Protein AF-A0A0C3L4R5-F1 (afdb_monomer_lite)

pLDDT: mean 77.89, std 15.37, range [27.11, 97.69]

Sequence (655 aa):
MDAEQDCLFTGTGDFTCHQFIRSVRELALKAQKQRDDDWMADNASILFDGEALKWFESLDDDVQTDWKRLRRALLARFAQPAYEEAPPRPDQNPQHNSMELKGESESECQEFVSQIRKRAVAEGKENDSEWMVRLAFPCFLGKALKWHASLSIDVQSSWRCLERAILLDFPHTPTSVISPARIQVNDWYSFVPPSSSLQSIRSHTDWINQARERRKIYELSNNKSIPCWLLIESQKDIPNNAIRTGTDVSGNPLYSVRSWYKDVGLLVGKCGPHLSGGAYVALNSEEISKIYPFEILVGDPSHFKWVAIPEKPKDERAVAPSPFIGVEAGLENGIRHRATFITQIWLDNSWQPGKVHSGDLAKNERSAFVFTGKDKEECRAFIREIRLRASEEGKDDDSSWKHRLASPCFAGNALEWHASLPQDVRNSWHRLEKAVLVDYPLAPLQTISPARIFVEKWSISVPPSASLQHINAREDWICQATERRRMYREVKDNSTPCWLLVETEKDIPEVALITGFESSGEPLYSARAWVDGKGLIVGKCGRHISGAGLPINSIEIQGVTPFEVLVGDPSHFYWVAVLSQTEKPNPITHQPFAGVDAGVEMSNRHRATFISQFRHEGDLCPGKIHSTHPTGEIGKGGQEHWLETHNARLLAWAN

Structure (mmCIF, N/CA/C/O backbone):
data_AF-A0A0C3L4R5-F1
#
_entry.id   AF-A0A0C3L4R5-F1
#
loop_
_atom_site.group_PDB
_atom_site.id
_atom_site.type_symbol
_atom_site.label_atom_id
_atom_site.label_alt_id
_atom_site.label_comp_id
_atom_site.label_asym_id
_atom_site.label_entity_id
_atom_site.label_seq_id
_atom_site.pdbx_PDB_ins_code
_atom_site.Cartn_x
_atom_site.Cartn_y
_atom_site.Cartn_z
_atom_site.occupancy
_atom_site.B_iso_or_equiv
_atom_site.auth_seq_id
_atom_site.auth_comp_id
_atom_site.auth_asym_id
_atom_site.auth_atom_id
_atom_site.pdbx_PDB_model_num
ATOM 1 N N . MET A 1 1 ? -31.521 35.893 -26.061 1.00 36.03 1 MET A N 1
ATOM 2 C CA . MET A 1 1 ? -30.261 36.589 -25.770 1.00 36.03 1 MET A CA 1
ATOM 3 C C . MET A 1 1 ? -30.351 37.110 -24.349 1.00 36.03 1 MET A C 1
ATOM 5 O O . MET A 1 1 ? -31.200 37.959 -24.124 1.00 36.03 1 MET A O 1
ATOM 9 N N . ASP A 1 2 ? -29.667 36.618 -23.324 1.00 33.94 2 ASP A N 1
ATOM 10 C CA . ASP A 1 2 ? -28.711 35.519 -23.145 1.00 33.94 2 ASP A CA 1
ATOM 11 C C . ASP A 1 2 ? -28.756 35.199 -21.637 1.00 33.94 2 ASP A C 1
ATOM 13 O O . ASP A 1 2 ? -28.601 36.112 -20.832 1.00 33.94 2 ASP A O 1
ATOM 17 N N . ALA A 1 3 ? -29.049 33.958 -21.235 1.00 35.41 3 ALA A N 1
ATOM 18 C CA . ALA A 1 3 ? -29.024 33.535 -19.820 1.00 35.41 3 ALA A CA 1
ATOM 19 C C . ALA A 1 3 ? -28.055 32.365 -19.568 1.00 35.41 3 ALA A C 1
ATOM 21 O O . ALA A 1 3 ? -27.878 31.938 -18.433 1.00 35.41 3 ALA A O 1
ATOM 22 N N . GLU A 1 4 ? -27.410 31.859 -20.621 1.00 41.47 4 GLU A N 1
ATOM 23 C CA . GLU A 1 4 ? -26.401 30.794 -20.541 1.00 41.47 4 GLU A CA 1
ATOM 24 C C . GLU A 1 4 ? -24.980 31.336 -20.303 1.00 41.47 4 GLU A C 1
ATOM 26 O O . GLU A 1 4 ? -24.062 30.558 -20.072 1.00 41.47 4 GLU A O 1
ATOM 31 N N . GLN A 1 5 ? -24.789 32.663 -20.282 1.00 42.88 5 GLN A N 1
ATOM 32 C CA . GLN A 1 5 ? -23.470 33.287 -20.109 1.00 42.88 5 GLN A CA 1
ATOM 33 C C . GLN A 1 5 ? -23.012 33.410 -18.632 1.00 42.88 5 GLN A C 1
ATOM 35 O O . GLN A 1 5 ? -21.837 33.665 -18.388 1.00 42.88 5 GLN A O 1
ATOM 40 N N . ASP A 1 6 ? -23.900 33.213 -17.646 1.00 52.91 6 ASP A N 1
ATOM 41 C CA . ASP A 1 6 ? -23.685 33.619 -16.236 1.00 52.91 6 ASP A CA 1
ATOM 42 C C . ASP A 1 6 ? -23.152 32.516 -15.291 1.00 52.91 6 ASP A C 1
ATOM 44 O O . ASP A 1 6 ? -23.065 32.718 -14.080 1.00 52.91 6 ASP A O 1
ATOM 48 N N . CYS A 1 7 ? -22.809 31.325 -15.795 1.00 61.34 7 CYS A N 1
ATOM 49 C CA . CYS A 1 7 ? -22.357 30.192 -14.961 1.00 61.34 7 CYS A CA 1
ATOM 50 C C . CYS A 1 7 ? -21.015 29.575 -15.384 1.00 61.34 7 CYS A C 1
ATOM 52 O O . CYS A 1 7 ? -20.667 28.499 -14.894 1.00 61.34 7 CYS A O 1
ATOM 54 N N . LEU A 1 8 ? -20.260 30.238 -16.265 1.00 73.38 8 LEU A N 1
ATOM 55 C CA . LEU A 1 8 ? -18.955 29.751 -16.709 1.00 73.38 8 LEU A CA 1
ATOM 56 C C . LEU A 1 8 ? -17.920 29.863 -15.583 1.00 73.38 8 LEU A C 1
ATOM 58 O O . LEU A 1 8 ? -17.701 30.934 -15.013 1.00 73.38 8 LEU A O 1
ATOM 62 N N . PHE A 1 9 ? -17.263 28.752 -15.265 1.00 83.62 9 PHE A N 1
ATOM 63 C CA . PHE A 1 9 ? -16.199 28.702 -14.272 1.00 83.62 9 PHE A CA 1
ATOM 64 C C . PHE A 1 9 ? -14.841 28.696 -14.960 1.00 83.62 9 PHE A C 1
ATOM 66 O O . PHE A 1 9 ? -14.484 27.734 -15.631 1.00 83.62 9 PHE A O 1
ATOM 73 N N . THR A 1 10 ? -14.077 29.771 -14.760 1.00 75.75 10 THR A N 1
ATOM 74 C CA . THR A 1 10 ? -12.747 29.960 -15.361 1.00 75.75 10 THR A CA 1
ATOM 75 C C . THR A 1 10 ? -11.593 29.556 -14.444 1.00 75.75 10 THR A C 1
ATOM 77 O O . THR A 1 10 ? -10.466 29.402 -14.911 1.00 75.75 10 THR A O 1
ATOM 80 N N . GLY A 1 11 ? -11.858 29.385 -13.142 1.00 71.31 11 GLY A N 1
ATOM 81 C CA . GLY A 1 11 ? -10.865 29.027 -12.121 1.00 71.31 11 GLY A CA 1
ATOM 82 C C . GLY A 1 11 ? -10.047 30.195 -11.556 1.00 71.31 11 GLY A C 1
ATOM 83 O O . GLY A 1 11 ? -9.379 30.015 -10.540 1.00 71.31 11 GLY A O 1
ATOM 84 N N . THR A 1 12 ? -10.120 31.384 -12.165 1.00 69.06 12 THR A N 1
ATOM 85 C CA . THR A 1 12 ? -9.320 32.572 -11.791 1.00 69.06 12 THR A CA 1
ATOM 86 C C . THR A 1 12 ? -10.132 33.859 -11.607 1.00 69.06 12 THR A C 1
ATOM 88 O O . THR A 1 12 ? -9.550 34.911 -11.352 1.00 69.06 12 THR A O 1
ATOM 91 N N . GLY A 1 13 ? -11.462 33.794 -11.728 1.00 65.75 13 GLY A N 1
ATOM 92 C CA . GLY A 1 13 ? -12.363 34.940 -11.555 1.00 65.75 13 GLY A CA 1
ATOM 93 C C . GLY A 1 13 ? -13.033 35.024 -10.178 1.00 65.75 13 GLY A C 1
ATOM 94 O O . GLY A 1 13 ? -12.866 34.149 -9.329 1.00 65.75 13 GLY A O 1
ATOM 95 N N . ASP A 1 14 ? -13.870 36.051 -9.999 1.00 63.69 14 ASP A N 1
ATOM 96 C CA . ASP A 1 14 ? -14.661 36.288 -8.776 1.00 63.69 14 ASP A CA 1
ATOM 97 C C . ASP A 1 14 ? -15.711 35.192 -8.509 1.00 63.69 14 ASP A C 1
ATOM 99 O O . ASP A 1 14 ? -16.242 35.072 -7.402 1.00 63.69 14 ASP A O 1
ATOM 103 N N . PHE A 1 15 ? -16.010 34.370 -9.521 1.00 70.88 15 PHE A N 1
ATOM 104 C CA . PHE A 1 15 ? -16.903 33.225 -9.406 1.00 70.88 15 PHE A CA 1
ATOM 105 C C . PHE A 1 15 ? -16.171 32.037 -8.776 1.00 70.88 15 PHE A C 1
ATOM 107 O O . PHE A 1 15 ? -15.456 31.273 -9.428 1.00 70.88 15 PHE A O 1
ATOM 114 N N . THR A 1 16 ? -16.336 31.902 -7.464 1.00 79.19 16 THR A N 1
ATOM 115 C CA . THR A 1 16 ? -15.619 30.918 -6.651 1.00 79.19 16 THR A CA 1
ATOM 116 C C . THR A 1 16 ? -16.025 29.481 -6.983 1.00 79.19 16 THR A C 1
ATOM 118 O O . THR A 1 16 ? -17.162 29.193 -7.366 1.00 79.19 16 THR A O 1
ATOM 121 N N . CYS A 1 17 ? -15.125 28.529 -6.714 1.00 79.56 17 CYS A N 1
ATOM 122 C CA . CYS A 1 17 ? -15.406 27.100 -6.891 1.00 79.56 17 CYS A CA 1
ATOM 123 C C . CYS A 1 17 ? -16.637 26.623 -6.088 1.00 79.56 17 CYS A C 1
ATOM 125 O O . CYS A 1 17 ? -17.348 25.709 -6.506 1.00 79.56 17 CYS A O 1
ATOM 127 N N . HIS A 1 18 ? -16.940 27.275 -4.961 1.00 76.12 18 HIS A N 1
ATOM 128 C CA . HIS A 1 18 ? -18.116 26.984 -4.142 1.00 76.12 18 HIS A CA 1
ATOM 129 C C . HIS A 1 18 ? -19.418 27.458 -4.802 1.00 76.12 18 HIS A C 1
ATOM 131 O O . HIS A 1 18 ? -20.421 26.742 -4.749 1.00 76.12 18 HIS A O 1
ATOM 137 N N . GLN A 1 19 ? -19.404 28.631 -5.444 1.00 78.44 19 GLN A N 1
ATOM 138 C CA . GLN A 1 19 ? -20.544 29.143 -6.210 1.00 78.44 19 GLN A CA 1
ATOM 139 C C . GLN A 1 19 ? -20.808 28.276 -7.445 1.00 78.44 19 GLN A C 1
ATOM 141 O O . GLN A 1 19 ? -21.952 27.904 -7.687 1.00 78.44 19 GLN A O 1
ATOM 146 N N . PHE A 1 20 ? -19.757 27.830 -8.136 1.00 80.31 20 PHE A N 1
ATOM 147 C CA . PHE A 1 20 ? -19.879 26.901 -9.259 1.00 80.31 20 PHE A CA 1
ATOM 148 C C . PHE A 1 20 ? -20.536 25.565 -8.870 1.00 80.31 20 PHE A C 1
ATOM 150 O O . PHE A 1 20 ? -21.524 25.143 -9.472 1.00 80.31 20 PHE A O 1
ATOM 157 N N . ILE A 1 21 ? -20.051 24.920 -7.799 1.00 83.31 21 ILE A N 1
ATOM 158 C CA . ILE A 1 21 ? -20.623 23.654 -7.305 1.00 83.31 21 ILE A CA 1
ATOM 159 C C . ILE A 1 21 ? -22.096 23.827 -6.908 1.00 83.31 21 ILE A C 1
ATOM 161 O O . ILE A 1 21 ? -22.898 22.902 -7.070 1.00 83.31 21 ILE A O 1
ATOM 165 N N . ARG A 1 22 ? -22.461 24.995 -6.369 1.00 79.62 22 ARG A N 1
ATOM 166 C CA . ARG A 1 22 ? -23.849 25.328 -6.043 1.00 79.62 22 ARG A CA 1
ATOM 167 C C . ARG A 1 22 ? -24.706 25.424 -7.307 1.00 79.62 22 ARG A C 1
ATOM 169 O O . ARG A 1 22 ? -25.752 24.782 -7.339 1.00 79.62 22 ARG A O 1
ATOM 176 N N . SER A 1 23 ? -24.248 26.117 -8.347 1.00 75.62 23 SER A N 1
ATOM 177 C CA . SER A 1 23 ? -24.986 26.250 -9.610 1.00 75.62 23 SER A CA 1
ATOM 178 C C . SER A 1 23 ? -25.257 24.900 -10.284 1.00 75.62 23 SER A C 1
ATOM 180 O O . SER A 1 23 ? -26.399 24.619 -10.645 1.00 75.62 23 SER A O 1
ATOM 182 N N . VAL A 1 24 ? -24.264 24.003 -10.354 1.00 78.00 24 VAL A N 1
ATOM 183 C CA . VAL A 1 24 ? -24.449 22.644 -10.914 1.00 78.00 24 VAL A CA 1
ATOM 184 C C . VAL A 1 24 ? -25.505 21.851 -10.129 1.00 78.00 24 VAL A C 1
ATOM 186 O O . VAL A 1 24 ? -26.330 21.138 -10.700 1.00 78.00 24 VAL A O 1
ATOM 189 N N . ARG A 1 25 ? -25.538 22.000 -8.800 1.00 75.56 25 ARG A N 1
ATOM 190 C CA . ARG A 1 25 ? -26.540 21.340 -7.946 1.00 75.56 25 ARG A CA 1
ATOM 191 C C . ARG A 1 25 ? -27.935 21.930 -8.104 1.00 75.56 25 ARG A C 1
ATOM 193 O O . ARG A 1 25 ? -28.907 21.181 -8.064 1.00 75.56 25 ARG A O 1
ATOM 200 N N . GLU A 1 26 ? -28.045 23.243 -8.274 1.00 73.25 26 GLU A N 1
ATOM 201 C CA . GLU A 1 26 ? -29.323 23.910 -8.535 1.00 73.25 26 GLU A CA 1
ATOM 202 C C . GLU A 1 26 ? -29.901 23.485 -9.895 1.00 73.25 26 GLU A C 1
ATOM 204 O O . GLU A 1 26 ? -31.106 23.241 -9.997 1.00 73.25 26 GLU A O 1
ATOM 209 N N . LEU A 1 27 ? -29.052 23.296 -10.910 1.00 76.62 27 LEU A N 1
ATOM 210 C CA . LEU A 1 27 ? -29.445 22.736 -12.207 1.00 76.62 27 LEU A CA 1
ATOM 211 C C . LEU A 1 27 ? -29.895 21.274 -12.089 1.00 76.62 27 LEU A C 1
ATOM 213 O O . LEU A 1 27 ? -30.980 20.926 -12.558 1.00 76.62 27 LEU A O 1
ATOM 217 N N . ALA A 1 28 ? -29.135 20.437 -11.379 1.00 76.50 28 ALA A N 1
ATOM 218 C CA . ALA A 1 28 ? -29.514 19.046 -11.137 1.00 76.50 28 ALA A CA 1
ATOM 219 C C . ALA A 1 28 ? -30.816 18.917 -10.333 1.00 76.50 28 ALA A C 1
ATOM 221 O O . ALA A 1 28 ? -31.609 18.013 -10.584 1.00 76.50 28 ALA A O 1
ATOM 222 N N . LEU A 1 29 ? -31.077 19.835 -9.398 1.00 66.38 29 LEU A N 1
ATOM 223 C CA . LEU A 1 29 ? -32.326 19.874 -8.639 1.00 66.38 29 LEU A CA 1
ATOM 224 C C . LEU A 1 29 ? -33.521 20.235 -9.530 1.00 66.38 29 LEU A C 1
ATOM 226 O O . LEU A 1 29 ? -34.558 19.578 -9.443 1.00 66.38 29 LEU A O 1
ATOM 230 N N . LYS A 1 30 ? -33.376 21.234 -10.411 1.00 77.38 30 LYS A N 1
ATOM 231 C CA . LYS A 1 30 ? -34.413 21.596 -11.394 1.00 77.38 30 LYS A CA 1
ATOM 232 C C . LYS A 1 30 ? -34.714 20.439 -12.352 1.00 77.38 30 LYS A C 1
ATOM 234 O O . LYS A 1 30 ? -35.873 20.221 -12.687 1.00 77.38 30 LYS A O 1
ATOM 239 N N . ALA A 1 31 ? -33.689 19.679 -12.735 1.00 74.94 31 ALA A N 1
ATOM 240 C CA . ALA A 1 31 ? -33.814 18.504 -13.594 1.00 74.94 31 ALA A CA 1
ATOM 241 C C . ALA A 1 31 ? -34.237 17.215 -12.853 1.00 74.94 31 ALA A C 1
ATOM 243 O O . ALA A 1 31 ? -34.447 16.194 -13.499 1.00 74.94 31 ALA A O 1
ATOM 244 N N . GLN A 1 32 ? -34.360 17.236 -11.517 1.00 81.88 32 GLN A N 1
ATOM 245 C CA . GLN A 1 32 ? -34.564 16.049 -10.663 1.00 81.88 32 GLN A CA 1
ATOM 246 C C . GLN A 1 32 ? -33.492 14.948 -10.838 1.00 81.88 32 GLN A C 1
ATOM 248 O O . GLN A 1 32 ? -33.755 13.754 -10.681 1.00 81.88 32 GLN A O 1
ATOM 253 N N . LYS A 1 33 ? -32.260 15.356 -11.152 1.00 77.62 33 LYS A N 1
ATOM 254 C CA . LYS A 1 33 ? -31.090 14.508 -11.424 1.00 77.62 33 LYS A CA 1
ATOM 255 C C . LYS A 1 33 ? -30.005 14.605 -10.349 1.00 77.62 33 LYS A C 1
ATOM 257 O O . LYS A 1 33 ? -28.874 14.192 -10.545 1.00 77.62 33 LYS A O 1
ATOM 262 N N . GLN A 1 34 ? -30.350 15.073 -9.153 1.00 75.56 34 GLN A N 1
ATOM 263 C CA . GLN A 1 34 ? -29.426 15.314 -8.036 1.00 75.56 34 GLN A CA 1
ATOM 264 C C . GLN A 1 34 ? -28.732 14.064 -7.448 1.00 75.56 34 GLN A C 1
ATOM 266 O O . GLN A 1 34 ? -27.930 14.197 -6.523 1.00 75.56 34 GLN A O 1
ATOM 271 N N . ARG A 1 35 ? -29.076 12.855 -7.916 1.00 78.69 35 ARG A N 1
ATOM 272 C CA . ARG A 1 35 ? -28.434 11.575 -7.547 1.00 78.69 35 ARG A CA 1
ATOM 273 C C . ARG A 1 35 ? -27.739 10.885 -8.731 1.00 78.69 35 ARG A C 1
ATOM 275 O O . ARG A 1 35 ? -27.273 9.763 -8.568 1.00 78.69 35 ARG A O 1
ATOM 282 N N . ASP A 1 36 ? -27.737 11.523 -9.894 1.00 83.56 36 ASP A N 1
ATOM 283 C CA . ASP A 1 36 ? -27.207 11.001 -11.150 1.00 83.56 36 ASP A CA 1
ATOM 284 C C . ASP A 1 36 ? -25.812 11.615 -11.349 1.00 83.56 36 ASP A C 1
ATOM 286 O O . ASP A 1 36 ? -25.683 12.735 -11.842 1.00 83.56 36 ASP A O 1
ATOM 290 N N . ASP A 1 37 ? -24.786 10.951 -10.803 1.00 78.62 37 ASP A N 1
ATOM 291 C CA . ASP A 1 37 ? -23.429 11.512 -10.719 1.00 78.62 37 ASP A CA 1
ATOM 292 C C . ASP A 1 37 ? -22.819 11.743 -12.112 1.00 78.62 37 ASP A C 1
ATOM 294 O O . ASP A 1 37 ? -22.162 12.764 -12.307 1.00 78.62 37 ASP A O 1
ATOM 298 N N . ASP A 1 38 ? -23.101 10.864 -13.073 1.00 79.44 38 ASP A N 1
ATOM 299 C CA . ASP A 1 38 ? -22.638 10.980 -14.460 1.00 79.44 38 ASP A CA 1
ATOM 300 C C . ASP A 1 38 ? -23.301 12.186 -15.139 1.00 79.44 38 ASP A C 1
ATOM 302 O O . ASP A 1 38 ? -22.630 13.078 -15.656 1.00 79.44 38 ASP A O 1
ATOM 306 N N . TRP A 1 39 ? -24.627 12.314 -15.004 1.00 86.88 39 TRP A N 1
ATOM 307 C CA . TRP A 1 39 ? -25.368 13.457 -15.547 1.00 86.88 39 TRP A CA 1
ATOM 308 C C . TRP A 1 39 ? -24.894 14.796 -14.965 1.00 86.88 39 TRP A C 1
ATOM 310 O O . TRP A 1 39 ? -24.855 15.815 -15.659 1.00 86.88 39 TRP A O 1
ATOM 320 N N . MET A 1 40 ? -24.552 14.823 -13.675 1.00 82.75 40 MET A N 1
ATOM 321 C CA . MET A 1 40 ? -24.043 16.025 -13.013 1.00 82.75 40 MET A CA 1
ATOM 322 C C . MET A 1 40 ? -22.620 16.379 -13.452 1.00 82.75 40 MET A C 1
ATOM 324 O O . MET A 1 40 ? -22.303 17.567 -13.520 1.00 82.75 40 MET A O 1
ATOM 328 N N . ALA A 1 41 ? -21.780 15.385 -13.744 1.00 79.31 41 ALA A N 1
ATOM 329 C CA . ALA A 1 41 ? -20.444 15.597 -14.288 1.00 79.31 41 ALA A CA 1
ATOM 330 C C . ALA A 1 41 ? -20.512 16.129 -15.727 1.00 79.31 41 ALA A C 1
ATOM 332 O O . ALA A 1 41 ? -19.879 17.140 -16.026 1.00 79.31 41 ALA A O 1
ATOM 333 N N . ASP A 1 42 ? -21.388 15.557 -16.556 1.00 72.88 42 ASP A N 1
ATOM 334 C CA . ASP A 1 42 ? -21.657 16.017 -17.923 1.00 72.88 42 ASP A CA 1
ATOM 335 C C . ASP A 1 42 ? -22.227 17.445 -17.962 1.00 72.88 42 ASP A C 1
ATOM 337 O O . ASP A 1 42 ? -21.907 18.237 -18.844 1.00 72.88 42 ASP A O 1
ATOM 341 N N . ASN A 1 43 ? -23.060 17.819 -16.985 1.00 76.56 43 ASN A N 1
ATOM 342 C CA . ASN A 1 43 ? -23.552 19.199 -16.875 1.00 76.56 43 ASN A CA 1
ATOM 343 C C . ASN A 1 43 ? -22.499 20.167 -16.328 1.00 76.56 43 ASN A C 1
ATOM 345 O O . ASN A 1 43 ? -22.570 21.361 -16.599 1.00 76.56 43 ASN A O 1
ATOM 349 N N . ALA A 1 44 ? -21.547 19.690 -15.529 1.00 80.19 44 ALA A N 1
ATOM 350 C CA . ALA A 1 44 ? -20.451 20.519 -15.047 1.00 80.19 44 ALA A CA 1
ATOM 351 C C . ALA A 1 44 ? -19.393 20.752 -16.134 1.00 80.19 44 ALA A C 1
ATOM 353 O O . ALA A 1 44 ? -18.844 21.850 -16.200 1.00 80.19 44 ALA A O 1
ATOM 354 N N . SER A 1 45 ? -19.133 19.756 -16.987 1.00 76.50 45 SER A N 1
ATOM 355 C CA . SER A 1 45 ? -18.100 19.820 -18.026 1.00 76.50 45 SER A CA 1
ATOM 356 C C . SER A 1 45 ? -18.355 20.943 -19.034 1.00 76.50 45 SER A C 1
ATOM 358 O O . SER A 1 45 ? -17.443 21.701 -19.357 1.00 76.50 45 SER A O 1
ATOM 360 N N . ILE A 1 46 ? -19.614 21.136 -19.437 1.00 75.44 46 ILE A N 1
ATOM 361 C CA . ILE A 1 46 ? -20.028 22.201 -20.366 1.00 75.44 46 ILE A CA 1
ATOM 362 C C . ILE A 1 46 ? -19.933 23.617 -19.777 1.00 75.44 46 ILE A C 1
ATOM 364 O O . ILE A 1 46 ? -20.056 24.594 -20.511 1.00 75.44 46 ILE A O 1
ATOM 368 N N . LEU A 1 47 ? -19.749 23.740 -18.459 1.00 76.25 47 LEU A N 1
ATOM 369 C CA . LEU A 1 47 ? -19.673 25.021 -17.755 1.00 76.25 47 LEU A CA 1
ATOM 370 C C . LEU A 1 47 ? -18.229 25.420 -17.403 1.00 76.25 47 LEU A C 1
ATOM 372 O O . LEU A 1 47 ? -18.024 26.463 -16.778 1.00 76.25 47 LEU A O 1
ATOM 376 N N . PHE A 1 48 ? -17.229 24.617 -17.776 1.00 78.56 48 PHE A N 1
ATOM 377 C CA . PHE A 1 48 ? -15.825 24.986 -17.619 1.00 78.56 48 PHE A CA 1
ATOM 378 C C . PHE A 1 48 ? -15.329 25.843 -18.778 1.00 78.56 48 PHE A C 1
ATOM 380 O O . PHE A 1 48 ? -15.607 25.569 -19.941 1.00 78.56 48 PHE A O 1
ATOM 387 N N . ASP A 1 49 ? -14.518 26.847 -18.452 1.00 71.06 49 ASP A N 1
ATOM 388 C CA . ASP A 1 49 ? -13.864 27.706 -19.436 1.00 71.06 49 ASP A CA 1
ATOM 389 C C . ASP A 1 49 ? -12.435 28.070 -18.979 1.00 71.06 49 ASP A C 1
ATOM 391 O O . ASP A 1 49 ? -12.032 27.805 -17.842 1.00 71.06 49 ASP A O 1
ATOM 395 N N . GLY A 1 50 ? -11.624 28.649 -19.861 1.00 75.19 50 GLY A N 1
ATOM 396 C CA . GLY A 1 50 ? -10.311 29.202 -19.523 1.00 75.19 50 GLY A CA 1
ATOM 397 C C . GLY A 1 50 ? -9.345 28.208 -18.856 1.00 75.19 50 GLY A C 1
ATOM 398 O O . GLY A 1 50 ? -8.993 27.174 -19.428 1.00 75.19 50 GLY A O 1
ATOM 399 N N . GLU A 1 51 ? -8.840 28.553 -17.663 1.00 70.56 51 GLU A N 1
ATOM 400 C CA . GLU A 1 51 ? -7.887 27.710 -16.921 1.00 70.56 51 GLU A CA 1
ATOM 401 C C . GLU A 1 51 ? -8.566 26.475 -16.316 1.00 70.56 51 GLU A C 1
ATOM 403 O O . GLU A 1 51 ? -7.976 25.393 -16.310 1.00 70.56 51 GLU A O 1
ATOM 408 N N . ALA A 1 52 ? -9.813 26.606 -15.860 1.00 77.50 52 ALA A N 1
ATOM 409 C CA . ALA A 1 52 ? -10.578 25.487 -15.323 1.00 77.50 52 ALA A CA 1
ATOM 410 C C . ALA A 1 52 ? -10.898 24.431 -16.389 1.00 77.50 52 ALA A C 1
ATOM 412 O O . ALA A 1 52 ? -10.825 23.246 -16.075 1.00 77.50 52 ALA A O 1
ATOM 413 N N . LEU A 1 53 ? -11.157 24.827 -17.641 1.00 68.31 53 LEU A N 1
ATOM 414 C CA . LEU A 1 53 ? -11.343 23.872 -18.741 1.00 68.31 53 LEU A CA 1
ATOM 415 C C . LEU A 1 53 ? -10.049 23.118 -19.063 1.00 68.31 53 LEU A C 1
ATOM 417 O O . LEU A 1 53 ? -10.048 21.895 -19.118 1.00 68.31 53 LEU A O 1
ATOM 421 N N . LYS A 1 54 ? -8.913 23.821 -19.177 1.00 65.88 54 LYS A N 1
ATOM 422 C CA . LYS A 1 54 ? -7.599 23.174 -19.376 1.00 65.88 54 LYS A CA 1
ATOM 423 C C . LYS A 1 54 ? -7.248 22.205 -18.249 1.00 65.88 54 LYS A C 1
ATOM 425 O O . LYS A 1 54 ? -6.605 21.189 -18.489 1.00 65.88 54 LYS A O 1
ATOM 430 N N . TRP A 1 55 ? -7.630 22.545 -17.021 1.00 87.19 55 TRP A N 1
ATOM 431 C CA . TRP A 1 55 ? -7.464 21.667 -15.872 1.00 87.19 55 TRP A CA 1
ATOM 432 C C . TRP A 1 55 ? -8.395 20.452 -15.948 1.00 87.19 55 TRP A C 1
ATOM 434 O O . TRP A 1 55 ? -7.921 19.340 -15.743 1.00 87.19 55 TRP A O 1
ATOM 444 N N . PHE A 1 56 ? -9.675 20.639 -16.272 1.00 73.81 56 PHE A N 1
ATOM 445 C CA . PHE A 1 56 ? -10.644 19.553 -16.418 1.00 73.81 56 PHE A CA 1
ATOM 446 C C . PHE A 1 56 ? -10.201 18.519 -17.465 1.00 73.81 56 PHE A C 1
ATOM 448 O O . PHE A 1 56 ? -10.141 17.337 -17.146 1.00 73.81 56 PHE A O 1
ATOM 455 N N . GLU A 1 57 ? -9.760 18.977 -18.641 1.00 70.44 57 GLU A N 1
ATOM 456 C CA . GLU A 1 57 ? -9.240 18.139 -19.740 1.00 70.44 57 GLU A CA 1
ATOM 457 C C . GLU A 1 57 ? -7.935 17.397 -19.386 1.00 70.44 57 GLU A C 1
ATOM 459 O O . GLU A 1 57 ? -7.512 16.489 -20.095 1.00 70.44 57 GLU A O 1
ATOM 464 N N . SER A 1 58 ? -7.264 17.790 -18.297 1.00 73.44 58 SER A N 1
ATOM 465 C CA . SER A 1 58 ? -6.052 17.120 -17.803 1.00 73.44 58 SER A CA 1
ATOM 466 C C . SER A 1 58 ? -6.328 16.026 -16.767 1.00 73.44 58 SER A C 1
ATOM 468 O O . SER A 1 58 ? -5.393 15.343 -16.351 1.00 73.44 58 SER A O 1
ATOM 470 N N . LEU A 1 59 ? -7.577 15.897 -16.303 1.00 76.06 59 LEU A N 1
ATOM 471 C CA . LEU A 1 59 ? -7.981 14.871 -15.342 1.00 76.06 59 LEU A CA 1
ATOM 472 C C . LEU A 1 59 ? -8.199 13.528 -16.046 1.00 76.06 59 LEU A C 1
ATOM 474 O O . LEU A 1 59 ? -8.577 13.493 -17.211 1.00 76.06 59 LEU A O 1
ATOM 478 N N . ASP A 1 60 ? -8.023 12.429 -15.319 1.00 78.38 60 ASP A N 1
ATOM 479 C CA . ASP A 1 60 ? -8.332 11.088 -15.823 1.00 78.38 60 ASP A CA 1
ATOM 480 C C . ASP A 1 60 ? -9.843 10.926 -16.116 1.00 78.38 60 ASP A C 1
ATOM 482 O O . ASP A 1 60 ? -10.687 11.515 -15.430 1.00 78.38 60 ASP A O 1
ATOM 486 N N . ASP A 1 61 ? -10.198 10.099 -17.108 1.00 73.69 61 ASP A N 1
ATOM 487 C CA . ASP A 1 61 ? -11.583 9.897 -17.582 1.00 73.69 61 ASP A CA 1
ATOM 488 C C . ASP A 1 61 ? -12.558 9.493 -16.461 1.00 73.69 61 ASP A C 1
ATOM 490 O O . ASP A 1 61 ? -13.726 9.892 -16.447 1.00 73.69 61 ASP A O 1
ATOM 494 N N . ASP A 1 62 ? -12.081 8.721 -15.482 1.00 76.25 62 ASP A N 1
ATOM 495 C CA . ASP A 1 62 ? -12.876 8.277 -14.335 1.00 76.25 62 ASP A CA 1
ATOM 496 C C . ASP A 1 62 ? -13.177 9.416 -13.347 1.00 76.25 62 ASP A C 1
ATOM 498 O O . ASP A 1 62 ? -14.139 9.338 -12.583 1.00 76.25 62 ASP A O 1
ATOM 502 N N . VAL A 1 63 ? -12.374 10.483 -13.346 1.00 81.06 63 VAL A N 1
ATOM 503 C CA . VAL A 1 63 ? -12.620 11.707 -12.575 1.00 81.06 63 VAL A CA 1
ATOM 504 C C . VAL A 1 63 ? -13.511 12.669 -13.353 1.00 81.06 63 VAL A C 1
ATOM 506 O O . VAL A 1 63 ? -14.345 13.326 -12.732 1.00 81.06 63 VAL A O 1
ATOM 509 N N . GLN A 1 64 ? -13.367 12.742 -14.679 1.00 70.06 64 GLN A N 1
ATOM 510 C CA . GLN A 1 64 ? -14.185 13.608 -15.535 1.00 70.06 64 GLN A CA 1
ATOM 511 C C . GLN A 1 64 ? -15.660 13.186 -15.576 1.00 70.06 64 GLN A C 1
ATOM 513 O O . GLN A 1 64 ? -16.529 14.048 -15.668 1.00 70.06 64 GLN A O 1
ATOM 518 N N . THR A 1 65 ? -15.937 11.884 -15.464 1.00 77.50 65 THR A N 1
ATOM 519 C CA . THR A 1 65 ? -17.286 11.302 -15.599 1.00 77.50 65 THR A CA 1
ATOM 520 C C . THR A 1 65 ? -18.033 11.106 -14.275 1.00 77.50 65 THR A C 1
ATOM 522 O O . THR A 1 65 ? -19.244 10.950 -14.287 1.00 77.50 65 THR A O 1
ATOM 525 N N . ASP A 1 66 ? -17.365 11.167 -13.116 1.00 84.88 66 ASP A N 1
ATOM 526 C CA . ASP A 1 66 ? -17.992 10.970 -11.797 1.00 84.88 66 ASP A CA 1
ATOM 527 C C . ASP A 1 66 ? -18.028 12.286 -11.005 1.00 84.88 66 ASP A C 1
ATOM 529 O O . ASP A 1 66 ? -17.009 12.767 -10.493 1.00 84.88 66 ASP A O 1
ATOM 533 N N . TRP A 1 67 ? -19.225 12.849 -10.803 1.00 88.38 67 TRP A N 1
ATOM 534 C CA . TRP A 1 67 ? -19.394 14.126 -10.099 1.00 88.38 67 TRP A CA 1
ATOM 535 C C . TRP A 1 67 ? -18.818 14.139 -8.674 1.00 88.38 67 TRP A C 1
ATOM 537 O O . TRP A 1 67 ? -18.336 15.171 -8.196 1.00 88.38 67 TRP A O 1
ATOM 547 N N . LYS A 1 68 ? -18.822 13.015 -7.948 1.00 86.56 68 LYS A N 1
ATOM 548 C CA . LYS A 1 68 ? -18.262 12.952 -6.585 1.00 86.56 68 LYS A CA 1
ATOM 549 C C . LYS A 1 68 ? -16.739 12.991 -6.597 1.00 86.56 68 LYS A C 1
ATOM 551 O O . LYS A 1 68 ? -16.154 13.455 -5.604 1.00 86.56 68 LYS A O 1
ATOM 556 N N . ARG A 1 69 ? -16.103 12.476 -7.651 1.00 83.50 69 ARG A N 1
ATOM 557 C CA . ARG A 1 69 ? -14.652 12.560 -7.870 1.00 83.50 69 ARG A CA 1
ATOM 558 C C . ARG A 1 69 ? -14.276 13.937 -8.408 1.00 83.50 69 ARG A C 1
ATOM 560 O O . ARG A 1 69 ? -13.459 14.608 -7.774 1.00 83.50 69 ARG A O 1
ATOM 567 N N . LEU A 1 70 ? -14.974 14.418 -9.436 1.00 80.12 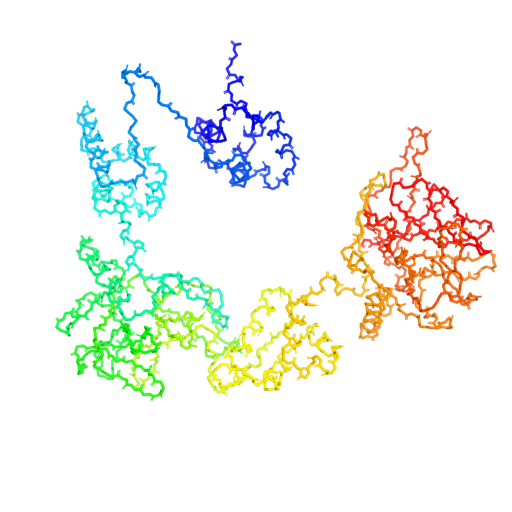70 LEU A N 1
ATOM 568 C CA . LEU A 1 70 ? -14.786 15.742 -10.028 1.00 80.12 70 LEU A CA 1
ATOM 569 C C . LEU A 1 70 ? -14.912 16.865 -8.992 1.00 80.12 70 LEU A C 1
ATOM 571 O O . LEU A 1 70 ? -14.046 17.731 -8.880 1.00 80.12 70 LEU A O 1
ATOM 575 N N . ARG A 1 71 ? -15.940 16.811 -8.135 1.00 86.19 71 ARG A N 1
ATOM 576 C CA . ARG A 1 71 ? -16.145 17.794 -7.058 1.00 86.19 71 ARG A CA 1
ATOM 577 C C . ARG A 1 71 ? -15.001 17.814 -6.044 1.00 86.19 71 ARG A C 1
ATOM 579 O O . ARG A 1 71 ? -14.672 18.872 -5.510 1.00 86.19 71 ARG A O 1
ATOM 586 N N . ARG A 1 72 ? -14.417 16.654 -5.726 1.00 79.19 72 ARG A N 1
ATOM 587 C CA . ARG A 1 72 ? -13.266 16.576 -4.811 1.00 79.19 72 ARG A CA 1
ATOM 588 C C . ARG A 1 72 ? -12.024 17.184 -5.450 1.00 79.19 72 ARG A C 1
ATOM 590 O O . ARG A 1 72 ? -11.333 17.946 -4.780 1.00 79.19 72 ARG A O 1
ATOM 597 N N . ALA A 1 73 ? -11.792 16.895 -6.727 1.00 80.25 73 ALA A N 1
ATOM 598 C CA . ALA A 1 73 ? -10.694 17.470 -7.491 1.00 80.25 73 ALA A CA 1
ATOM 599 C C . ALA A 1 73 ? -10.828 19.004 -7.607 1.00 80.25 73 ALA A C 1
ATOM 601 O O . ALA A 1 73 ? -9.865 19.723 -7.344 1.00 80.25 73 ALA A O 1
ATOM 602 N N . LEU A 1 74 ? -12.040 19.508 -7.874 1.00 81.69 74 LEU A N 1
ATOM 603 C CA . LEU A 1 74 ? -12.361 20.942 -7.939 1.00 81.69 74 LEU A CA 1
ATOM 604 C C . LEU A 1 74 ? -12.003 21.679 -6.649 1.00 81.69 74 LEU A C 1
ATOM 606 O O . LEU A 1 74 ? -11.328 22.707 -6.674 1.00 81.69 74 LEU A O 1
ATOM 610 N N . LEU A 1 75 ? -12.449 21.139 -5.512 1.00 81.06 75 LEU A N 1
ATOM 611 C CA . LEU A 1 75 ? -12.170 21.722 -4.202 1.00 81.06 75 LEU A CA 1
ATOM 612 C C . LEU A 1 75 ? -10.677 21.657 -3.870 1.00 81.06 75 LEU A C 1
ATOM 614 O O . LEU A 1 75 ? -10.139 22.616 -3.337 1.00 81.06 75 LEU A O 1
ATOM 618 N N . ALA A 1 76 ? -9.988 20.568 -4.213 1.00 79.25 76 ALA A N 1
ATOM 619 C CA . ALA A 1 76 ? -8.552 20.452 -3.969 1.00 79.25 76 ALA A CA 1
ATOM 620 C C . ALA A 1 76 ? -7.728 21.463 -4.785 1.00 79.25 76 ALA A C 1
ATOM 622 O O . ALA A 1 76 ? -6.724 21.971 -4.292 1.00 79.25 76 ALA A O 1
ATOM 623 N N . ARG A 1 77 ? -8.145 21.760 -6.023 1.00 78.88 77 ARG A N 1
ATOM 624 C CA . ARG A 1 77 ? -7.405 22.640 -6.937 1.00 78.88 77 ARG A CA 1
ATOM 625 C C . ARG A 1 77 ? -7.696 24.124 -6.721 1.00 78.88 77 ARG A C 1
ATOM 627 O O . ARG A 1 77 ? -6.762 24.923 -6.750 1.00 78.88 77 ARG A O 1
ATOM 634 N N . PHE A 1 78 ? -8.966 24.486 -6.536 1.00 78.88 78 PHE A N 1
ATOM 635 C CA . PHE A 1 78 ? -9.425 25.881 -6.576 1.00 78.88 78 PHE A CA 1
ATOM 636 C C . PHE A 1 78 ? -9.945 26.412 -5.234 1.00 78.88 78 PHE A C 1
ATOM 638 O O . PHE A 1 78 ? -10.388 27.557 -5.168 1.00 78.88 78 PHE A O 1
ATOM 645 N N . ALA A 1 79 ? -9.909 25.629 -4.151 1.00 71.12 79 ALA A N 1
ATOM 646 C CA . ALA A 1 79 ? -10.151 26.153 -2.807 1.00 71.12 79 ALA A CA 1
ATOM 647 C C . ALA A 1 79 ? -8.809 26.496 -2.135 1.00 71.12 79 ALA A C 1
ATOM 649 O O . ALA A 1 79 ? -8.254 25.696 -1.384 1.00 71.12 79 ALA A O 1
ATOM 650 N N . GLN A 1 80 ? -8.254 27.678 -2.422 1.00 55.66 80 GLN A N 1
ATOM 651 C CA . GLN A 1 80 ? -7.106 28.191 -1.662 1.00 55.66 80 GLN A CA 1
ATOM 652 C C . GLN A 1 80 ? -7.528 28.749 -0.283 1.00 55.66 80 GLN A C 1
ATOM 654 O O . GLN A 1 80 ? -8.671 29.191 -0.128 1.00 55.66 80 GLN A O 1
ATOM 659 N N . PRO A 1 81 ? -6.626 28.740 0.724 1.00 44.59 81 PRO A N 1
ATOM 660 C CA . PRO A 1 81 ? -6.896 29.245 2.067 1.00 44.59 81 PRO A CA 1
ATOM 661 C C . PRO A 1 81 ? -6.658 30.762 2.146 1.00 44.59 81 PRO A C 1
ATOM 663 O O . PRO A 1 81 ? -5.590 31.255 1.798 1.00 44.59 81 PRO A O 1
ATOM 666 N N . ALA A 1 82 ? -7.655 31.503 2.624 1.00 36.53 82 ALA A N 1
ATOM 667 C CA . ALA A 1 82 ? -7.571 32.946 2.822 1.00 36.53 82 ALA A CA 1
ATOM 668 C C . ALA A 1 82 ? -6.659 33.309 4.009 1.00 36.53 82 ALA A C 1
ATOM 670 O O . ALA A 1 82 ? -6.916 32.861 5.125 1.00 36.53 82 ALA A O 1
ATOM 671 N N . TYR A 1 83 ? -5.658 34.164 3.785 1.00 30.42 83 TYR A N 1
ATOM 672 C CA . TYR A 1 83 ? -5.107 35.068 4.802 1.00 30.42 83 TYR A CA 1
ATOM 673 C C . TYR A 1 83 ? -4.498 36.299 4.118 1.00 30.42 83 TYR A C 1
ATOM 675 O O . TYR A 1 83 ? -3.527 36.164 3.386 1.00 30.42 83 TYR A O 1
ATOM 683 N N . GLU A 1 84 ? -5.088 37.476 4.336 1.00 29.17 84 GLU A N 1
ATOM 684 C CA . GLU A 1 84 ? -4.429 38.664 4.906 1.00 29.17 84 GLU A CA 1
ATOM 685 C C . GLU A 1 84 ? -5.436 39.825 5.020 1.00 29.17 84 GLU A C 1
ATOM 687 O O . GLU A 1 84 ? -6.341 39.993 4.204 1.00 29.17 84 GLU A O 1
ATOM 692 N N . GLU A 1 85 ? -5.320 40.559 6.125 1.00 37.53 85 GLU A N 1
ATOM 693 C CA . GLU A 1 85 ? -6.240 41.577 6.635 1.00 37.53 85 GLU A CA 1
ATOM 694 C C . GLU A 1 85 ? -6.352 42.819 5.728 1.00 37.53 85 GLU A C 1
ATOM 696 O O . GLU A 1 85 ? -5.355 43.314 5.206 1.00 37.53 85 GLU A O 1
ATOM 701 N N . ALA A 1 86 ? -7.553 43.406 5.638 1.00 27.14 86 ALA A N 1
ATOM 702 C CA . ALA A 1 86 ? -7.755 44.775 5.153 1.00 27.14 86 ALA A CA 1
ATOM 703 C C . ALA A 1 86 ? -8.664 45.577 6.120 1.00 27.14 86 ALA A C 1
ATOM 705 O O . ALA A 1 86 ? -9.547 44.988 6.748 1.00 27.14 86 ALA A O 1
ATOM 706 N N . PRO A 1 87 ? -8.465 46.907 6.273 1.00 31.02 87 PRO A N 1
ATOM 707 C CA . PRO A 1 87 ? -9.096 47.732 7.310 1.00 31.02 87 PRO A CA 1
ATOM 708 C C . PRO A 1 87 ? -10.537 48.167 6.959 1.00 31.02 87 PRO A C 1
ATOM 710 O O . PRO A 1 87 ? -10.953 48.053 5.804 1.00 31.02 87 PRO A O 1
ATOM 713 N N . PRO A 1 88 ? -11.314 48.707 7.928 1.00 48.25 88 PRO A N 1
ATOM 714 C CA . PRO A 1 88 ? -12.761 48.842 7.800 1.00 48.25 88 PRO A CA 1
ATOM 715 C C . PRO A 1 88 ? -13.163 50.081 6.992 1.00 48.25 88 PRO A C 1
ATOM 717 O O . PRO A 1 88 ? -12.606 51.167 7.177 1.00 48.25 88 PRO A O 1
ATOM 720 N N . ARG A 1 89 ? -14.194 49.944 6.149 1.00 27.11 89 ARG A N 1
ATOM 721 C CA . ARG A 1 89 ? -14.942 51.067 5.559 1.00 27.11 89 ARG A CA 1
ATOM 722 C C . ARG A 1 89 ? -16.450 50.773 5.476 1.00 27.11 89 ARG A C 1
ATOM 724 O O . ARG A 1 89 ? -16.834 49.610 5.517 1.00 27.11 89 ARG A O 1
ATOM 731 N N . PRO A 1 90 ? -17.279 51.834 5.471 1.00 32.09 90 PRO A N 1
ATOM 732 C CA . PRO A 1 90 ? -18.449 51.947 6.338 1.00 32.09 90 PRO A CA 1
ATOM 733 C C . PRO A 1 90 ? -19.778 51.593 5.665 1.00 32.09 90 PRO A C 1
ATOM 735 O O . PRO A 1 90 ? -19.926 51.724 4.454 1.00 32.09 90 PRO A O 1
ATOM 738 N N . ASP A 1 91 ? -20.726 51.215 6.525 1.00 34.28 91 ASP A N 1
ATOM 739 C CA . ASP A 1 91 ? -22.183 51.335 6.419 1.00 34.28 91 ASP A CA 1
ATOM 740 C C . ASP A 1 91 ? -22.812 51.363 5.022 1.00 34.28 91 ASP A C 1
ATOM 742 O O . ASP A 1 91 ? -22.899 52.417 4.393 1.00 34.28 91 ASP A O 1
ATOM 746 N N . GLN A 1 92 ? -23.458 50.245 4.664 1.00 31.73 92 GLN A N 1
ATOM 747 C CA . GLN A 1 92 ? -24.827 50.267 4.135 1.00 31.73 92 GLN A CA 1
ATOM 748 C C . GLN A 1 92 ? -25.654 49.130 4.763 1.00 31.73 92 GLN A C 1
ATOM 750 O O . GLN A 1 92 ? -25.425 47.946 4.536 1.00 31.73 92 GLN A O 1
ATOM 755 N N . ASN A 1 93 ? -26.604 49.531 5.601 1.00 30.67 93 ASN A N 1
ATOM 756 C CA . ASN A 1 93 ? -27.631 48.729 6.272 1.00 30.67 93 ASN A CA 1
ATOM 757 C C . ASN A 1 93 ? -28.890 48.659 5.364 1.00 30.67 93 ASN A C 1
ATOM 759 O O . ASN A 1 93 ? -29.016 49.506 4.479 1.00 30.67 93 ASN A O 1
ATOM 763 N N . PRO A 1 94 ? -29.966 47.920 5.698 1.00 46.31 94 PRO A N 1
ATOM 764 C CA . PRO A 1 94 ? -30.132 46.506 6.067 1.00 46.31 94 PRO A CA 1
ATOM 765 C C . PRO A 1 94 ? -31.161 45.804 5.142 1.00 46.31 94 PRO A C 1
ATOM 767 O O . PRO A 1 94 ? -32.113 46.446 4.716 1.00 46.31 94 PRO A O 1
ATOM 770 N N . GLN A 1 95 ? -31.047 44.485 4.920 1.00 33.44 95 GLN A N 1
ATOM 771 C CA . GLN A 1 95 ? -32.152 43.500 4.748 1.00 33.44 95 GLN A CA 1
ATOM 772 C C . GLN A 1 95 ? -31.704 42.292 3.912 1.00 33.44 95 GLN A C 1
ATOM 774 O O . GLN A 1 95 ? -32.112 42.086 2.774 1.00 33.44 95 GLN A O 1
ATOM 779 N N . HIS A 1 96 ? -30.907 41.425 4.522 1.00 35.03 96 HIS A N 1
ATOM 780 C CA . HIS A 1 96 ? -31.035 39.995 4.277 1.00 35.03 96 HIS A CA 1
ATOM 781 C C . HIS A 1 96 ? -30.554 39.304 5.550 1.00 35.03 96 HIS A C 1
ATOM 783 O O . HIS A 1 96 ? -29.355 39.195 5.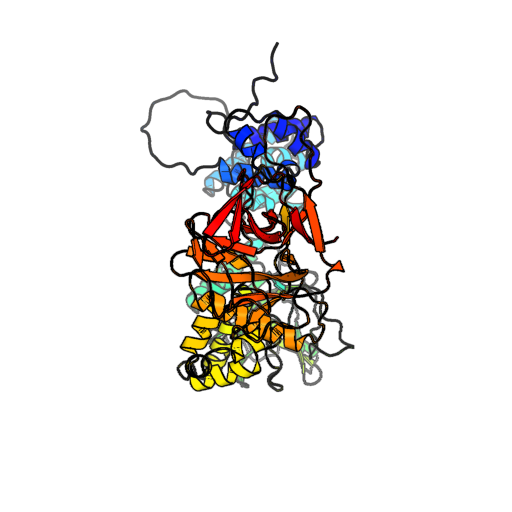791 1.00 35.03 96 HIS A O 1
ATOM 789 N N . ASN A 1 97 ? -31.496 38.933 6.423 1.00 42.69 97 ASN A N 1
ATOM 790 C CA . ASN A 1 97 ? -31.201 38.103 7.589 1.00 42.69 97 ASN A CA 1
ATOM 791 C C . ASN A 1 97 ? -30.603 36.791 7.075 1.00 42.69 97 ASN A C 1
ATOM 793 O O . ASN A 1 97 ? -31.322 35.913 6.596 1.00 42.69 97 ASN A O 1
ATOM 797 N N . SER A 1 98 ? -29.281 36.684 7.138 1.00 50.44 98 SER A N 1
ATOM 798 C CA . SER A 1 98 ? -28.557 35.442 6.920 1.00 50.44 98 SER A CA 1
ATOM 799 C C . SER A 1 98 ? -28.887 34.537 8.110 1.00 50.44 98 SER A C 1
ATOM 801 O O . SER A 1 98 ? -28.276 34.642 9.174 1.00 50.44 98 SER A O 1
ATOM 803 N N . MET A 1 99 ? -29.921 33.703 7.960 1.00 66.31 99 MET A N 1
ATOM 804 C CA . MET A 1 99 ? -30.172 32.566 8.846 1.00 66.31 99 MET A CA 1
ATOM 805 C C . MET A 1 99 ? -29.061 31.551 8.586 1.00 66.31 99 MET A C 1
ATOM 807 O O . MET A 1 99 ? -29.238 30.619 7.813 1.00 66.31 99 MET A O 1
ATOM 811 N N . GLU A 1 100 ? -27.885 31.776 9.151 1.00 83.25 100 GLU A N 1
ATOM 812 C CA . GLU A 1 100 ? -26.738 30.884 9.027 1.00 83.25 100 GLU A CA 1
ATOM 813 C C . GLU A 1 100 ? -26.342 30.417 10.425 1.00 83.25 100 GLU A C 1
ATOM 815 O O . GLU A 1 100 ? -26.245 31.228 11.343 1.00 83.25 100 GLU A O 1
ATOM 820 N N . LEU A 1 101 ? -26.113 29.114 10.581 1.00 82.62 101 LEU A N 1
ATOM 821 C CA . LEU A 1 101 ? -25.567 28.515 11.794 1.00 82.62 101 LEU A CA 1
ATOM 822 C C . LEU A 1 101 ? -24.223 27.875 11.448 1.00 82.62 101 LEU A C 1
ATOM 824 O O . LEU A 1 101 ? -24.173 26.874 10.733 1.00 82.62 101 LEU A O 1
ATOM 828 N N . LYS A 1 102 ? -23.129 28.450 11.945 1.00 79.62 102 LYS A N 1
ATOM 829 C CA . LYS A 1 102 ? -21.746 28.011 11.699 1.00 79.62 102 LYS A CA 1
ATOM 830 C C . LYS A 1 102 ? -21.205 27.151 12.841 1.00 79.62 102 LYS A C 1
ATOM 832 O O . LYS A 1 102 ? -20.411 26.238 12.581 1.00 79.62 102 LYS A O 1
ATOM 837 N N . GLY A 1 103 ? -21.675 27.377 14.071 1.00 68.44 103 GLY A N 1
ATOM 838 C CA . GLY A 1 103 ? -21.286 26.617 15.264 1.00 68.44 103 GLY A CA 1
ATOM 839 C C . GLY A 1 103 ? -20.136 27.220 16.044 1.00 68.44 103 GLY A C 1
ATOM 840 O O . GLY A 1 103 ? -19.220 26.501 16.451 1.00 68.44 103 GLY A O 1
ATOM 841 N N . GLU A 1 104 ? -20.153 28.535 16.190 1.00 69.75 104 GLU A N 1
ATOM 842 C CA . GLU A 1 104 ? -19.112 29.324 16.834 1.00 69.75 104 GLU A CA 1
ATOM 843 C C . GLU A 1 104 ? -19.417 29.575 18.315 1.00 69.75 104 GLU A C 1
ATOM 845 O O . GLU A 1 104 ? -18.484 29.657 19.114 1.00 69.75 104 GLU A O 1
ATOM 850 N N . SER A 1 105 ? -20.696 29.636 18.714 1.00 70.00 105 SER A N 1
ATOM 851 C CA . SER A 1 105 ? -21.083 29.815 20.122 1.00 70.00 105 SER A CA 1
ATOM 852 C C . SER A 1 105 ? -22.483 29.284 20.460 1.00 70.00 105 SER A C 1
ATOM 854 O O . SER A 1 105 ? -23.335 29.114 19.590 1.00 70.00 105 SER A O 1
ATOM 856 N N . GLU A 1 106 ? -22.749 29.069 21.752 1.00 65.88 106 GLU A N 1
ATOM 857 C CA . GLU A 1 106 ? -24.090 28.733 22.261 1.00 65.88 106 GLU A CA 1
ATOM 858 C C . GLU A 1 106 ? -25.109 29.855 21.976 1.00 65.88 106 GLU A C 1
ATOM 860 O O . GLU A 1 106 ? -26.258 29.587 21.628 1.00 65.88 106 GLU A O 1
ATOM 865 N N . SER A 1 107 ? -24.667 31.116 22.040 1.00 72.12 107 SER A N 1
ATOM 866 C CA . SER A 1 107 ? -25.490 32.295 21.734 1.00 72.12 107 SER A CA 1
ATOM 867 C C . SER A 1 107 ? -25.998 32.282 20.284 1.00 72.12 107 SER A C 1
ATOM 869 O O . SER A 1 107 ? -27.167 32.559 20.023 1.00 72.12 107 SER A O 1
ATOM 871 N N . GLU A 1 108 ? -25.146 31.869 19.339 1.00 81.62 108 GLU A N 1
ATOM 872 C CA . GLU A 1 108 ? -25.507 31.700 17.924 1.00 81.62 108 GLU A CA 1
ATOM 873 C C . GLU A 1 108 ? -26.611 30.642 17.741 1.00 81.62 108 GLU A C 1
ATOM 875 O O . GLU A 1 108 ? -27.568 30.849 16.995 1.00 81.62 108 GLU A O 1
ATOM 880 N N . CYS A 1 109 ? -26.516 29.527 18.470 1.00 74.88 109 CYS A N 1
ATOM 881 C CA . CYS A 1 109 ? -27.488 28.434 18.414 1.00 74.88 109 CYS A CA 1
ATOM 882 C C . CYS A 1 109 ? -28.862 28.866 18.954 1.00 74.88 109 CYS A C 1
ATOM 884 O O . CYS A 1 109 ? -29.897 28.546 18.362 1.00 74.88 109 CYS A O 1
ATOM 886 N N . GLN A 1 110 ? -28.877 29.631 20.051 1.00 71.62 110 GLN A N 1
ATOM 887 C CA . GLN A 1 110 ? -30.100 30.179 20.645 1.00 71.62 110 GLN A CA 1
ATOM 888 C C . GLN A 1 110 ? -30.783 31.195 19.719 1.00 71.62 110 GLN A C 1
ATOM 890 O O . GLN A 1 110 ? -32.003 31.138 19.530 1.00 71.62 110 GLN A O 1
ATOM 895 N N . GLU A 1 111 ? -30.007 32.086 19.100 1.00 76.19 111 GLU A N 1
ATOM 896 C CA . GLU A 1 111 ? -30.526 33.078 18.156 1.00 76.19 111 GLU A CA 1
ATOM 897 C C . GLU A 1 111 ? -31.085 32.405 16.893 1.00 76.19 111 GLU A C 1
ATOM 899 O O . GLU A 1 111 ? -32.198 32.716 16.464 1.00 76.19 111 GLU A O 1
ATOM 904 N N . PHE A 1 112 ? -30.385 31.405 16.352 1.00 85.38 112 PHE A N 1
ATOM 905 C CA . PHE A 1 112 ? -30.841 30.637 15.193 1.00 85.38 112 PHE A CA 1
ATOM 906 C C . PHE A 1 112 ? -32.198 29.955 15.436 1.00 85.38 112 PHE A C 1
ATOM 908 O O . PHE A 1 112 ? -33.137 30.124 14.654 1.00 85.38 112 PHE A O 1
ATOM 915 N N . VAL A 1 113 ? -32.346 29.239 16.556 1.00 82.31 113 VAL A N 1
ATOM 916 C CA . VAL A 1 113 ? -33.614 28.584 16.919 1.00 82.31 113 VAL A CA 1
ATOM 917 C C . VAL A 1 113 ? -34.739 29.604 17.116 1.00 82.31 113 VAL A C 1
ATOM 919 O O . VAL A 1 113 ? -35.866 29.388 16.661 1.00 82.31 113 VAL A O 1
ATOM 922 N N . SER A 1 114 ? -34.441 30.739 17.754 1.00 75.06 114 SER A N 1
ATOM 923 C CA . SER A 1 114 ? -35.391 31.843 17.933 1.00 75.06 114 SER A CA 1
ATOM 924 C C . SER A 1 114 ? -35.914 32.366 16.591 1.00 75.06 114 SER A C 1
ATOM 926 O O . SER A 1 114 ? -37.119 32.591 16.442 1.00 75.06 114 SER A O 1
ATOM 928 N N . GLN A 1 115 ? -35.046 32.501 15.584 1.00 81.06 115 GLN A N 1
ATOM 929 C CA . GLN A 1 115 ? -35.441 32.955 14.249 1.00 81.06 115 GLN A CA 1
ATOM 930 C C . GLN A 1 115 ? -36.315 31.941 13.505 1.00 81.06 115 GLN A C 1
ATOM 932 O O . GLN A 1 115 ? -37.339 32.338 12.944 1.00 81.06 115 GLN A O 1
ATOM 937 N N . ILE A 1 116 ? -35.993 30.644 13.568 1.00 84.38 116 ILE A N 1
ATOM 938 C CA . ILE A 1 116 ? -36.832 29.596 12.964 1.00 84.38 116 ILE A CA 1
ATOM 939 C C . ILE A 1 116 ? -38.229 29.578 13.602 1.00 84.38 116 ILE A C 1
ATOM 941 O O . ILE A 1 116 ? -39.231 29.553 12.887 1.00 84.38 116 ILE A O 1
ATOM 945 N N . ARG A 1 117 ? -38.326 29.686 14.936 1.00 74.38 117 ARG A N 1
ATOM 946 C CA . ARG A 1 117 ? -39.618 29.771 15.644 1.00 74.38 117 ARG A CA 1
ATOM 947 C C . ARG A 1 117 ? -40.431 30.995 15.231 1.00 74.38 117 ARG A C 1
ATOM 949 O O . ARG A 1 117 ? -41.611 30.866 14.912 1.00 74.38 117 ARG A O 1
ATOM 956 N N . LYS A 1 118 ? -39.809 32.179 15.213 1.00 73.56 118 LYS A N 1
ATOM 957 C CA . LYS A 1 118 ? -40.472 33.426 14.792 1.00 73.56 118 LYS A CA 1
ATOM 958 C C . LYS A 1 118 ? -40.994 33.318 13.361 1.00 73.56 118 LYS A C 1
ATOM 960 O O . LYS A 1 118 ? -42.094 33.788 13.079 1.00 73.56 118 LYS A O 1
ATOM 965 N N . ARG A 1 119 ? -40.235 32.671 12.470 1.00 80.25 119 ARG A N 1
ATOM 966 C CA . ARG A 1 119 ? -40.643 32.464 11.080 1.00 80.25 119 ARG A CA 1
ATOM 967 C C . ARG A 1 119 ? -41.786 31.461 10.949 1.00 80.25 119 ARG A C 1
ATOM 969 O O . ARG A 1 119 ? -42.725 31.730 10.211 1.00 80.25 119 ARG A O 1
ATOM 976 N N . ALA A 1 120 ? -41.749 30.364 11.702 1.00 79.44 120 ALA A N 1
ATOM 977 C CA . ALA A 1 120 ? -42.829 29.385 11.711 1.00 79.44 120 ALA A CA 1
ATOM 978 C C . ALA A 1 120 ? -44.151 29.998 12.194 1.00 79.44 120 ALA A C 1
ATOM 980 O O . ALA A 1 120 ? -45.173 29.789 11.553 1.00 79.44 120 ALA A O 1
ATOM 981 N N . VAL A 1 121 ? -44.128 30.829 13.243 1.00 78.38 121 VAL A N 1
ATOM 982 C CA . VAL A 1 121 ? -45.322 31.563 13.704 1.00 78.38 121 VAL A CA 1
ATOM 983 C C . VAL A 1 121 ? -45.817 32.555 12.647 1.00 78.38 121 VAL A C 1
ATOM 985 O O . VAL A 1 121 ? -47.016 32.638 12.399 1.00 78.38 121 VAL A O 1
ATOM 988 N N . ALA A 1 122 ? -44.913 33.290 11.991 1.00 78.38 122 ALA A N 1
ATOM 989 C CA . ALA A 1 122 ? -45.288 34.238 10.939 1.00 78.38 122 ALA A CA 1
ATOM 990 C C . ALA A 1 122 ? -45.954 33.561 9.726 1.00 78.38 122 ALA A C 1
ATOM 992 O O . ALA A 1 122 ? -46.764 34.187 9.047 1.00 78.38 122 ALA A O 1
ATOM 993 N N . GLU A 1 123 ? -45.627 32.294 9.464 1.00 82.38 123 GLU A N 1
ATOM 994 C CA . GLU A 1 123 ? -46.188 31.507 8.362 1.00 82.38 123 GLU A CA 1
ATOM 995 C C . GLU A 1 123 ? -47.312 30.542 8.800 1.00 82.38 123 GLU A C 1
ATOM 997 O O . GLU A 1 123 ? -47.848 29.815 7.965 1.00 82.38 123 GLU A O 1
ATOM 1002 N N . GLY A 1 124 ? -47.706 30.540 10.083 1.00 79.00 124 GLY A N 1
ATOM 1003 C CA . GLY A 1 124 ? -48.746 29.649 10.627 1.00 79.00 124 GLY A CA 1
ATOM 1004 C C . GLY A 1 124 ? -48.359 28.163 10.614 1.00 79.00 124 GLY A C 1
ATOM 1005 O O . GLY A 1 124 ? -49.202 27.283 10.427 1.00 79.00 124 GLY A O 1
ATOM 1006 N N . LYS A 1 125 ? -47.058 27.886 10.717 1.00 86.44 125 LYS A N 1
ATOM 1007 C CA . LYS A 1 125 ? -46.415 26.571 10.600 1.00 86.44 125 LYS A CA 1
ATOM 1008 C C . LYS A 1 125 ? -45.744 26.118 11.896 1.00 86.44 125 LYS A C 1
ATOM 1010 O O . LYS A 1 125 ? -44.930 25.203 11.879 1.00 86.44 125 LYS A O 1
ATOM 1015 N N . GLU A 1 126 ? -46.092 26.708 13.036 1.00 72.25 126 GLU A N 1
ATOM 1016 C CA . GLU A 1 126 ? -45.460 26.450 14.337 1.00 72.25 126 GLU A CA 1
ATOM 1017 C C . GLU A 1 126 ? -45.589 25.001 14.843 1.00 72.25 126 GLU A C 1
ATOM 1019 O O . GLU A 1 126 ? -44.804 24.577 15.688 1.00 72.25 126 GLU A O 1
ATOM 1024 N N . ASN A 1 127 ? -46.544 24.232 14.310 1.00 74.19 127 ASN A N 1
ATOM 1025 C CA . ASN A 1 127 ? -46.733 22.811 14.621 1.00 74.19 127 ASN A CA 1
ATOM 1026 C C . ASN A 1 127 ? -46.258 21.870 13.492 1.00 74.19 127 ASN A C 1
ATOM 1028 O O . ASN A 1 127 ? -46.375 20.651 13.615 1.00 74.19 127 ASN A O 1
ATOM 1032 N N . ASP A 1 128 ? -45.737 22.411 12.387 1.00 82.38 128 ASP A N 1
ATOM 1033 C CA . ASP A 1 128 ? -45.319 21.661 11.199 1.00 82.38 128 ASP A CA 1
ATOM 1034 C C . ASP A 1 128 ? -43.819 21.330 11.283 1.00 82.38 128 ASP A C 1
ATOM 1036 O O . ASP A 1 128 ? -42.947 22.030 10.764 1.00 82.38 128 ASP A O 1
ATOM 1040 N N . SER A 1 129 ? -43.526 20.250 12.010 1.00 74.75 129 SER A N 1
ATOM 1041 C CA . SER A 1 129 ? -42.163 19.799 12.321 1.00 74.75 129 SER A CA 1
ATOM 1042 C C . SER A 1 129 ? -41.301 19.578 11.070 1.00 74.75 129 SER A C 1
ATOM 1044 O O . SER A 1 129 ? -40.135 19.970 11.037 1.00 74.75 129 SER A O 1
ATOM 1046 N N . GLU A 1 130 ? -41.875 18.986 10.020 1.00 81.88 130 GLU A N 1
ATOM 1047 C CA . GLU A 1 130 ? -41.169 18.703 8.767 1.00 81.88 130 GLU A CA 1
ATOM 1048 C C . GLU A 1 130 ? -40.832 19.997 8.018 1.00 81.88 130 GLU A C 1
ATOM 1050 O O . GLU A 1 130 ? -39.720 20.167 7.508 1.00 81.88 130 GLU A O 1
ATOM 1055 N N . TRP A 1 131 ? -41.770 20.947 7.995 1.00 88.69 131 TRP A N 1
ATOM 1056 C CA . TRP A 1 131 ? -41.550 22.252 7.387 1.00 88.69 131 TRP A CA 1
ATOM 1057 C C . TRP A 1 131 ? -40.430 23.032 8.090 1.00 88.69 131 TRP A C 1
ATOM 1059 O O . TRP A 1 131 ? -39.546 23.575 7.426 1.00 88.69 131 TRP A O 1
ATOM 1069 N N . MET A 1 132 ? -40.404 23.028 9.425 1.00 83.19 132 MET A N 1
ATOM 1070 C CA . MET A 1 132 ? -39.379 23.733 10.204 1.00 83.19 132 MET A CA 1
ATOM 1071 C C . MET A 1 132 ? -37.980 23.119 10.029 1.00 83.19 132 MET A C 1
ATOM 1073 O O . MET A 1 132 ? -37.001 23.852 9.889 1.00 83.19 132 MET A O 1
ATOM 1077 N N . VAL A 1 133 ? -37.872 21.787 9.949 1.00 82.75 133 VAL A N 1
ATOM 1078 C CA . VAL A 1 133 ? -36.614 21.094 9.603 1.00 82.75 133 VAL A CA 1
ATOM 1079 C C . VAL A 1 133 ? -36.129 21.496 8.213 1.00 82.75 133 VAL A C 1
ATOM 1081 O O . VAL A 1 133 ? -34.955 21.821 8.032 1.00 82.75 133 VAL A O 1
ATOM 1084 N N . ARG A 1 134 ? -37.030 21.503 7.224 1.00 81.06 134 ARG A N 1
ATOM 1085 C CA . ARG A 1 134 ? -36.705 21.902 5.848 1.00 81.06 134 ARG A CA 1
ATOM 1086 C C . ARG A 1 134 ? -36.242 23.350 5.750 1.00 81.06 134 ARG A C 1
ATOM 1088 O O . ARG A 1 134 ? -35.410 23.647 4.898 1.00 81.06 134 ARG A O 1
ATOM 1095 N N . LEU A 1 135 ? -36.778 24.229 6.595 1.00 84.62 135 LEU A N 1
ATOM 1096 C CA . LEU A 1 135 ? -36.346 25.619 6.684 1.00 84.62 135 LEU A CA 1
ATOM 1097 C C . LEU A 1 135 ? -34.950 25.741 7.312 1.00 84.62 135 LEU A C 1
ATOM 1099 O O . LEU A 1 135 ? -34.153 26.548 6.850 1.00 84.62 135 LEU A O 1
ATOM 1103 N N . ALA A 1 136 ? -34.650 24.943 8.339 1.00 83.88 136 ALA A N 1
ATOM 1104 C CA . ALA A 1 136 ? -33.393 25.021 9.079 1.00 83.88 136 ALA A CA 1
ATOM 1105 C C . ALA A 1 136 ? -32.211 24.333 8.378 1.00 83.88 136 ALA A C 1
ATOM 1107 O O . ALA A 1 136 ? -31.077 24.790 8.493 1.00 83.88 136 ALA A O 1
ATOM 1108 N N . PHE A 1 137 ? -32.448 23.245 7.643 1.00 80.31 137 PHE A N 1
ATOM 1109 C CA . PHE A 1 137 ? -31.384 22.452 7.019 1.00 80.31 137 PHE A CA 1
ATOM 1110 C C . PHE A 1 137 ? -30.427 23.251 6.104 1.00 80.31 137 PHE A C 1
ATOM 1112 O O . PHE A 1 137 ? -29.213 23.084 6.241 1.00 80.31 137 PHE A O 1
ATOM 1119 N N . PRO A 1 138 ? -30.905 24.141 5.209 1.00 81.62 138 PRO A N 1
ATOM 1120 C CA . PRO A 1 138 ? -30.036 24.932 4.333 1.00 81.62 138 PRO A CA 1
ATOM 1121 C C . PRO A 1 138 ? -29.141 25.925 5.082 1.00 81.62 138 PRO A C 1
ATOM 1123 O O . PRO A 1 138 ? -28.164 26.413 4.520 1.00 81.62 138 PRO A O 1
ATOM 1126 N N . CYS A 1 139 ? -29.483 26.236 6.329 1.00 85.06 139 CYS A N 1
ATOM 1127 C CA . CYS A 1 139 ? -28.809 27.232 7.146 1.00 85.06 139 CYS A CA 1
ATOM 1128 C C . CYS A 1 139 ? -27.558 26.691 7.849 1.00 85.06 139 CYS A C 1
ATOM 1130 O O . CYS A 1 139 ? -26.765 27.475 8.368 1.00 85.06 139 CYS A O 1
ATOM 1132 N N . PHE A 1 140 ? -27.360 25.369 7.895 1.00 83.62 140 PHE A N 1
ATOM 1133 C CA . PHE A 1 140 ? -26.196 24.775 8.548 1.00 83.62 140 PHE A CA 1
ATOM 1134 C C . PHE A 1 140 ? -24.943 24.907 7.679 1.00 83.62 140 PHE A C 1
ATOM 1136 O O . PHE A 1 140 ? -24.858 24.351 6.584 1.00 83.62 140 PHE A O 1
ATOM 1143 N N . LEU A 1 141 ? -23.926 25.582 8.208 1.00 77.06 141 LEU A N 1
ATOM 1144 C CA . LEU A 1 141 ? -22.636 25.801 7.559 1.00 77.06 141 LEU A CA 1
ATOM 1145 C C . LEU A 1 141 ? -21.489 25.290 8.437 1.00 77.06 141 LEU A C 1
ATOM 1147 O O . LEU A 1 141 ? -21.637 25.057 9.636 1.00 77.06 141 LEU A O 1
ATOM 1151 N N . GLY A 1 142 ? -20.316 25.087 7.834 1.00 78.12 142 GLY A N 1
ATOM 1152 C CA . GLY A 1 142 ? -19.085 24.781 8.569 1.00 78.12 142 GLY A CA 1
ATOM 1153 C C . GLY A 1 142 ? -19.207 23.588 9.529 1.00 78.12 142 GLY A C 1
ATOM 1154 O O . GLY A 1 142 ? -19.400 22.446 9.101 1.00 78.12 142 GLY A O 1
ATOM 1155 N N . LYS A 1 143 ? -19.048 23.845 10.836 1.00 68.94 143 LYS A N 1
ATOM 1156 C CA . LYS A 1 143 ? -19.109 22.813 11.886 1.00 68.94 143 LYS A CA 1
ATOM 1157 C C . LYS A 1 143 ? -20.536 22.301 12.099 1.00 68.94 143 LYS A C 1
ATOM 1159 O O . LYS A 1 143 ? -20.702 21.106 12.337 1.00 68.94 143 LYS A O 1
ATOM 1164 N N . ALA A 1 144 ? -21.544 23.159 11.941 1.00 75.94 144 ALA A N 1
ATOM 1165 C CA . ALA A 1 144 ? -22.952 22.795 12.109 1.00 75.94 144 ALA A CA 1
ATOM 1166 C C . ALA A 1 144 ? -23.408 21.776 11.072 1.00 75.94 144 ALA A C 1
ATOM 1168 O O . ALA A 1 144 ? -24.089 20.810 11.407 1.00 75.94 144 ALA A O 1
ATOM 1169 N N . LEU A 1 145 ? -22.953 21.927 9.828 1.00 76.75 145 LEU A N 1
ATOM 1170 C CA . LEU A 1 145 ? -23.297 20.991 8.762 1.00 76.75 145 LEU A CA 1
ATOM 1171 C C . LEU A 1 145 ? -22.708 19.595 9.007 1.00 76.75 145 LEU A C 1
ATOM 1173 O O . LEU A 1 145 ? -23.388 18.585 8.824 1.00 76.75 145 LEU A O 1
ATOM 1177 N N . LYS A 1 146 ? -21.446 19.534 9.457 1.00 66.25 146 LYS A N 1
ATOM 1178 C CA . LYS A 1 146 ? -20.780 18.267 9.802 1.00 66.25 146 LYS A CA 1
ATOM 1179 C C . LYS A 1 146 ? -21.459 17.581 10.988 1.00 66.25 146 LYS A C 1
ATOM 1181 O O . LYS A 1 146 ? -21.639 16.368 10.962 1.00 66.25 146 LYS A O 1
ATOM 1186 N N . TRP A 1 147 ? -21.852 18.356 11.997 1.00 76.62 147 TRP A N 1
ATOM 1187 C CA . TRP A 1 147 ? -22.599 17.865 13.151 1.00 76.62 147 TRP A CA 1
ATOM 1188 C C . TRP A 1 147 ? -23.980 17.333 12.749 1.00 76.62 147 TRP A C 1
ATOM 1190 O O . TRP A 1 147 ? -24.287 16.184 13.056 1.00 76.62 147 TRP A O 1
ATOM 1200 N N . HIS A 1 148 ? -24.767 18.094 11.983 1.00 75.75 148 HIS A N 1
ATOM 1201 C CA . HIS A 1 148 ? -26.095 17.678 11.525 1.00 75.75 148 HIS A CA 1
ATOM 1202 C C . HIS A 1 148 ? -26.041 16.352 10.755 1.00 75.75 148 HIS A C 1
ATOM 1204 O O . HIS A 1 148 ? -26.830 15.446 11.013 1.00 75.75 148 HIS A O 1
ATOM 1210 N N . ALA A 1 149 ? -25.057 16.200 9.861 1.00 67.94 149 ALA A N 1
ATOM 1211 C CA . ALA A 1 149 ? -24.852 14.974 9.089 1.00 67.94 149 ALA A CA 1
ATOM 1212 C C . ALA A 1 149 ? -24.520 13.739 9.952 1.00 67.94 149 ALA A C 1
ATOM 1214 O O . ALA A 1 149 ? -24.675 12.614 9.483 1.00 67.94 149 ALA A O 1
ATOM 1215 N N . SER A 1 150 ? -24.072 13.935 11.197 1.00 58.12 150 SER A N 1
ATOM 1216 C CA . SER A 1 150 ? -23.774 12.854 12.145 1.00 58.12 150 SER A CA 1
ATOM 1217 C C . SER A 1 150 ? -24.976 12.411 12.993 1.00 58.12 150 SER A C 1
ATOM 1219 O O . SER A 1 150 ? -24.900 11.381 13.665 1.00 58.12 150 SER A O 1
ATOM 1221 N N . LEU A 1 151 ? -26.081 13.165 12.982 1.00 59.62 151 LEU A N 1
ATOM 1222 C CA . LEU A 1 151 ? -27.284 12.855 13.761 1.00 59.62 151 LEU A CA 1
ATOM 1223 C C . LEU A 1 151 ? -28.078 11.706 13.126 1.00 59.62 151 LEU A C 1
ATOM 1225 O O . LEU A 1 151 ? -28.030 11.505 11.913 1.00 59.62 151 LEU A O 1
ATOM 1229 N N . SER A 1 152 ? -28.846 10.964 13.929 1.00 59.81 152 SER A N 1
ATOM 1230 C CA . SER A 1 152 ? -29.741 9.931 13.397 1.00 59.81 152 SER A CA 1
ATOM 1231 C C . SER A 1 152 ? -30.870 10.545 12.566 1.00 59.81 152 SER A C 1
ATOM 1233 O O . SER A 1 152 ? -31.254 11.700 12.762 1.00 59.81 152 SER A O 1
ATOM 1235 N N . ILE A 1 153 ? -31.437 9.745 11.660 1.00 62.66 153 ILE A N 1
ATOM 1236 C CA . ILE A 1 153 ? -32.527 10.184 10.781 1.00 62.66 153 ILE A CA 1
ATOM 1237 C C . ILE A 1 153 ? -33.745 10.687 11.570 1.00 62.66 153 ILE A C 1
ATOM 1239 O O . ILE A 1 153 ? -34.374 11.659 11.161 1.00 62.66 153 ILE A O 1
ATOM 1243 N N . ASP A 1 154 ? -34.018 10.103 12.738 1.00 63.53 154 ASP A N 1
ATOM 1244 C CA . ASP A 1 154 ? -35.131 10.497 13.611 1.00 63.53 154 ASP A CA 1
ATOM 1245 C C . ASP A 1 154 ? -34.927 11.891 14.222 1.00 63.53 154 ASP A C 1
ATOM 1247 O O . ASP A 1 154 ? -35.884 12.630 14.441 1.00 63.53 154 ASP A O 1
ATOM 1251 N N . VAL A 1 155 ? -33.671 12.278 14.478 1.00 66.94 155 VAL A N 1
ATOM 1252 C CA . VAL A 1 155 ? -33.338 13.621 14.971 1.00 66.94 155 VAL A CA 1
ATOM 1253 C C . VAL A 1 155 ? -33.357 14.621 13.821 1.00 66.94 155 VAL A C 1
ATOM 1255 O O . VAL A 1 155 ? -33.910 15.703 13.983 1.00 66.94 155 VAL A O 1
ATOM 1258 N N . GLN A 1 156 ? -32.821 14.253 12.652 1.00 72.44 156 GLN A N 1
ATOM 1259 C CA . GLN A 1 156 ? -32.812 15.124 11.472 1.00 72.44 156 GLN A CA 1
ATOM 1260 C C . GLN A 1 156 ? -34.219 15.414 10.932 1.00 72.44 156 GLN A C 1
ATOM 1262 O O . GLN A 1 156 ? -34.420 16.466 10.346 1.00 72.44 156 GLN A O 1
ATOM 1267 N N . SER A 1 157 ? -35.189 14.511 11.111 1.00 74.06 157 SER A N 1
ATOM 1268 C CA . SER A 1 157 ? -36.545 14.632 10.543 1.00 74.06 157 SER A CA 1
ATOM 1269 C C . SER A 1 157 ? -37.582 15.263 11.480 1.00 74.06 157 SER A C 1
ATOM 1271 O O . SER A 1 157 ? -38.705 15.532 11.059 1.00 74.06 157 SER A O 1
ATOM 1273 N N . SER A 1 158 ? -37.224 15.538 12.737 1.00 76.12 158 SER A N 1
ATOM 1274 C CA . SER A 1 158 ? -38.133 16.103 13.737 1.00 76.12 158 SER A CA 1
ATOM 1275 C C . SER A 1 158 ? -37.586 17.412 14.287 1.00 76.12 158 SER A C 1
ATOM 1277 O O . SER A 1 158 ? -36.582 17.406 14.997 1.00 76.12 158 SER A O 1
ATOM 1279 N N . TRP A 1 159 ? -38.276 18.531 14.039 1.00 84.56 159 TRP A N 1
ATOM 1280 C CA . TRP A 1 159 ? -37.862 19.849 14.523 1.00 84.56 159 TRP A CA 1
ATOM 1281 C C . TRP A 1 159 ? -37.689 19.863 16.036 1.00 84.56 159 TRP A C 1
ATOM 1283 O O . TRP A 1 159 ? -36.694 20.370 16.529 1.00 84.56 159 TRP A O 1
ATOM 1293 N N . ARG A 1 160 ? -38.593 19.235 16.792 1.00 70.44 160 ARG A N 1
ATOM 1294 C CA . ARG A 1 160 ? -38.482 19.168 18.257 1.00 70.44 160 ARG A CA 1
ATOM 1295 C C . ARG A 1 160 ? -37.203 18.458 18.718 1.00 70.44 160 ARG A C 1
ATOM 1297 O O . ARG A 1 160 ? -36.613 18.839 19.728 1.00 70.44 160 ARG A O 1
ATOM 1304 N N . CYS A 1 161 ? -36.793 17.408 18.009 1.00 62.12 161 CYS A N 1
ATOM 1305 C CA . CYS A 1 161 ? -35.573 16.663 18.313 1.00 62.12 161 CYS A CA 1
ATOM 1306 C C . CYS A 1 161 ? -34.330 17.432 17.853 1.00 62.12 161 CYS A C 1
ATOM 1308 O O . CYS A 1 161 ? -33.368 17.529 18.612 1.00 62.12 161 CYS A O 1
ATOM 1310 N N . LEU A 1 162 ? -34.379 18.015 16.655 1.00 75.56 162 LEU A N 1
ATOM 1311 C CA . LEU A 1 162 ? -33.307 18.812 16.072 1.00 75.56 162 LEU A CA 1
ATOM 1312 C C . LEU A 1 162 ? -33.046 20.094 16.866 1.00 75.56 162 LEU A C 1
ATOM 1314 O O . LEU A 1 162 ? -31.903 20.422 17.140 1.00 75.56 162 LEU A O 1
ATOM 1318 N N . GLU A 1 163 ? -34.091 20.790 17.294 1.00 76.19 163 GLU A N 1
ATOM 1319 C CA . GLU A 1 163 ? -34.027 21.992 18.122 1.00 76.19 163 GLU A CA 1
ATOM 1320 C C . GLU A 1 163 ? -33.369 21.714 19.472 1.00 76.19 163 GLU A C 1
ATOM 1322 O O . GLU A 1 163 ? -32.465 22.437 19.888 1.00 76.19 163 GLU A O 1
ATOM 1327 N N . ARG A 1 164 ? -33.780 20.629 20.142 1.00 65.38 164 ARG A N 1
ATOM 1328 C CA . ARG A 1 164 ? -33.123 20.179 21.372 1.00 65.38 164 ARG A CA 1
ATOM 1329 C C . ARG A 1 164 ? -31.644 19.898 21.116 1.00 65.38 164 ARG A C 1
ATOM 1331 O O . ARG A 1 164 ? -30.812 20.286 21.927 1.00 65.38 164 ARG A O 1
ATOM 1338 N N . ALA A 1 165 ? -31.334 19.262 19.988 1.00 58.31 165 ALA A N 1
ATOM 1339 C CA . ALA A 1 165 ? -29.967 18.952 19.612 1.00 58.31 165 ALA A CA 1
ATOM 1340 C C . ALA A 1 165 ? -29.149 20.229 19.306 1.00 58.31 165 ALA A C 1
ATOM 1342 O O . ALA A 1 165 ? -28.013 20.353 19.740 1.00 58.31 165 ALA A O 1
ATOM 1343 N N . ILE A 1 166 ? -29.722 21.236 18.647 1.00 73.94 166 ILE A N 1
ATOM 1344 C CA . ILE A 1 166 ? -29.035 22.511 18.389 1.00 73.94 166 ILE A CA 1
ATOM 1345 C C . ILE A 1 166 ? -28.737 23.250 19.700 1.00 73.94 166 ILE A C 1
ATOM 1347 O O . ILE A 1 166 ? -27.675 23.843 19.833 1.00 73.94 166 ILE A O 1
ATOM 1351 N N . LEU A 1 167 ? -29.665 23.225 20.663 1.00 60.53 167 LEU A N 1
ATOM 1352 C CA . LEU A 1 167 ? -29.537 23.986 21.911 1.00 60.53 167 LEU A CA 1
ATOM 1353 C C . LEU A 1 167 ? -28.712 23.282 22.993 1.00 60.53 167 LEU A C 1
ATOM 1355 O O . LEU A 1 167 ? -28.130 23.960 23.833 1.00 60.53 167 LEU A O 1
ATOM 1359 N N . LEU A 1 168 ? -28.708 21.947 23.020 1.00 49.66 168 LEU A N 1
ATOM 1360 C CA . LEU A 1 168 ? -28.085 21.162 24.095 1.00 49.66 168 LEU A CA 1
ATOM 1361 C C . LEU A 1 168 ? -26.901 20.309 23.617 1.00 49.66 168 LEU A C 1
ATOM 1363 O O . LEU A 1 168 ? -26.023 19.991 24.416 1.00 49.66 168 LEU A O 1
ATOM 1367 N N . ASP A 1 169 ? -26.870 19.961 22.327 1.00 49.91 169 ASP A N 1
ATOM 1368 C CA . ASP A 1 169 ? -25.965 18.972 21.728 1.00 49.91 169 ASP A CA 1
ATOM 1369 C C . ASP A 1 169 ? -25.016 19.596 20.669 1.00 49.91 169 ASP A C 1
ATOM 1371 O O . ASP A 1 169 ? -24.223 18.899 20.033 1.00 49.91 169 ASP A O 1
ATOM 1375 N N . PHE A 1 170 ? -25.081 20.909 20.435 1.00 54.50 170 PHE A N 1
ATOM 1376 C CA . PHE A 1 170 ? -24.245 21.655 19.490 1.00 54.50 170 PHE A CA 1
ATOM 1377 C C . PHE A 1 170 ? -23.836 23.001 20.114 1.00 54.50 170 PHE A C 1
ATOM 1379 O O . PHE A 1 170 ? -24.685 23.643 20.723 1.00 54.50 170 PHE A O 1
ATOM 1386 N N . PRO A 1 171 ? -22.560 23.441 20.034 1.00 53.12 171 PRO A N 1
ATOM 1387 C CA . PRO A 1 171 ? -21.421 22.876 19.295 1.00 53.12 171 PRO A CA 1
ATOM 1388 C C . PRO A 1 171 ? -20.786 21.608 19.904 1.00 53.12 171 PRO A C 1
ATOM 1390 O O . PRO A 1 171 ? -19.785 21.109 19.386 1.00 53.12 171 PRO A O 1
ATOM 1393 N N . HIS A 1 172 ? -21.354 21.053 20.977 1.00 51.34 172 HIS A N 1
ATOM 1394 C CA . HIS A 1 172 ? -20.819 19.888 21.685 1.00 51.34 172 HIS A CA 1
ATOM 1395 C C . HIS A 1 172 ? -21.527 18.576 21.292 1.00 51.34 172 HIS A C 1
ATOM 1397 O O . HIS A 1 172 ? -22.405 18.117 22.010 1.00 51.34 172 HIS A O 1
ATOM 1403 N N . THR A 1 173 ? -21.128 17.944 20.176 1.00 48.09 173 THR A N 1
ATOM 1404 C CA . THR A 1 173 ? -21.644 16.629 19.709 1.00 48.09 173 THR A CA 1
ATOM 1405 C C . THR A 1 173 ? -21.726 15.604 20.866 1.00 48.09 173 THR A C 1
ATOM 1407 O O . THR A 1 173 ? -20.671 15.215 21.352 1.00 48.09 173 THR A O 1
ATOM 1410 N N . PRO A 1 174 ? -22.888 15.084 21.308 1.00 42.41 174 PRO A N 1
ATOM 1411 C CA . PRO A 1 174 ? -22.947 14.146 22.433 1.00 42.41 174 PRO A CA 1
ATOM 1412 C C . PRO A 1 174 ? -22.989 12.681 21.991 1.00 42.41 174 PRO A C 1
ATOM 1414 O O . PRO A 1 174 ? -22.351 11.839 22.617 1.00 42.41 174 PRO A O 1
ATOM 1417 N N . THR A 1 175 ? -23.664 12.339 20.888 1.00 45.81 175 THR A N 1
ATOM 1418 C CA . THR A 1 175 ? -23.880 10.934 20.479 1.00 45.81 175 THR A CA 1
ATOM 1419 C C . THR A 1 175 ? -22.613 10.242 19.970 1.00 45.81 175 THR A C 1
ATOM 1421 O O . THR A 1 175 ? -22.372 9.082 20.313 1.00 45.81 175 THR A O 1
ATOM 1424 N N . SER A 1 176 ? -21.760 10.949 19.218 1.00 50.53 176 SER A N 1
ATOM 1425 C CA . SER A 1 176 ? -20.447 10.432 18.795 1.00 50.53 176 SER A CA 1
ATOM 1426 C C . SER A 1 176 ? -19.373 10.530 19.884 1.00 50.53 176 SER A C 1
ATOM 1428 O O . SER A 1 176 ? -18.354 9.855 19.765 1.00 50.53 176 SER A O 1
ATOM 1430 N N . VAL A 1 177 ? -19.557 11.366 20.913 1.00 57.81 177 VAL A N 1
ATOM 1431 C CA . VAL A 1 177 ? -18.520 11.616 21.934 1.00 57.81 177 VAL A CA 1
ATOM 1432 C C . VAL A 1 177 ? -18.586 10.613 23.084 1.00 57.81 177 VAL A C 1
ATOM 1434 O O . VAL A 1 177 ? -17.541 10.230 23.605 1.00 57.81 177 VAL A O 1
ATOM 1437 N N . ILE A 1 178 ? -19.783 10.158 23.473 1.00 73.62 178 ILE A N 1
ATOM 1438 C CA . ILE A 1 178 ? -19.930 9.205 24.590 1.00 73.62 178 ILE A CA 1
ATOM 1439 C C . ILE A 1 178 ? -19.983 7.738 24.152 1.00 73.62 178 ILE A C 1
ATOM 1441 O O . ILE A 1 178 ? -19.734 6.852 24.971 1.00 73.62 178 ILE A O 1
ATOM 1445 N N . SER A 1 179 ? -20.277 7.475 22.873 1.00 79.69 179 SER A N 1
ATOM 1446 C CA . SER A 1 179 ? -20.278 6.111 22.341 1.00 79.69 179 SER A CA 1
ATOM 1447 C C . SER A 1 179 ? -18.878 5.492 22.428 1.00 79.69 179 SER A C 1
ATOM 1449 O O . SER A 1 179 ? -17.898 6.166 22.105 1.00 79.69 179 SER A O 1
ATOM 1451 N N . PRO A 1 180 ? -18.750 4.207 22.813 1.00 83.88 180 PRO A N 1
ATOM 1452 C CA . PRO A 1 180 ? -17.489 3.487 22.719 1.00 83.88 180 PRO A CA 1
ATOM 1453 C C . PRO A 1 180 ? -16.900 3.596 21.313 1.00 83.88 180 PRO A C 1
ATOM 1455 O O . PRO A 1 180 ? -17.630 3.493 20.321 1.00 83.88 180 PRO A O 1
ATOM 1458 N N . ALA A 1 181 ? -15.582 3.772 21.229 1.00 81.44 181 ALA A N 1
ATOM 1459 C CA . ALA A 1 181 ? -14.894 3.810 19.951 1.00 81.44 181 ALA A CA 1
ATOM 1460 C C . ALA A 1 181 ? -15.094 2.486 19.196 1.00 81.44 181 ALA A C 1
ATOM 1462 O O . ALA A 1 181 ? -15.054 1.392 19.765 1.00 81.44 181 ALA A O 1
ATOM 1463 N N . ARG A 1 182 ? -15.354 2.615 17.896 1.00 80.12 182 ARG A N 1
ATOM 1464 C CA . ARG A 1 182 ? -15.669 1.521 16.978 1.00 80.12 182 ARG A CA 1
ATOM 1465 C C . ARG A 1 182 ? -14.539 1.398 15.971 1.00 80.12 182 ARG A C 1
ATOM 1467 O O . ARG A 1 182 ? -14.252 2.365 15.269 1.00 80.12 182 ARG A O 1
ATOM 1474 N N . ILE A 1 183 ? -13.906 0.232 15.907 1.00 77.69 183 ILE A N 1
ATOM 1475 C CA . ILE A 1 183 ? -12.740 0.001 15.052 1.00 77.69 183 ILE A CA 1
ATOM 1476 C C . ILE A 1 183 ? -13.068 -1.080 14.030 1.00 77.69 183 ILE A C 1
ATOM 1478 O O . ILE A 1 183 ? -13.536 -2.158 14.387 1.00 77.69 183 ILE A O 1
ATOM 1482 N N . GLN A 1 184 ? -12.815 -0.784 12.757 1.00 80.31 184 GLN A N 1
ATOM 1483 C CA . GLN A 1 184 ? -12.949 -1.754 11.678 1.00 80.31 184 GLN A CA 1
ATOM 1484 C C . GLN A 1 184 ? -11.843 -2.812 11.791 1.00 80.31 184 GLN A C 1
ATOM 1486 O O . GLN A 1 184 ? -10.657 -2.486 11.751 1.00 80.31 184 GLN A O 1
ATOM 1491 N N . VAL A 1 185 ? -12.241 -4.077 11.893 1.00 77.38 185 VAL A N 1
ATOM 1492 C CA . VAL A 1 185 ? -11.366 -5.248 11.897 1.00 77.38 185 VAL A CA 1
ATOM 1493 C C . VAL A 1 185 ? -11.596 -6.002 10.593 1.00 77.38 185 VAL A C 1
ATOM 1495 O O . VAL A 1 185 ? -12.630 -6.642 10.410 1.00 77.38 185 VAL A O 1
ATOM 1498 N N . ASN A 1 186 ? -10.642 -5.894 9.669 1.00 76.31 186 ASN A N 1
ATOM 1499 C CA . ASN A 1 186 ? -10.701 -6.599 8.383 1.00 76.31 186 ASN A CA 1
ATOM 1500 C C . ASN A 1 186 ? -10.137 -8.019 8.481 1.00 76.31 186 ASN A C 1
ATOM 1502 O O . ASN A 1 186 ? -10.646 -8.926 7.835 1.00 76.31 186 ASN A O 1
ATOM 1506 N N . ASP A 1 187 ? -9.110 -8.193 9.307 1.00 74.81 187 ASP A N 1
ATOM 1507 C CA . ASP A 1 187 ? -8.508 -9.476 9.639 1.00 74.81 187 ASP A CA 1
ATOM 1508 C C . ASP A 1 187 ? -8.133 -9.445 11.124 1.00 74.81 187 ASP A C 1
ATOM 1510 O O . ASP A 1 187 ? -7.410 -8.555 11.570 1.00 74.81 187 ASP A O 1
ATOM 1514 N N . TRP A 1 188 ? -8.667 -10.394 11.893 1.00 76.12 188 TRP A N 1
ATOM 1515 C CA . TRP A 1 188 ? -8.438 -10.498 13.334 1.00 76.12 188 TRP A CA 1
ATOM 1516 C C . TRP A 1 188 ? -6.982 -10.829 13.685 1.00 76.12 188 TRP A C 1
ATOM 1518 O O . TRP A 1 188 ? -6.464 -10.389 14.717 1.00 76.12 188 TRP A O 1
ATOM 1528 N N . TYR A 1 189 ? -6.332 -11.623 12.833 1.00 73.75 189 TYR A N 1
ATOM 1529 C CA . TYR A 1 189 ? -4.951 -12.058 13.033 1.00 73.75 189 TYR A CA 1
ATOM 1530 C C . TYR A 1 189 ? -3.951 -10.980 12.616 1.00 73.75 189 TYR A C 1
ATOM 1532 O O . TYR A 1 189 ? -2.791 -11.017 13.026 1.00 73.75 189 TYR A O 1
ATOM 1540 N N . SER A 1 190 ? -4.413 -9.996 11.848 1.00 70.75 190 SER A N 1
ATOM 1541 C CA . SER A 1 190 ? -3.663 -8.790 11.554 1.00 70.75 190 SER A CA 1
ATOM 1542 C C . SER A 1 190 ? -3.707 -7.811 12.722 1.00 70.75 190 SER A C 1
ATOM 1544 O O . SER A 1 190 ? -4.644 -7.733 13.516 1.00 70.75 190 SER A O 1
ATOM 1546 N N . PHE A 1 191 ? -2.654 -7.014 12.805 1.00 71.31 191 PHE A N 1
ATOM 1547 C CA . PHE A 1 191 ? -2.547 -5.941 13.771 1.00 71.31 191 PHE A CA 1
ATOM 1548 C C . PHE A 1 191 ? -3.621 -4.856 13.531 1.00 71.31 191 PHE A C 1
ATOM 1550 O O . PHE A 1 191 ? -3.719 -4.309 12.431 1.00 71.31 191 PHE A O 1
ATOM 1557 N N . VAL A 1 192 ? -4.361 -4.481 14.581 1.00 77.69 192 VAL A N 1
ATOM 1558 C CA . VAL A 1 192 ? -5.334 -3.379 14.559 1.00 77.69 192 VAL A CA 1
ATOM 1559 C C . VAL A 1 192 ? -4.881 -2.254 15.506 1.00 77.69 192 VAL A C 1
ATOM 1561 O O . VAL A 1 192 ? -4.692 -2.501 16.704 1.00 77.69 192 VAL A O 1
ATOM 1564 N N . PRO A 1 193 ? -4.685 -1.013 15.013 1.00 78.50 193 PRO A N 1
ATOM 1565 C CA . PRO A 1 193 ? -4.282 0.111 15.853 1.00 78.50 193 PRO A CA 1
ATOM 1566 C C . PRO A 1 193 ? -5.443 0.639 16.715 1.00 78.50 193 PRO A C 1
ATOM 1568 O O . PRO A 1 193 ? -6.585 0.643 16.254 1.00 78.50 193 PRO A O 1
ATOM 1571 N N . PRO A 1 194 ? -5.163 1.137 17.936 1.00 81.12 194 PRO A N 1
ATOM 1572 C CA . PRO A 1 194 ? -6.171 1.747 18.793 1.00 81.12 194 PRO A CA 1
ATOM 1573 C C . PRO A 1 194 ? -6.628 3.094 18.232 1.00 81.12 194 PRO A C 1
ATOM 1575 O O . PRO A 1 194 ? -5.887 3.758 17.497 1.00 81.12 194 PRO A O 1
ATOM 1578 N N . SER A 1 195 ? -7.828 3.531 18.606 1.00 79.69 195 SER A N 1
ATOM 1579 C CA . SER A 1 195 ? -8.386 4.799 18.141 1.00 79.69 195 SER A CA 1
ATOM 1580 C C . SER A 1 195 ? -7.611 5.996 18.695 1.00 79.69 195 SER A C 1
ATOM 1582 O O . SER A 1 195 ? -7.057 5.969 19.798 1.00 79.69 195 SER A O 1
ATOM 1584 N N . SER A 1 196 ? -7.625 7.107 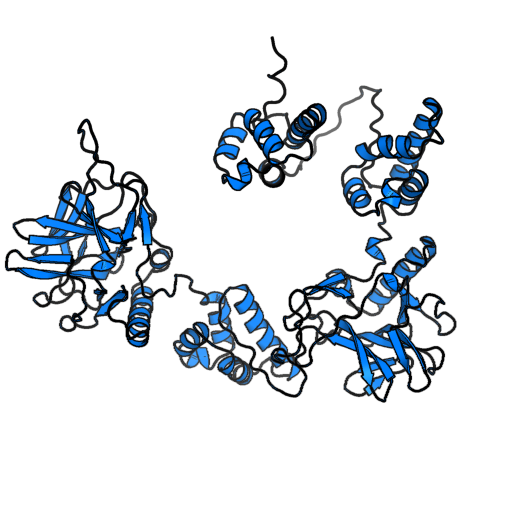17.955 1.00 72.44 196 SER A N 1
ATOM 1585 C CA . SER A 1 196 ? -7.038 8.375 18.409 1.00 72.44 196 SER A CA 1
ATOM 1586 C C . SER A 1 196 ? -7.632 8.852 19.742 1.00 72.44 196 SER A C 1
ATOM 1588 O O . SER A 1 196 ? -6.933 9.484 20.535 1.00 72.44 196 SER A O 1
ATOM 1590 N N . SER A 1 197 ? -8.896 8.501 20.017 1.00 76.19 197 SER A N 1
ATOM 1591 C CA . SER A 1 197 ? -9.594 8.848 21.256 1.00 76.19 197 SER A CA 1
ATOM 1592 C C . SER A 1 197 ? -8.944 8.198 22.479 1.00 76.19 197 SER A C 1
ATOM 1594 O O . SER A 1 197 ? -8.599 8.911 23.421 1.00 76.19 197 SER A O 1
ATOM 1596 N N . LEU A 1 198 ? -8.660 6.890 22.444 1.00 80.06 198 LEU A N 1
ATOM 1597 C CA . LEU A 1 198 ? -7.946 6.220 23.532 1.00 80.06 198 LEU A CA 1
ATOM 1598 C C . LEU A 1 198 ? -6.469 6.612 23.570 1.00 80.06 198 LEU A C 1
ATOM 1600 O O . LEU A 1 198 ? -5.944 6.862 24.652 1.00 80.06 198 LEU A O 1
ATOM 1604 N N . GLN A 1 199 ? -5.806 6.756 22.417 1.00 80.50 199 GLN A N 1
ATOM 1605 C CA . GLN A 1 199 ? -4.397 7.176 22.361 1.00 80.50 199 GLN A CA 1
ATOM 1606 C C . GLN A 1 199 ? -4.143 8.550 23.014 1.00 80.50 199 GLN A C 1
ATOM 1608 O O . GLN A 1 199 ? -3.033 8.814 23.498 1.00 80.50 199 GLN A O 1
ATOM 1613 N N . SER A 1 200 ? -5.160 9.418 23.054 1.00 79.56 200 SER A N 1
ATOM 1614 C CA . SER A 1 200 ? -5.100 10.723 23.722 1.00 79.56 200 SER A CA 1
ATOM 1615 C C . SER A 1 200 ? -4.977 10.630 25.249 1.00 79.56 200 SER A C 1
ATOM 1617 O O . SER A 1 200 ? -4.446 11.548 25.868 1.00 79.56 200 SER A O 1
ATOM 1619 N N . ILE A 1 201 ? -5.408 9.521 25.857 1.00 84.69 201 ILE A N 1
ATOM 1620 C CA . ILE A 1 201 ? -5.403 9.319 27.307 1.00 84.69 201 ILE A CA 1
ATOM 1621 C C . ILE A 1 201 ? -3.996 8.898 27.744 1.00 84.69 201 ILE A C 1
ATOM 1623 O O . ILE A 1 201 ? -3.541 7.798 27.416 1.00 84.69 201 ILE A O 1
ATOM 1627 N N . ARG A 1 202 ? -3.278 9.770 28.463 1.00 84.75 202 ARG A N 1
ATOM 1628 C CA . ARG A 1 202 ? -1.872 9.538 28.849 1.00 84.75 202 ARG A CA 1
ATOM 1629 C C . ARG A 1 202 ? -1.677 9.283 30.337 1.00 84.75 202 ARG A C 1
ATOM 1631 O O . ARG A 1 202 ? -0.641 8.751 30.723 1.00 84.75 202 ARG A O 1
ATOM 1638 N N . SER A 1 203 ? -2.653 9.639 31.161 1.00 90.12 203 SER A N 1
ATOM 1639 C CA . SER A 1 203 ? -2.565 9.526 32.612 1.00 90.12 203 SER A CA 1
ATOM 1640 C C . SER A 1 203 ? -3.903 9.159 33.252 1.00 90.12 203 SER A C 1
ATOM 1642 O O . SER A 1 203 ? -4.969 9.308 32.650 1.00 90.12 203 SER A O 1
ATOM 1644 N N . HIS A 1 204 ? -3.842 8.741 34.520 1.00 93.06 204 HIS A N 1
ATOM 1645 C CA . HIS A 1 204 ? -5.024 8.548 35.363 1.00 93.06 204 HIS A CA 1
ATOM 1646 C C . HIS A 1 204 ? -5.903 9.806 35.402 1.00 93.06 204 HIS A C 1
ATOM 1648 O O . HIS A 1 204 ? -7.123 9.711 35.293 1.00 93.06 204 HIS A O 1
ATOM 1654 N N . THR A 1 205 ? -5.274 10.980 35.510 1.00 93.19 205 THR A N 1
ATOM 1655 C CA . THR A 1 205 ? -5.951 12.280 35.548 1.00 93.19 205 THR A CA 1
ATOM 1656 C C . THR A 1 205 ? -6.678 12.584 34.237 1.00 93.19 205 THR A C 1
ATOM 1658 O O . THR A 1 205 ? -7.825 13.025 34.261 1.00 93.19 205 THR A O 1
ATOM 1661 N N . ASP A 1 206 ? -6.059 12.302 33.087 1.00 89.94 206 ASP A N 1
ATOM 1662 C CA . ASP A 1 206 ? -6.715 12.489 31.784 1.00 89.94 206 ASP A CA 1
ATOM 1663 C C . ASP A 1 206 ? -7.935 11.581 31.663 1.00 89.94 206 ASP A C 1
ATOM 1665 O O . ASP A 1 206 ? -9.021 12.024 31.286 1.00 89.94 206 ASP A O 1
ATOM 1669 N N . TRP A 1 207 ? -7.760 10.306 32.019 1.00 93.75 207 TRP A N 1
ATOM 1670 C CA . TRP A 1 207 ? -8.828 9.323 31.960 1.00 93.75 207 TRP A CA 1
ATOM 1671 C C . TRP A 1 207 ? -10.007 9.723 32.845 1.00 93.75 207 TRP A C 1
ATOM 1673 O O . TRP A 1 207 ? -11.136 9.753 32.355 1.00 93.75 207 TRP A O 1
ATOM 1683 N N . ILE A 1 208 ? -9.762 10.061 34.117 1.00 93.31 208 ILE A N 1
ATOM 1684 C CA . ILE A 1 208 ? -10.841 10.366 35.060 1.00 93.31 208 ILE A CA 1
ATOM 1685 C C . ILE A 1 208 ? -11.591 11.643 34.674 1.00 93.31 208 ILE A C 1
ATOM 1687 O O . ILE A 1 208 ? -12.816 11.682 34.773 1.00 93.31 208 ILE A O 1
ATOM 1691 N N . ASN A 1 209 ? -10.889 12.659 34.161 1.00 87.88 209 ASN A N 1
ATOM 1692 C CA . ASN A 1 209 ? -11.517 13.886 33.672 1.00 87.88 209 ASN A CA 1
ATOM 1693 C C . ASN A 1 209 ? -12.420 13.599 32.469 1.00 87.88 209 ASN A C 1
ATOM 1695 O O . ASN A 1 209 ? -13.580 14.011 32.455 1.00 87.88 209 ASN A O 1
ATOM 1699 N N . GLN A 1 210 ? -11.934 12.822 31.495 1.00 87.50 210 GLN A N 1
ATOM 1700 C CA . GLN A 1 210 ? -12.752 12.421 30.350 1.00 87.50 210 GLN A CA 1
ATOM 1701 C C . GLN A 1 210 ? -13.928 11.519 30.754 1.00 87.50 210 GLN A C 1
ATOM 1703 O O . GLN A 1 210 ? -15.005 11.620 30.173 1.00 87.50 210 GLN A O 1
ATOM 1708 N N . ALA A 1 211 ? -13.746 10.638 31.739 1.00 91.12 211 ALA A N 1
ATOM 1709 C CA . ALA A 1 211 ? -14.789 9.738 32.224 1.00 91.12 211 ALA A CA 1
ATOM 1710 C C . ALA A 1 211 ? -15.906 10.495 32.961 1.00 91.12 211 ALA A C 1
ATOM 1712 O O . ALA A 1 211 ? -17.087 10.206 32.760 1.00 91.12 211 ALA A O 1
ATOM 1713 N N . ARG A 1 212 ? -15.551 11.507 33.764 1.00 91.19 212 ARG A N 1
ATOM 1714 C CA . ARG A 1 212 ? -16.517 12.411 34.408 1.00 91.19 212 ARG A CA 1
ATOM 1715 C C . ARG A 1 212 ? -17.297 13.223 33.384 1.00 91.19 212 ARG A C 1
ATOM 1717 O O . ARG A 1 212 ? -18.514 13.325 33.503 1.00 91.19 212 ARG A O 1
ATOM 1724 N N . GLU A 1 213 ? -16.623 13.733 32.356 1.00 84.94 213 GLU A N 1
ATOM 1725 C CA . GLU A 1 213 ? -17.290 14.469 31.281 1.00 84.94 213 GLU A CA 1
ATOM 1726 C C . GLU A 1 213 ? -18.239 13.563 30.484 1.00 84.94 213 GLU A C 1
ATOM 1728 O O . GLU A 1 213 ? -19.409 13.900 30.308 1.00 84.94 213 GLU A O 1
ATOM 1733 N N . ARG A 1 214 ? -17.800 12.353 30.102 1.00 88.94 214 ARG A N 1
ATOM 1734 C CA . ARG A 1 214 ? -18.677 11.348 29.475 1.00 88.94 214 ARG A CA 1
ATOM 1735 C C . ARG A 1 214 ? -19.900 11.040 30.333 1.00 88.94 214 ARG A C 1
ATOM 1737 O O . ARG A 1 214 ? -21.005 10.973 29.799 1.00 88.94 214 ARG A O 1
ATOM 1744 N N . ARG A 1 215 ? -19.726 10.876 31.649 1.00 90.00 215 ARG A N 1
ATOM 1745 C CA . ARG A 1 215 ? -20.835 10.641 32.584 1.00 90.00 215 ARG A CA 1
ATOM 1746 C C . ARG A 1 215 ? -21.813 11.810 32.610 1.00 90.00 215 ARG A C 1
ATOM 1748 O O . ARG A 1 215 ? -23.010 11.578 32.470 1.00 90.00 215 ARG A O 1
ATOM 1755 N N . LYS A 1 216 ? -21.314 13.041 32.720 1.00 84.62 216 LYS A N 1
ATOM 1756 C CA . LYS A 1 216 ? -22.133 14.258 32.692 1.00 84.62 216 LYS A CA 1
ATOM 1757 C C . LYS A 1 216 ? -22.956 14.342 31.403 1.00 84.62 216 LYS A C 1
ATOM 1759 O O . LYS A 1 216 ? -24.167 14.530 31.465 1.00 84.62 216 LYS A O 1
ATOM 1764 N N . ILE A 1 217 ? -22.326 14.130 30.247 1.00 79.06 217 ILE A N 1
ATOM 1765 C CA . ILE A 1 217 ? -23.005 14.148 28.943 1.00 79.06 217 ILE A CA 1
ATOM 1766 C C . ILE A 1 217 ? -24.045 13.021 28.848 1.00 79.06 217 ILE A C 1
ATOM 1768 O O . ILE A 1 217 ? -25.172 13.242 28.405 1.00 79.06 217 ILE A O 1
ATOM 1772 N N . TYR A 1 218 ? -23.705 11.812 29.299 1.00 84.94 218 TYR A N 1
ATOM 1773 C CA . TYR A 1 218 ? -24.626 10.677 29.305 1.00 84.94 218 TYR A CA 1
ATOM 1774 C C . TYR A 1 218 ? -25.856 10.926 30.192 1.00 84.94 218 TYR A C 1
ATOM 1776 O O . TYR A 1 218 ? -26.979 10.608 29.794 1.00 84.94 218 TYR A O 1
ATOM 1784 N N . GLU A 1 219 ? -25.674 11.527 31.369 1.00 84.81 219 GLU A N 1
ATOM 1785 C CA . GLU A 1 219 ? -26.767 11.914 32.266 1.00 84.81 219 GLU A CA 1
ATOM 1786 C C . GLU A 1 219 ? -27.658 12.998 31.640 1.00 84.81 219 GLU A C 1
ATOM 1788 O O . GLU A 1 219 ? -28.880 12.847 31.649 1.00 84.81 219 GLU A O 1
ATOM 1793 N N . LEU A 1 220 ? -27.062 14.019 31.011 1.00 77.25 220 LEU A N 1
ATOM 1794 C CA . LEU A 1 220 ? -27.783 15.088 30.306 1.00 77.25 220 LEU A CA 1
ATOM 1795 C C . LEU A 1 220 ? -28.575 14.586 29.091 1.00 77.25 220 LEU A C 1
ATOM 1797 O O . LEU A 1 220 ? -29.687 15.055 28.851 1.00 77.25 220 LEU A O 1
ATOM 1801 N N . SER A 1 221 ? -28.048 13.603 28.351 1.00 74.94 221 SER A N 1
ATOM 1802 C CA . SER A 1 221 ? -28.724 13.039 27.170 1.00 74.94 221 SER A CA 1
ATOM 1803 C C . SER A 1 221 ? -30.099 12.436 27.493 1.00 74.94 221 SER A C 1
ATOM 1805 O O . SER A 1 221 ? -30.974 12.350 26.622 1.00 74.94 221 SER A O 1
ATOM 1807 N N . ASN A 1 222 ? -30.266 11.992 28.747 1.00 77.56 222 ASN A N 1
ATOM 1808 C CA . ASN A 1 222 ? -31.404 11.241 29.266 1.00 77.56 222 ASN A CA 1
ATOM 1809 C C . ASN A 1 222 ? -31.836 10.059 28.372 1.00 77.56 222 ASN A C 1
ATOM 1811 O O . ASN A 1 222 ? -33.000 9.662 28.370 1.00 77.56 222 ASN A O 1
ATOM 1815 N N . ASN A 1 223 ? -30.905 9.490 27.600 1.00 79.38 223 ASN A N 1
ATOM 1816 C CA . ASN A 1 223 ? -31.168 8.354 26.731 1.00 79.38 223 ASN A CA 1
ATOM 1817 C C . ASN A 1 223 ? -30.326 7.148 27.162 1.00 79.38 223 ASN A C 1
ATOM 1819 O O . ASN A 1 223 ? -29.160 7.009 26.797 1.00 79.38 223 ASN A O 1
ATOM 1823 N N . LYS A 1 224 ? -30.946 6.253 27.937 1.00 83.31 224 LYS A N 1
ATOM 1824 C CA . LYS A 1 224 ? -30.293 5.055 28.483 1.00 83.31 224 LYS A CA 1
ATOM 1825 C C . LYS A 1 224 ? -30.059 3.947 27.445 1.00 83.31 224 LYS A C 1
ATOM 1827 O O . LYS A 1 224 ? -29.438 2.945 27.793 1.00 83.31 224 LYS A O 1
ATOM 1832 N N . SER A 1 225 ? -30.532 4.100 26.203 1.00 82.81 225 SER A N 1
ATOM 1833 C CA . SER A 1 225 ? -30.227 3.145 25.129 1.00 82.81 225 SER A CA 1
ATOM 1834 C C . SER A 1 225 ? -28.858 3.386 24.494 1.00 82.81 225 SER A C 1
ATOM 1836 O O . SER A 1 225 ? -28.291 2.461 23.919 1.00 82.81 225 SER A O 1
ATOM 1838 N N . ILE A 1 226 ? -28.292 4.594 24.624 1.00 84.50 226 ILE A N 1
ATOM 1839 C CA . ILE A 1 226 ? -27.008 4.935 24.005 1.00 84.50 226 ILE A CA 1
ATOM 1840 C C . ILE A 1 226 ? -25.896 4.108 24.656 1.00 84.50 226 ILE A C 1
ATOM 1842 O O . ILE A 1 226 ? -25.696 4.213 25.870 1.00 84.50 226 ILE A O 1
ATOM 1846 N N . PRO A 1 227 ? -25.134 3.327 23.872 1.00 90.31 227 PRO A N 1
ATOM 1847 C CA . PRO A 1 227 ? -23.964 2.656 24.397 1.00 90.31 227 PRO A CA 1
ATOM 1848 C C . PRO A 1 227 ? -22.938 3.642 24.950 1.00 90.31 227 PRO A C 1
ATOM 1850 O O . PRO A 1 227 ? -22.606 4.608 24.271 1.00 90.31 227 PRO A O 1
ATOM 1853 N N . CYS A 1 228 ? -22.415 3.410 26.153 1.00 92.62 228 CYS A N 1
ATOM 1854 C CA . CYS A 1 228 ? -21.473 4.324 26.801 1.00 92.62 228 CYS A CA 1
ATOM 1855 C C . CYS A 1 228 ? -20.563 3.587 27.791 1.00 92.62 228 CYS A C 1
ATOM 1857 O O . CYS A 1 228 ? -20.995 2.660 28.476 1.00 92.62 228 CYS A O 1
ATOM 1859 N N . TRP A 1 229 ? -19.310 4.031 27.900 1.00 94.44 229 TRP A N 1
ATOM 1860 C CA . TRP A 1 229 ? -18.463 3.718 29.050 1.00 94.44 229 TRP A CA 1
ATOM 1861 C C . TRP A 1 229 ? -18.781 4.712 30.172 1.00 94.44 229 TRP A C 1
ATOM 1863 O O . TRP A 1 229 ? -18.375 5.871 30.104 1.00 94.44 229 TRP A O 1
ATOM 1873 N N . LEU A 1 230 ? -19.537 4.273 31.180 1.00 94.38 230 LEU A N 1
ATOM 1874 C CA . LEU A 1 230 ? -20.047 5.139 32.242 1.00 94.38 230 LEU A CA 1
ATOM 1875 C C . LEU A 1 230 ? -19.202 5.035 33.510 1.00 94.38 230 LEU A C 1
ATOM 1877 O O . LEU A 1 230 ? -19.043 3.946 34.053 1.00 94.38 230 LEU A O 1
ATOM 1881 N N . LEU A 1 231 ? -18.705 6.165 34.014 1.00 95.25 231 LEU A N 1
ATOM 1882 C CA . LEU A 1 231 ? -17.897 6.214 35.233 1.00 95.25 231 LEU A CA 1
ATOM 1883 C C . LEU A 1 231 ? -18.695 5.831 36.486 1.00 95.25 231 LEU A C 1
ATOM 1885 O O . LEU A 1 231 ? -19.739 6.414 36.763 1.00 95.25 231 LEU A O 1
ATOM 1889 N N . ILE A 1 232 ? -18.132 4.937 37.292 1.00 93.25 232 ILE A N 1
ATOM 1890 C CA . ILE A 1 232 ? -18.615 4.455 38.583 1.00 93.25 232 ILE A CA 1
ATOM 1891 C C . ILE A 1 232 ? -17.546 4.742 39.639 1.00 93.25 232 ILE A C 1
ATOM 1893 O O . ILE A 1 232 ? -16.421 4.242 39.576 1.00 93.25 232 ILE A O 1
ATOM 1897 N N . GLU A 1 233 ? -17.909 5.554 40.628 1.00 87.56 233 GLU A N 1
ATOM 1898 C CA . GLU A 1 233 ? -17.029 5.908 41.748 1.00 87.56 233 GLU A CA 1
ATOM 1899 C C . GLU A 1 233 ? -17.376 5.106 43.021 1.00 87.56 233 GLU A C 1
ATOM 1901 O O . GLU A 1 233 ? -16.548 5.003 43.922 1.00 87.56 233 GLU A O 1
ATOM 1906 N N . SER A 1 234 ? -18.556 4.468 43.074 1.00 79.44 234 SER A N 1
ATOM 1907 C CA . SER A 1 234 ? -19.018 3.620 44.182 1.00 79.44 234 SER A CA 1
ATOM 1908 C C . SER A 1 234 ? -19.808 2.405 43.678 1.00 79.44 234 SER A C 1
ATOM 1910 O O . SER A 1 234 ? -20.602 2.507 42.747 1.00 79.44 234 SER A O 1
ATOM 1912 N N . GLN A 1 235 ? -19.642 1.239 44.317 1.00 65.94 235 GLN A N 1
ATOM 1913 C CA . GLN A 1 235 ? -20.310 -0.014 43.914 1.00 65.94 235 GLN A CA 1
ATOM 1914 C C . GLN A 1 235 ? -21.841 0.060 43.935 1.00 65.94 235 GLN A C 1
ATOM 1916 O O . GLN A 1 235 ? -22.505 -0.682 43.215 1.00 65.94 235 GLN A O 1
ATOM 1921 N N . LYS A 1 236 ? -22.406 0.939 44.771 1.00 68.12 236 LYS A N 1
ATOM 1922 C CA . LYS A 1 236 ? -23.860 1.122 44.882 1.00 68.12 236 LYS A CA 1
ATOM 1923 C C . LYS A 1 236 ? -24.483 1.708 43.610 1.00 68.12 236 LYS A C 1
ATOM 1925 O O . LYS A 1 236 ? -25.702 1.694 43.487 1.00 68.12 236 LYS A O 1
ATOM 1930 N N . ASP A 1 237 ? -23.652 2.155 42.669 1.00 71.56 237 ASP A N 1
ATOM 1931 C CA . ASP A 1 237 ? -24.071 2.919 41.501 1.00 71.56 237 ASP A CA 1
ATOM 1932 C C . ASP A 1 237 ? -24.066 2.096 40.202 1.00 71.56 237 ASP A C 1
ATOM 1934 O O . ASP A 1 237 ? -24.169 2.689 39.129 1.00 71.56 237 ASP A O 1
ATOM 1938 N N . ILE A 1 238 ? -23.938 0.756 40.253 1.00 84.75 238 ILE A N 1
ATOM 1939 C CA . ILE A 1 238 ? -24.043 -0.078 39.039 1.00 84.75 238 ILE A CA 1
ATOM 1940 C C . ILE A 1 238 ? -25.420 0.165 38.393 1.00 84.75 238 ILE A C 1
ATOM 1942 O O . ILE A 1 238 ? -26.441 -0.159 39.004 1.00 84.75 238 ILE A O 1
ATOM 1946 N N . PRO A 1 239 ? -25.484 0.715 37.167 1.00 89.56 239 PRO A N 1
ATOM 1947 C CA . PRO A 1 239 ? -26.754 1.072 36.550 1.00 89.56 239 PRO A CA 1
ATOM 1948 C C . PRO A 1 239 ? -27.552 -0.164 36.137 1.00 89.56 239 PRO A C 1
ATOM 1950 O O . PRO A 1 239 ? -26.994 -1.135 35.631 1.00 89.56 239 PRO A O 1
ATOM 1953 N N . ASN A 1 240 ? -28.882 -0.086 36.232 1.00 89.69 240 ASN A N 1
ATOM 1954 C CA . ASN A 1 240 ? -29.780 -1.163 35.789 1.00 89.69 240 ASN A CA 1
ATOM 1955 C C . ASN A 1 240 ? -29.674 -1.477 34.285 1.00 89.69 240 ASN A C 1
ATOM 1957 O O . ASN A 1 240 ? -30.117 -2.535 33.852 1.00 89.69 240 ASN A O 1
ATOM 1961 N N . ASN A 1 241 ? -29.111 -0.564 33.488 1.00 92.94 241 ASN A N 1
ATOM 1962 C CA . ASN A 1 241 ? -28.872 -0.748 32.058 1.00 92.94 241 ASN A CA 1
ATOM 1963 C C . ASN A 1 241 ? -27.406 -1.102 31.730 1.00 92.94 241 ASN A C 1
ATOM 1965 O O . ASN A 1 241 ? -26.953 -0.891 30.604 1.00 92.94 241 ASN A O 1
ATOM 1969 N N . ALA A 1 242 ? -26.645 -1.598 32.711 1.00 94.25 242 ALA A N 1
ATOM 1970 C CA . ALA A 1 242 ? -25.343 -2.197 32.456 1.00 94.25 242 ALA A CA 1
ATOM 1971 C C . ALA A 1 242 ? -25.489 -3.427 31.551 1.00 94.25 242 ALA A C 1
ATOM 1973 O O . ALA A 1 242 ? -26.353 -4.282 31.760 1.00 94.25 242 ALA A O 1
ATOM 1974 N N . ILE A 1 243 ? -24.636 -3.518 30.533 1.00 94.81 243 ILE A N 1
ATOM 1975 C CA . ILE A 1 243 ? -24.712 -4.590 29.543 1.00 94.81 243 ILE A CA 1
ATOM 1976 C C . ILE A 1 243 ? -24.050 -5.830 30.129 1.00 94.81 243 ILE A C 1
ATOM 1978 O O . ILE A 1 243 ? -22.843 -5.853 30.374 1.00 94.81 243 ILE A O 1
ATOM 1982 N N . ARG A 1 244 ? -24.849 -6.875 30.361 1.00 94.75 244 ARG A N 1
ATOM 1983 C CA . ARG A 1 244 ? -24.351 -8.173 30.821 1.00 94.75 244 ARG A CA 1
ATOM 1984 C C . ARG A 1 244 ? -23.449 -8.774 29.746 1.00 94.75 244 ARG A C 1
ATOM 1986 O O . ARG A 1 244 ? -23.920 -9.127 28.668 1.00 94.75 244 ARG A O 1
ATOM 1993 N N . THR A 1 245 ? -22.171 -8.937 30.066 1.00 94.31 245 THR A N 1
ATOM 1994 C CA . THR A 1 245 ? -21.169 -9.527 29.166 1.00 94.31 245 THR A CA 1
ATOM 1995 C C . THR A 1 245 ? -20.688 -10.895 29.633 1.00 94.31 245 THR A C 1
ATOM 1997 O O . THR A 1 245 ? -19.899 -11.533 28.945 1.00 94.31 245 THR A O 1
ATOM 2000 N N . GLY A 1 246 ? -21.180 -11.398 30.766 1.00 93.25 246 GLY A N 1
ATOM 2001 C CA . GLY A 1 246 ? -20.858 -12.737 31.241 1.00 93.25 246 GLY A CA 1
ATOM 2002 C C . GLY A 1 246 ? -21.709 -13.211 32.411 1.00 93.25 246 GLY A C 1
ATOM 2003 O O . GLY A 1 246 ? -22.667 -12.554 32.840 1.00 93.25 246 GLY A O 1
ATOM 2004 N N . THR A 1 247 ? -21.343 -14.383 32.914 1.00 94.25 247 THR A N 1
ATOM 2005 C CA . THR A 1 247 ? -21.947 -15.058 34.059 1.00 94.25 247 THR A CA 1
ATOM 2006 C C . THR A 1 247 ? -20.862 -15.695 34.908 1.00 94.25 247 THR A C 1
ATOM 2008 O O . THR A 1 247 ? -19.928 -16.269 34.357 1.00 94.25 247 THR A O 1
ATOM 2011 N N . ASP A 1 248 ? -20.986 -15.637 36.229 1.00 89.62 248 ASP A N 1
ATOM 2012 C CA . ASP A 1 248 ? -20.157 -16.470 37.100 1.00 89.62 248 ASP A CA 1
ATOM 2013 C C . ASP A 1 248 ? -20.656 -17.931 37.116 1.00 89.62 248 ASP A C 1
ATOM 2015 O O . ASP A 1 248 ? -21.668 -18.274 36.494 1.00 89.62 248 ASP A O 1
ATOM 2019 N N . VAL A 1 249 ? -19.949 -18.797 37.847 1.00 88.50 249 VAL A N 1
ATOM 2020 C CA . VAL A 1 249 ? -20.299 -20.220 38.022 1.00 88.50 249 VAL A CA 1
ATOM 2021 C C . VAL A 1 249 ? -21.641 -20.447 38.728 1.00 88.50 249 VAL A C 1
ATOM 2023 O O . VAL A 1 249 ? -22.228 -21.517 38.610 1.00 88.50 249 VAL A O 1
ATOM 2026 N N . SER A 1 250 ? -22.141 -19.443 39.451 1.00 90.56 250 SER A N 1
ATOM 2027 C CA . SER A 1 250 ? -23.436 -19.475 40.140 1.00 90.56 250 SER A CA 1
ATOM 2028 C C . SER A 1 250 ? -24.566 -18.881 39.285 1.00 90.56 250 SER A C 1
ATOM 2030 O O . SER A 1 250 ? -25.707 -18.809 39.737 1.00 90.56 250 SER A O 1
ATOM 2032 N N . GLY A 1 251 ? -24.272 -18.443 38.055 1.00 89.31 251 GLY A N 1
ATOM 2033 C CA . GLY A 1 251 ? -25.220 -17.808 37.140 1.00 89.31 251 GLY A CA 1
ATOM 2034 C C . GLY A 1 251 ? -25.435 -16.307 37.369 1.00 89.31 251 GLY A C 1
ATOM 2035 O O . GLY A 1 251 ? -26.216 -15.688 36.635 1.00 89.31 251 GLY A O 1
ATOM 2036 N N . ASN A 1 252 ? -24.740 -15.689 38.328 1.00 92.88 252 ASN A N 1
ATOM 2037 C CA . ASN A 1 252 ? -24.840 -14.258 38.591 1.00 92.88 252 ASN A CA 1
ATOM 2038 C C . ASN A 1 252 ? -24.270 -13.447 37.416 1.00 92.88 252 ASN A C 1
ATOM 2040 O O . ASN A 1 252 ? -23.289 -13.860 36.792 1.00 92.88 252 ASN A O 1
ATOM 2044 N N . PRO A 1 253 ? -24.849 -12.278 37.091 1.00 93.00 253 PRO A N 1
ATOM 2045 C CA . PRO A 1 253 ? -24.388 -11.467 35.973 1.00 93.00 253 PRO A CA 1
ATOM 2046 C C . PRO A 1 253 ? -23.011 -10.847 36.242 1.00 93.00 253 PRO A C 1
ATOM 2048 O O . PRO A 1 253 ? -22.755 -10.315 37.327 1.00 93.00 253 PRO A O 1
ATOM 2051 N N . LEU A 1 254 ? -22.164 -10.874 35.212 1.00 94.69 254 LEU A N 1
ATOM 2052 C CA . LEU A 1 254 ? -20.897 -10.152 35.140 1.00 94.69 254 LEU A CA 1
ATOM 2053 C C . LEU A 1 254 ? -20.971 -9.085 34.044 1.00 94.69 254 LEU A C 1
ATOM 2055 O O . LEU A 1 254 ? -21.598 -9.288 32.998 1.00 94.69 254 LEU A O 1
ATOM 2059 N N . TYR A 1 255 ? -20.305 -7.962 34.292 1.00 94.94 255 TYR A N 1
ATOM 2060 C CA . TYR A 1 255 ? -20.282 -6.797 33.412 1.00 94.94 255 TYR A CA 1
ATOM 2061 C C . TYR A 1 255 ? -18.850 -6.427 33.054 1.00 94.94 255 TYR A C 1
ATOM 2063 O O . TYR A 1 255 ? -17.953 -6.530 33.892 1.00 94.94 255 TYR A O 1
ATOM 2071 N N . SER A 1 256 ? -18.641 -5.956 31.827 1.00 95.81 256 SER A N 1
ATOM 2072 C CA . SER A 1 256 ? -17.338 -5.473 31.379 1.00 95.81 256 SER A CA 1
ATOM 2073 C C . SER A 1 256 ? -17.085 -4.073 31.912 1.00 95.81 256 SER A C 1
ATOM 2075 O O . SER A 1 256 ? -17.914 -3.170 31.770 1.00 95.81 256 SER A O 1
ATOM 2077 N N . VAL A 1 257 ? -15.909 -3.900 32.500 1.00 95.44 257 VAL A N 1
ATOM 2078 C CA . VAL A 1 257 ? -15.453 -2.631 33.062 1.00 95.44 257 VAL A CA 1
ATOM 2079 C C . VAL A 1 257 ? -14.071 -2.286 32.547 1.00 95.44 257 VAL A C 1
ATOM 2081 O O . VAL A 1 257 ? -13.332 -3.164 32.103 1.00 95.44 257 VAL A O 1
ATOM 2084 N N . ARG A 1 258 ? -13.701 -1.014 32.651 1.00 95.38 258 ARG A N 1
ATOM 2085 C CA . ARG A 1 258 ? -12.330 -0.561 32.437 1.00 95.38 258 ARG A CA 1
ATOM 2086 C C . ARG A 1 258 ? -11.890 0.414 33.519 1.00 95.38 258 ARG A C 1
ATOM 2088 O O . ARG A 1 258 ? -12.684 1.231 33.974 1.00 95.38 258 ARG A O 1
ATOM 2095 N N . SER A 1 259 ? -10.635 0.341 33.934 1.00 94.44 259 SER A N 1
ATOM 2096 C CA . SER A 1 259 ? -10.076 1.240 34.941 1.00 94.44 259 SER A CA 1
ATOM 2097 C C . SER A 1 259 ? -8.612 1.523 34.681 1.00 94.44 259 SER A C 1
ATOM 2099 O O . SER A 1 259 ? -7.861 0.638 34.272 1.00 94.44 259 SER A O 1
ATOM 2101 N N . TRP A 1 260 ? -8.189 2.751 34.966 1.00 94.50 260 TRP A N 1
ATOM 2102 C CA . TRP A 1 260 ? -6.773 3.071 34.978 1.00 94.50 260 TRP A CA 1
ATOM 2103 C C . TRP A 1 260 ? -6.078 2.377 36.154 1.00 94.50 260 TRP A C 1
ATOM 2105 O O . TRP A 1 260 ? -6.532 2.490 37.294 1.00 94.50 260 TRP A O 1
ATOM 2115 N N . TYR A 1 261 ? -4.969 1.689 35.893 1.00 93.25 261 TYR A N 1
ATOM 2116 C CA . TYR A 1 261 ? -4.183 0.999 36.909 1.00 93.25 261 TYR A CA 1
ATOM 2117 C C . TYR A 1 261 ? -2.703 1.375 36.811 1.00 93.25 261 TYR A C 1
ATOM 2119 O O . TYR A 1 261 ? -2.022 1.010 35.852 1.00 93.25 261 TYR A O 1
ATOM 2127 N N . LYS A 1 262 ? -2.211 2.092 37.832 1.00 89.75 262 LYS A N 1
ATOM 2128 C CA . LYS A 1 262 ? -0.803 2.502 37.994 1.00 89.75 262 LYS A CA 1
ATOM 2129 C C . LYS A 1 262 ? -0.197 3.051 36.685 1.00 89.75 262 LYS A C 1
ATOM 2131 O O . LYS A 1 262 ? -0.790 3.913 36.038 1.00 89.75 262 LYS A O 1
ATOM 2136 N N . ASP A 1 263 ? 0.979 2.561 36.323 1.00 85.81 263 ASP A N 1
ATOM 2137 C CA . ASP A 1 263 ? 1.742 2.810 35.104 1.00 85.81 263 ASP A CA 1
ATOM 2138 C C . ASP A 1 263 ? 1.365 1.862 33.951 1.00 85.81 263 ASP A C 1
ATOM 2140 O O . ASP A 1 263 ? 1.841 2.035 32.830 1.00 85.81 263 ASP A O 1
ATOM 2144 N N . VAL A 1 264 ? 0.463 0.905 34.189 1.00 89.38 264 VAL A N 1
ATOM 2145 C CA . VAL A 1 264 ? 0.042 -0.093 33.196 1.00 89.38 264 VAL A CA 1
ATOM 2146 C C . VAL A 1 264 ? -0.938 0.496 32.184 1.00 89.38 264 VAL A C 1
ATOM 2148 O O . VAL A 1 264 ? -0.866 0.150 31.013 1.00 89.38 264 VAL A O 1
ATOM 2151 N N . GLY A 1 265 ? -1.828 1.401 32.595 1.00 91.88 265 GLY A N 1
ATOM 2152 C CA . GLY A 1 265 ? -2.779 2.077 31.701 1.00 91.88 265 GLY A CA 1
ATOM 2153 C C . GLY A 1 265 ? -4.240 1.721 31.974 1.00 91.88 265 GLY A C 1
ATOM 2154 O O . GLY A 1 265 ? -4.603 1.384 33.100 1.00 91.88 265 GLY A O 1
ATOM 2155 N N . LEU A 1 266 ? -5.093 1.837 30.953 1.00 93.81 266 LEU A N 1
ATOM 2156 C CA . LEU A 1 266 ? -6.540 1.626 31.036 1.00 93.81 266 LEU A CA 1
ATOM 2157 C C . LEU A 1 266 ? -6.880 0.151 30.787 1.00 93.81 266 LEU A C 1
ATOM 2159 O O . LEU A 1 266 ? -7.035 -0.279 29.643 1.00 93.81 266 LEU A O 1
ATOM 2163 N N . LEU A 1 267 ? -6.992 -0.621 31.866 1.00 93.19 267 LEU A N 1
ATOM 2164 C CA . LEU A 1 267 ? -7.206 -2.065 31.827 1.00 93.19 267 LEU A CA 1
ATOM 2165 C C . LEU A 1 267 ? -8.683 -2.421 31.756 1.00 93.19 267 LEU A C 1
ATOM 2167 O O . LEU A 1 267 ? -9.496 -1.824 32.455 1.00 93.19 267 LEU A O 1
ATOM 2171 N N . VAL A 1 268 ? -9.001 -3.450 30.974 1.00 94.88 268 VAL A N 1
ATOM 2172 C CA . VAL A 1 268 ? -10.342 -4.039 30.889 1.00 94.88 268 VAL A CA 1
ATOM 2173 C C . VAL A 1 268 ? -10.439 -5.226 31.839 1.00 94.88 268 VAL A C 1
ATOM 2175 O O . VAL A 1 268 ? -9.490 -5.995 32.002 1.00 94.88 268 VAL A O 1
ATOM 2178 N N . GLY A 1 269 ? -11.604 -5.389 32.448 1.00 93.81 269 GLY A N 1
ATOM 2179 C CA . GLY A 1 269 ? -11.899 -6.504 33.326 1.00 93.81 269 GLY A CA 1
ATOM 2180 C C . GLY A 1 269 ? -13.390 -6.674 33.550 1.00 93.81 269 GLY A C 1
ATOM 2181 O O . GLY A 1 269 ? -14.207 -6.358 32.681 1.00 93.81 269 GLY A O 1
ATOM 2182 N N . LYS A 1 270 ? -13.737 -7.171 34.735 1.00 94.06 270 LYS A N 1
ATOM 2183 C CA . LYS A 1 270 ? -15.102 -7.524 35.113 1.00 94.06 270 LYS A CA 1
ATOM 2184 C C . LYS A 1 270 ? -15.526 -6.896 36.435 1.00 94.06 270 LYS A C 1
ATOM 2186 O O . LYS A 1 270 ? -14.703 -6.633 37.310 1.00 94.06 270 LYS A O 1
ATOM 2191 N N . CYS A 1 271 ? -16.823 -6.690 36.603 1.00 93.62 271 CYS A N 1
ATOM 2192 C CA . CYS A 1 271 ? -17.429 -6.440 37.905 1.00 93.62 271 CYS A CA 1
ATOM 2193 C C . CYS A 1 271 ? -18.765 -7.185 38.028 1.00 93.62 271 CYS A C 1
ATOM 2195 O O . CYS A 1 271 ? -19.324 -7.673 37.043 1.00 93.62 271 CYS A O 1
ATOM 2197 N N . GLY A 1 272 ? -19.277 -7.269 39.252 1.00 91.06 272 GLY A N 1
ATOM 2198 C CA . GLY A 1 272 ? -20.565 -7.875 39.553 1.00 91.06 272 GLY A CA 1
ATOM 2199 C C . GLY A 1 272 ? -21.057 -7.426 40.932 1.00 91.06 272 GLY A C 1
ATOM 2200 O O . GLY A 1 272 ? -20.228 -7.188 41.814 1.00 91.06 272 GLY A O 1
ATOM 2201 N N . PRO A 1 273 ? -22.379 -7.324 41.161 1.00 86.75 273 PRO A N 1
ATOM 2202 C CA . PRO A 1 273 ? -22.938 -6.969 42.468 1.00 86.75 273 PRO A CA 1
ATOM 2203 C C . PRO A 1 273 ? -22.520 -7.928 43.591 1.00 86.75 273 PRO A C 1
ATOM 2205 O O . PRO A 1 273 ? -22.410 -7.521 44.740 1.00 86.75 273 PRO A O 1
ATOM 2208 N N . HIS A 1 274 ? -22.271 -9.195 43.244 1.00 86.25 274 HIS A N 1
ATOM 2209 C CA . HIS A 1 274 ? -21.852 -10.260 44.157 1.00 86.25 274 HIS A CA 1
ATOM 2210 C C . HIS A 1 274 ? -20.334 -10.284 44.417 1.00 86.25 274 HIS A C 1
ATOM 2212 O O . HIS A 1 274 ? -19.885 -10.981 45.324 1.00 86.25 274 HIS A O 1
ATOM 2218 N N . LEU A 1 275 ? -19.533 -9.546 43.638 1.00 85.88 275 LEU A N 1
ATOM 2219 C CA . LEU A 1 275 ? -18.087 -9.466 43.841 1.00 85.88 275 LEU A CA 1
ATOM 2220 C C . LEU A 1 275 ? -17.760 -8.478 44.969 1.00 85.88 275 LEU A C 1
ATOM 2222 O O . LEU A 1 275 ? -18.496 -7.517 45.209 1.00 85.88 275 LEU A O 1
ATOM 2226 N N . SER A 1 276 ? -16.639 -8.694 45.661 1.00 71.62 276 SER A N 1
ATOM 2227 C CA . SER A 1 276 ? -16.218 -7.914 46.831 1.00 71.62 276 SER A CA 1
ATOM 2228 C C . SER A 1 276 ? -15.646 -6.538 46.463 1.00 71.62 276 SER A C 1
ATOM 2230 O O . SER A 1 276 ? -14.508 -6.218 46.779 1.00 71.62 276 SER A O 1
ATOM 2232 N N . GLY A 1 277 ? -16.483 -5.701 45.846 1.00 71.44 277 GLY A N 1
ATOM 2233 C CA . GLY A 1 277 ? -16.334 -4.253 45.769 1.00 71.44 277 GLY A CA 1
ATOM 2234 C C . GLY A 1 277 ? -15.279 -3.752 44.805 1.00 71.44 277 GLY A C 1
ATOM 2235 O O . GLY A 1 277 ? -14.200 -3.404 45.254 1.00 71.44 277 GLY A O 1
ATOM 2236 N N . GLY A 1 278 ? -15.635 -3.583 43.529 1.00 85.50 278 GLY A N 1
ATOM 2237 C CA . GLY A 1 278 ? -14.863 -2.820 42.538 1.00 85.50 278 GLY A CA 1
ATOM 2238 C C . GLY A 1 278 ? -14.696 -3.556 41.215 1.00 85.50 278 GLY A C 1
ATOM 2239 O O . GLY A 1 278 ? -15.351 -4.573 40.972 1.00 85.50 278 GLY A O 1
ATOM 2240 N N . ALA A 1 279 ? -13.809 -3.042 40.365 1.00 92.19 279 ALA A N 1
ATOM 2241 C CA . ALA A 1 279 ? -13.372 -3.744 39.164 1.00 92.19 279 ALA A CA 1
ATOM 2242 C C . ALA A 1 279 ? -12.317 -4.815 39.497 1.00 92.19 279 ALA A C 1
ATOM 2244 O O . ALA A 1 279 ? -11.466 -4.619 40.371 1.00 92.19 279 ALA A O 1
ATOM 2245 N N . TYR A 1 280 ? -12.389 -5.934 38.776 1.00 93.25 280 TYR A N 1
ATOM 2246 C CA . TYR A 1 280 ? -11.447 -7.051 38.799 1.00 93.25 280 TYR A CA 1
ATOM 2247 C C . TYR A 1 280 ? -10.788 -7.137 37.428 1.00 93.25 280 TYR A C 1
ATOM 2249 O O . TYR A 1 280 ? -11.488 -7.279 36.427 1.00 93.25 280 TYR A O 1
ATOM 2257 N N . VAL A 1 281 ? -9.463 -7.038 37.359 1.00 91.69 281 VAL A N 1
ATOM 2258 C CA . VAL A 1 281 ? -8.710 -7.065 36.095 1.00 91.69 281 VAL A CA 1
ATOM 2259 C C . VAL A 1 281 ? -7.633 -8.141 36.152 1.00 91.69 281 VAL A C 1
ATOM 2261 O O . VAL A 1 281 ? -6.938 -8.281 37.156 1.00 91.69 281 VAL A O 1
ATOM 2264 N N . ALA A 1 282 ? -7.473 -8.888 35.062 1.00 86.69 282 ALA A N 1
ATOM 2265 C CA . ALA A 1 282 ? -6.372 -9.832 34.918 1.00 86.69 282 ALA A CA 1
ATOM 2266 C C . ALA A 1 282 ? -5.107 -9.092 34.456 1.00 86.69 282 ALA A C 1
ATOM 2268 O O . ALA A 1 282 ? -5.116 -8.416 33.418 1.00 86.69 282 ALA A O 1
ATOM 2269 N N . LEU A 1 283 ? -4.015 -9.228 35.206 1.00 83.69 283 LEU A N 1
ATOM 2270 C CA . LEU A 1 283 ? -2.711 -8.654 34.885 1.00 83.69 283 LEU A CA 1
ATOM 2271 C C . LEU A 1 283 ? -1.596 -9.605 35.335 1.00 83.69 283 LEU A C 1
ATOM 2273 O O . LEU A 1 283 ? -1.582 -10.038 36.477 1.00 83.69 283 LEU A O 1
ATOM 2277 N N . ASN A 1 284 ? -0.644 -9.909 34.448 1.00 80.06 284 ASN A N 1
ATOM 2278 C CA . ASN A 1 284 ? 0.533 -10.737 34.755 1.00 80.06 284 ASN A CA 1
ATOM 2279 C C . ASN A 1 284 ? 0.210 -12.096 35.411 1.00 80.06 284 ASN A C 1
ATOM 2281 O O . ASN A 1 284 ? 0.941 -12.562 36.276 1.00 80.06 284 ASN A O 1
ATOM 2285 N N . SER A 1 285 ? -0.864 -12.750 34.954 1.00 78.25 285 SER A N 1
ATOM 2286 C CA . SER A 1 285 ? -1.382 -14.023 35.497 1.00 78.25 285 SER A CA 1
ATOM 2287 C C . SER A 1 285 ? -1.982 -13.934 36.906 1.00 78.25 285 SER A C 1
ATOM 2289 O O . SER A 1 285 ? -2.314 -14.961 37.491 1.00 78.25 285 SER A O 1
ATOM 2291 N N . GLU A 1 286 ? -2.179 -12.725 37.426 1.00 83.69 286 GLU A N 1
ATOM 2292 C CA . GLU A 1 286 ? -2.884 -12.463 38.677 1.00 83.69 286 GLU A CA 1
ATOM 2293 C C . GLU A 1 286 ? -4.201 -11.720 38.410 1.00 83.69 286 GLU A C 1
ATOM 2295 O O . GLU A 1 286 ? -4.347 -10.998 37.419 1.00 83.69 286 GLU A O 1
ATOM 2300 N N . GLU A 1 287 ? -5.178 -11.882 39.304 1.00 87.69 287 GLU A N 1
ATOM 2301 C CA . GLU A 1 287 ? -6.410 -11.093 39.294 1.00 87.69 287 GLU A CA 1
ATOM 2302 C C . GLU A 1 287 ? -6.310 -9.982 40.341 1.00 87.69 287 GLU A C 1
ATOM 2304 O O . GLU A 1 287 ? -6.277 -10.221 41.550 1.00 87.69 287 GLU A O 1
ATOM 2309 N N . ILE A 1 288 ? -6.270 -8.742 39.869 1.00 91.25 288 ILE A N 1
ATOM 2310 C CA . ILE A 1 288 ? -6.236 -7.561 40.720 1.00 91.25 288 ILE A CA 1
ATOM 2311 C C . ILE A 1 288 ? -7.673 -7.128 40.967 1.00 91.25 288 ILE A C 1
ATOM 2313 O O . ILE A 1 288 ? -8.410 -6.836 40.027 1.00 91.25 288 ILE A O 1
ATOM 2317 N N . SER A 1 289 ? -8.067 -7.069 42.235 1.00 91.94 289 SER A N 1
ATOM 2318 C CA . SER A 1 289 ? -9.430 -6.754 42.659 1.00 91.94 289 SER A CA 1
ATOM 2319 C C . SER A 1 289 ? -9.537 -5.378 43.315 1.00 91.94 289 SER A C 1
ATOM 2321 O O . SER A 1 289 ? -8.535 -4.731 43.625 1.00 91.94 289 SER A O 1
ATOM 2323 N N . LYS A 1 290 ? -10.780 -4.947 43.557 1.00 90.38 290 LYS A N 1
ATOM 2324 C CA . LYS A 1 290 ? -11.125 -3.727 44.305 1.00 90.38 290 LYS A CA 1
ATOM 2325 C C . LYS A 1 290 ? -10.612 -2.429 43.693 1.00 90.38 290 LYS A C 1
ATOM 2327 O O . LYS A 1 290 ? -10.287 -1.479 44.404 1.00 90.38 290 LYS A O 1
ATOM 2332 N N . ILE A 1 291 ? -10.554 -2.380 42.367 1.00 91.50 291 ILE A N 1
ATOM 2333 C CA . ILE A 1 291 ? -10.088 -1.192 41.661 1.00 91.50 291 ILE A CA 1
ATOM 2334 C C . ILE A 1 291 ? -11.227 -0.171 41.565 1.00 91.50 291 ILE A C 1
ATOM 2336 O O . ILE A 1 291 ? -12.330 -0.504 41.121 1.00 91.50 291 ILE A O 1
ATOM 2340 N N . TYR A 1 292 ? -10.923 1.064 41.971 1.00 90.81 292 TYR A N 1
ATOM 2341 C CA . TYR A 1 292 ? -11.781 2.238 41.854 1.00 90.81 292 TYR A CA 1
ATOM 2342 C C . TYR A 1 292 ? -10.981 3.483 41.451 1.00 90.81 292 TYR A C 1
ATOM 2344 O O . TYR A 1 292 ? -9.799 3.584 41.791 1.00 90.81 292 TYR A O 1
ATOM 2352 N N . PRO A 1 293 ? -11.648 4.471 40.829 1.00 93.75 293 PRO A N 1
ATOM 2353 C CA . PRO A 1 293 ? -12.964 4.346 40.185 1.00 93.75 293 PRO A CA 1
ATOM 2354 C C . PRO A 1 293 ? -12.876 3.435 38.946 1.00 93.75 293 PRO A C 1
ATOM 2356 O O . PRO A 1 293 ? -11.783 3.022 38.585 1.00 93.75 293 PRO A O 1
ATOM 2359 N N . PHE A 1 294 ? -13.986 3.089 38.295 1.00 94.81 294 PHE A N 1
ATOM 2360 C CA . PHE A 1 294 ? -13.974 2.320 37.037 1.00 94.81 294 PHE A CA 1
ATOM 2361 C C . PHE A 1 294 ? -15.099 2.775 36.108 1.00 94.81 294 PHE A C 1
ATOM 2363 O O . PHE A 1 294 ? -16.089 3.321 36.569 1.00 94.81 294 PHE A O 1
ATOM 2370 N N . GLU A 1 295 ? -14.988 2.551 34.803 1.00 95.44 295 GLU A N 1
ATOM 2371 C CA . GLU A 1 295 ? -16.102 2.720 33.866 1.00 95.44 295 GLU A CA 1
ATOM 2372 C C . GLU A 1 295 ? -16.754 1.368 33.570 1.00 95.44 295 GLU A C 1
ATOM 2374 O O . GLU A 1 295 ? -16.052 0.375 33.398 1.00 95.44 295 GLU A O 1
ATOM 2379 N N . ILE A 1 296 ? -18.081 1.323 33.482 1.00 95.25 296 ILE A N 1
ATOM 2380 C CA . ILE A 1 296 ? -18.867 0.139 33.109 1.00 95.25 296 ILE A CA 1
ATOM 2381 C C . ILE A 1 296 ? -19.549 0.364 31.760 1.00 95.25 296 ILE A C 1
ATOM 2383 O O . ILE A 1 296 ? -20.012 1.470 31.477 1.00 95.25 296 ILE A O 1
ATOM 2387 N N . LEU A 1 297 ? -19.608 -0.669 30.917 1.00 96.12 297 LEU A N 1
ATOM 2388 C CA . LEU A 1 297 ? -20.325 -0.586 29.645 1.00 96.12 297 LEU A CA 1
ATOM 2389 C C . LEU A 1 297 ? -21.844 -0.645 29.883 1.00 96.12 297 LEU A C 1
ATOM 2391 O O . LEU A 1 297 ? -22.366 -1.628 30.413 1.00 96.12 297 LEU A O 1
ATOM 2395 N N . VAL A 1 298 ? -22.555 0.402 29.468 1.00 95.00 298 VAL A N 1
ATOM 2396 C CA . VAL A 1 298 ? -24.020 0.523 29.566 1.00 95.00 298 VAL A CA 1
ATOM 2397 C C . VAL A 1 298 ? -24.644 0.784 28.200 1.00 95.00 298 VAL A C 1
ATOM 2399 O O . VAL A 1 298 ? -23.937 1.196 27.283 1.00 95.00 298 VAL A O 1
ATOM 2402 N N . GLY A 1 299 ? -25.955 0.576 28.068 1.00 92.94 299 GLY A N 1
ATOM 2403 C CA . GLY A 1 299 ? -26.723 0.887 26.857 1.00 92.94 299 GLY A CA 1
ATOM 2404 C C . GLY A 1 299 ? -27.707 -0.217 26.480 1.00 92.94 299 GLY A C 1
ATOM 2405 O O . GLY A 1 299 ? -27.928 -1.153 27.249 1.00 92.94 299 GLY A O 1
ATOM 2406 N N . ASP A 1 300 ? -28.289 -0.117 25.286 1.00 87.12 300 ASP A N 1
ATOM 2407 C CA . ASP A 1 300 ? -29.120 -1.181 24.725 1.00 87.12 300 ASP A CA 1
ATOM 2408 C C . ASP A 1 300 ? -28.232 -2.321 24.177 1.00 87.12 300 ASP A C 1
ATOM 2410 O O . ASP A 1 300 ? -27.422 -2.092 23.269 1.00 87.12 300 ASP A O 1
ATOM 2414 N N . PRO A 1 301 ? -28.355 -3.558 24.702 1.00 86.50 301 PRO A N 1
ATOM 2415 C CA . PRO A 1 301 ? -27.563 -4.694 24.241 1.00 86.50 301 PRO A CA 1
ATOM 2416 C C . PRO A 1 301 ? -27.807 -5.057 22.767 1.00 86.50 301 PRO A C 1
ATOM 2418 O O . PRO A 1 301 ? -26.934 -5.677 22.165 1.00 86.50 301 PRO A O 1
ATOM 2421 N N . SER A 1 302 ? -28.930 -4.650 22.156 1.00 83.62 302 SER A N 1
ATOM 2422 C CA . SER A 1 302 ? -29.225 -4.900 20.734 1.00 83.62 302 SER A CA 1
ATOM 2423 C C . SER A 1 302 ? -28.237 -4.223 19.773 1.00 83.62 302 SER A C 1
ATOM 2425 O O . SER A 1 302 ? -28.120 -4.619 18.614 1.00 83.62 302 SER A O 1
ATOM 2427 N N . HIS A 1 303 ? -27.464 -3.248 20.262 1.00 81.56 303 HIS A N 1
ATOM 2428 C CA . HIS A 1 303 ? -26.406 -2.576 19.506 1.00 81.56 303 HIS A CA 1
ATOM 2429 C C . HIS A 1 303 ? -25.144 -3.439 19.334 1.00 81.56 303 HIS A C 1
ATOM 2431 O O . HIS A 1 303 ? -24.210 -3.027 18.640 1.00 81.56 303 HIS A O 1
ATOM 2437 N N . PHE A 1 304 ? -25.092 -4.612 19.970 1.00 85.81 304 PHE A N 1
ATOM 2438 C CA . PHE A 1 304 ? -23.912 -5.463 20.038 1.00 85.81 304 PHE A CA 1
ATOM 2439 C C . PHE A 1 304 ? -24.220 -6.895 19.612 1.00 85.81 304 PHE A C 1
ATOM 2441 O O . PHE A 1 304 ? -25.315 -7.416 19.806 1.00 85.81 304 PHE A O 1
ATOM 2448 N N . LYS A 1 305 ? -23.204 -7.561 19.066 1.00 86.56 305 LYS A N 1
ATOM 2449 C CA . LYS A 1 305 ? -23.216 -9.002 18.818 1.00 86.56 305 LYS A CA 1
ATOM 2450 C C . LYS A 1 305 ? -21.855 -9.587 19.160 1.00 86.56 305 LYS A C 1
ATOM 2452 O O . LYS A 1 305 ? -20.832 -8.942 18.931 1.00 86.56 305 LYS A O 1
ATOM 2457 N N . TRP A 1 306 ? -21.848 -10.812 19.667 1.00 86.94 306 TRP A N 1
ATOM 2458 C CA . TRP A 1 306 ? -20.615 -11.572 19.822 1.00 86.94 306 TRP A CA 1
ATOM 2459 C C . TRP A 1 306 ? -20.140 -12.072 18.460 1.00 86.94 306 TRP A C 1
ATOM 2461 O O . TRP A 1 306 ? -20.938 -12.526 17.639 1.00 86.94 306 TRP A O 1
ATOM 2471 N N . VAL A 1 307 ? -18.835 -11.975 18.226 1.00 85.00 307 VAL A N 1
ATOM 2472 C CA . VAL A 1 307 ? -18.170 -12.529 17.046 1.00 85.00 307 VAL A CA 1
ATOM 2473 C C . VAL A 1 307 ? -17.271 -13.655 17.532 1.00 85.00 307 VAL A C 1
ATOM 2475 O O . VAL A 1 307 ? -16.410 -13.432 18.379 1.00 85.00 307 VAL A O 1
ATOM 2478 N N . ALA A 1 308 ? -17.499 -14.867 17.026 1.00 81.38 308 ALA A N 1
ATOM 2479 C CA . ALA A 1 308 ? -16.636 -16.001 17.321 1.00 81.38 308 ALA A CA 1
ATOM 2480 C C . ALA A 1 308 ? -15.296 -15.818 16.602 1.00 81.38 308 ALA A C 1
ATOM 2482 O O . ALA A 1 308 ? -15.259 -15.541 15.402 1.00 81.38 308 ALA A O 1
ATOM 2483 N N . ILE A 1 309 ? -14.207 -15.978 17.346 1.00 74.00 309 ILE A N 1
ATOM 2484 C CA . ILE A 1 309 ? -12.846 -15.894 16.830 1.00 74.00 309 ILE A CA 1
ATOM 2485 C C . ILE A 1 309 ? -12.244 -17.306 16.857 1.00 74.00 309 ILE A C 1
ATOM 2487 O O . ILE A 1 309 ? -12.237 -17.917 17.928 1.00 74.00 309 ILE A O 1
ATOM 2491 N N . PRO A 1 310 ? -11.745 -17.844 15.728 1.00 64.88 310 PRO A N 1
ATOM 2492 C CA . PRO A 1 310 ? -11.124 -19.162 15.707 1.00 64.88 310 PRO A CA 1
ATOM 2493 C C . PRO A 1 310 ? -9.826 -19.187 16.511 1.00 64.88 310 PRO A C 1
ATOM 2495 O O . PRO A 1 310 ? -9.003 -18.274 16.404 1.00 64.88 310 PRO A O 1
ATOM 2498 N N . GLU A 1 311 ? -9.592 -20.283 17.235 1.00 60.28 311 GLU A N 1
ATOM 2499 C CA . GLU A 1 311 ? -8.344 -20.506 17.976 1.00 60.28 311 GLU A CA 1
ATOM 2500 C C . GLU A 1 311 ? -7.111 -20.558 17.058 1.00 60.28 311 GLU A C 1
ATOM 2502 O O . GLU A 1 311 ? -6.011 -20.210 17.487 1.00 60.28 311 GLU A O 1
ATOM 2507 N N . LYS A 1 312 ? -7.278 -20.977 15.792 1.00 56.72 312 LYS A N 1
ATOM 2508 C CA . LYS A 1 312 ? -6.189 -21.102 14.815 1.00 56.72 312 LYS A CA 1
ATOM 2509 C C . LYS A 1 312 ? -6.595 -20.563 13.436 1.00 56.72 312 LYS A C 1
ATOM 2511 O O . LYS A 1 312 ? -7.661 -20.924 12.947 1.00 56.72 312 LYS A O 1
ATOM 2516 N N . PRO A 1 313 ? -5.712 -19.822 12.739 1.00 51.41 313 PRO A N 1
ATOM 2517 C CA . PRO A 1 313 ? -5.962 -19.345 11.373 1.00 51.41 313 PRO A CA 1
ATOM 2518 C C . PRO A 1 313 ? -6.020 -20.464 10.310 1.00 51.41 313 PRO A C 1
ATOM 2520 O O . PRO A 1 313 ? -6.399 -20.200 9.175 1.00 51.41 313 PRO A O 1
ATOM 2523 N N . LYS A 1 314 ? -5.630 -21.703 10.655 1.00 46.19 314 LYS A N 1
ATOM 2524 C CA . LYS A 1 314 ? -5.589 -22.879 9.760 1.00 46.19 314 LYS A CA 1
ATOM 2525 C C . LYS A 1 314 ? -6.606 -23.972 10.100 1.00 46.19 314 LYS A C 1
ATOM 2527 O O . LYS A 1 314 ? -6.480 -25.084 9.596 1.00 46.19 314 LYS A O 1
ATOM 2532 N N . ASP A 1 315 ? -7.573 -23.712 10.972 1.00 45.78 315 ASP A N 1
ATOM 2533 C CA . ASP A 1 315 ? -8.627 -24.700 11.176 1.00 45.78 315 ASP A CA 1
ATOM 2534 C C . ASP A 1 315 ? -9.556 -24.675 9.951 1.00 45.78 315 ASP A C 1
ATOM 2536 O O . ASP A 1 315 ? -10.379 -23.778 9.809 1.00 45.78 315 ASP A O 1
ATOM 2540 N N . GLU A 1 316 ? -9.390 -25.630 9.029 1.00 41.94 316 GLU A N 1
ATOM 2541 C CA . GLU A 1 316 ? -10.161 -25.741 7.774 1.00 41.94 316 GLU A CA 1
ATOM 2542 C C . GLU A 1 316 ? -11.680 -25.846 8.009 1.00 41.94 316 GLU A C 1
ATOM 2544 O O . GLU A 1 316 ? -12.474 -25.681 7.083 1.00 41.94 316 GLU A O 1
ATOM 2549 N N . ARG A 1 317 ? -12.100 -26.113 9.254 1.00 40.19 317 ARG A N 1
ATOM 2550 C CA . ARG A 1 317 ? -13.504 -26.143 9.681 1.00 40.19 317 ARG A CA 1
ATOM 2551 C C . ARG A 1 317 ? -13.981 -24.837 10.314 1.00 40.19 317 ARG A C 1
ATOM 2553 O O . ARG A 1 317 ? -15.189 -24.671 10.488 1.00 40.19 317 ARG A O 1
ATOM 2560 N N . ALA A 1 318 ? -13.079 -23.925 10.669 1.00 45.06 318 ALA A N 1
ATOM 2561 C CA . ALA A 1 318 ? -13.436 -22.650 11.261 1.00 45.06 318 ALA A CA 1
ATOM 2562 C C . ALA A 1 318 ? -13.641 -21.592 10.174 1.00 45.06 318 ALA A C 1
ATOM 2564 O O . ALA A 1 318 ? -12.742 -21.253 9.408 1.00 45.06 318 ALA A O 1
ATOM 2565 N N . VAL A 1 319 ? -14.849 -21.037 10.123 1.00 45.66 319 VAL A N 1
ATOM 2566 C CA . VAL A 1 319 ? -15.154 -19.891 9.267 1.00 45.66 319 VAL A CA 1
ATOM 2567 C C . VAL A 1 319 ? -14.373 -18.693 9.806 1.00 45.66 319 VAL A C 1
ATOM 2569 O O . VAL A 1 319 ? -14.638 -18.237 10.920 1.00 45.66 319 VAL A O 1
ATOM 2572 N N . ALA A 1 320 ? -13.403 -18.190 9.037 1.00 51.94 320 ALA A N 1
ATOM 2573 C CA . ALA A 1 320 ? -12.736 -16.933 9.356 1.00 51.94 320 ALA A CA 1
ATOM 2574 C C . ALA A 1 320 ? -13.805 -15.838 9.541 1.00 51.94 320 ALA A C 1
ATOM 2576 O O . ALA A 1 320 ? -14.714 -15.740 8.707 1.00 51.94 320 ALA A O 1
ATOM 2577 N N . PRO A 1 321 ? -13.757 -15.039 10.623 1.00 58.69 321 PRO A N 1
ATOM 2578 C CA . PRO A 1 321 ? -14.782 -14.040 10.862 1.00 58.69 321 PRO A CA 1
ATOM 2579 C C . PRO A 1 321 ? -14.768 -13.043 9.703 1.00 58.69 321 PRO A C 1
ATOM 2581 O O . PRO A 1 321 ? -13.734 -12.460 9.382 1.00 58.69 321 PRO A O 1
ATOM 2584 N N . SER A 1 322 ? -15.926 -12.846 9.068 1.00 63.78 322 SER A N 1
ATOM 2585 C CA . SER A 1 322 ? -16.118 -11.756 8.110 1.00 63.78 322 SER A CA 1
ATOM 2586 C C . SER A 1 322 ? -15.705 -10.427 8.753 1.00 63.78 322 SER A C 1
ATOM 2588 O O . SER A 1 322 ? -15.956 -10.277 9.956 1.00 63.78 322 SER A O 1
ATOM 2590 N N . PRO A 1 323 ? -15.182 -9.449 7.990 1.00 76.44 323 PRO A N 1
ATOM 2591 C CA . PRO A 1 323 ? -14.844 -8.132 8.516 1.00 76.44 323 PRO A CA 1
ATOM 2592 C C . PRO A 1 323 ? -15.944 -7.571 9.423 1.00 76.44 323 PRO A C 1
ATOM 2594 O O . PRO A 1 323 ? -17.129 -7.605 9.077 1.00 76.44 323 PRO A O 1
ATOM 2597 N N . PHE A 1 324 ? -15.563 -7.076 10.597 1.00 78.94 324 PHE A N 1
ATOM 2598 C CA . PHE A 1 324 ? -16.506 -6.615 11.613 1.00 78.94 324 PHE A CA 1
ATOM 2599 C C . PHE A 1 324 ? -16.027 -5.337 12.294 1.00 78.94 324 PHE A C 1
ATOM 2601 O O . PHE A 1 324 ? -14.864 -4.955 12.211 1.00 78.94 324 PHE A O 1
ATOM 2608 N N . ILE A 1 325 ? -16.944 -4.670 12.990 1.00 82.19 325 ILE A N 1
ATOM 2609 C CA . ILE A 1 325 ? -16.643 -3.473 13.772 1.00 82.19 325 ILE A CA 1
ATOM 2610 C C . ILE A 1 325 ? -16.520 -3.887 15.237 1.00 82.19 325 ILE A C 1
ATOM 2612 O O . ILE A 1 325 ? -17.511 -4.249 15.871 1.00 82.19 325 ILE A O 1
ATOM 2616 N N . GLY A 1 326 ? -15.296 -3.860 15.759 1.00 84.12 326 GLY A N 1
ATOM 2617 C CA . GLY A 1 326 ? -14.988 -4.161 17.151 1.00 84.12 326 GLY A CA 1
ATOM 2618 C C . GLY A 1 326 ? -15.232 -2.964 18.070 1.00 84.12 326 GLY A C 1
ATOM 2619 O O . GLY A 1 326 ? -15.086 -1.807 17.668 1.00 84.12 326 GLY A O 1
ATOM 2620 N N . VAL A 1 327 ? -15.591 -3.254 19.320 1.00 87.25 327 VAL A N 1
ATOM 2621 C CA . VAL A 1 327 ? -15.768 -2.253 20.380 1.00 87.25 327 VAL A CA 1
ATOM 2622 C C . VAL A 1 327 ? -14.457 -2.112 21.135 1.00 87.25 327 VAL A C 1
ATOM 2624 O O . VAL A 1 327 ? -14.011 -3.052 21.795 1.00 87.25 327 VAL A O 1
ATOM 2627 N N . GLU A 1 328 ? -13.843 -0.941 21.036 1.00 86.88 328 GLU A N 1
ATOM 2628 C CA . GLU A 1 328 ? -12.593 -0.662 21.729 1.00 86.88 328 GLU A CA 1
ATOM 2629 C C . GLU A 1 328 ? -12.838 -0.482 23.233 1.00 86.88 328 GLU A C 1
ATOM 2631 O O . GLU A 1 328 ? -13.763 0.218 23.667 1.00 86.88 328 GLU A O 1
ATOM 2636 N N . ALA A 1 329 ? -12.000 -1.134 24.035 1.00 89.81 329 ALA A N 1
ATOM 2637 C CA . ALA A 1 329 ? -12.268 -1.342 25.449 1.00 89.81 329 ALA A CA 1
ATOM 2638 C C . ALA A 1 329 ? -11.189 -0.780 26.375 1.00 89.81 329 ALA A C 1
ATOM 2640 O O . ALA A 1 329 ? -11.523 -0.242 27.430 1.00 89.81 329 ALA A O 1
ATOM 2641 N N . GLY A 1 330 ? -9.916 -0.854 25.990 1.00 89.38 330 GLY A N 1
ATOM 2642 C CA . GLY A 1 330 ? -8.804 -0.465 26.853 1.00 89.38 330 GLY A CA 1
ATOM 2643 C C . GLY A 1 330 ? -7.558 -0.054 26.088 1.00 89.38 330 GLY A C 1
ATOM 2644 O O . GLY A 1 330 ? -7.525 -0.080 24.860 1.00 89.38 330 GLY A O 1
ATOM 2645 N N . LEU A 1 331 ? -6.549 0.354 26.853 1.00 88.69 331 LEU A N 1
ATOM 2646 C CA . LEU A 1 331 ? -5.251 0.770 26.346 1.00 88.69 331 LEU A CA 1
ATOM 2647 C C . LEU A 1 331 ? -4.177 0.486 27.399 1.00 88.69 331 LEU A C 1
ATOM 2649 O O . LEU A 1 331 ? -4.054 1.219 28.383 1.00 88.69 331 LEU A O 1
ATOM 2653 N N . GLU A 1 332 ? -3.385 -0.561 27.187 1.00 87.62 332 GLU A N 1
ATOM 2654 C CA . GLU A 1 332 ? -2.266 -0.902 28.071 1.00 87.62 332 GLU A CA 1
ATOM 2655 C C . GLU A 1 332 ? -0.978 -0.279 27.539 1.00 87.62 332 GLU A C 1
ATOM 2657 O O . GLU A 1 332 ? -0.655 -0.429 26.367 1.00 87.62 332 GLU A O 1
ATOM 2662 N N . ASN A 1 333 ? -0.210 0.401 28.382 1.00 79.75 333 ASN A N 1
ATOM 2663 C CA . ASN A 1 333 ? 0.984 1.143 27.990 1.00 79.75 333 ASN A CA 1
ATOM 2664 C C . ASN A 1 333 ? 2.070 0.248 27.371 1.00 79.75 333 ASN A C 1
ATOM 2666 O O . ASN A 1 333 ? 2.711 0.671 26.410 1.00 79.75 333 ASN A O 1
ATOM 2670 N N . GLY A 1 334 ? 2.230 -0.994 27.846 1.00 75.31 334 GLY A N 1
ATOM 2671 C CA . GLY A 1 334 ? 3.181 -1.958 27.270 1.00 75.31 334 GLY A CA 1
ATOM 2672 C C . GLY A 1 334 ? 2.831 -2.392 25.840 1.00 75.31 334 GLY A C 1
ATOM 2673 O O . GLY A 1 334 ? 3.711 -2.684 25.039 1.00 75.31 334 GLY A O 1
ATOM 2674 N N . ILE A 1 335 ? 1.548 -2.347 25.478 1.00 75.00 335 ILE A N 1
ATOM 2675 C CA . ILE A 1 335 ? 1.030 -2.713 24.152 1.00 75.00 335 ILE A CA 1
ATOM 2676 C C . ILE A 1 335 ? 0.148 -1.597 23.587 1.00 75.00 335 ILE A C 1
ATOM 2678 O O . ILE A 1 335 ? -0.806 -1.848 22.857 1.00 75.00 335 ILE A O 1
ATOM 2682 N N . ARG A 1 336 ? 0.511 -0.334 23.865 1.00 73.38 336 ARG A N 1
ATOM 2683 C CA . ARG A 1 336 ? -0.284 0.887 23.573 1.00 73.38 336 ARG A CA 1
ATOM 2684 C C . ARG A 1 336 ? -0.573 1.104 22.097 1.00 73.38 336 ARG A C 1
ATOM 2686 O O . ARG A 1 336 ? -1.289 2.009 21.687 1.00 73.38 336 ARG A O 1
ATOM 2693 N N . HIS A 1 337 ? 0.100 0.314 21.292 1.00 73.44 337 HIS A N 1
ATOM 2694 C CA . HIS A 1 337 ? 0.054 0.340 19.868 1.00 73.44 337 HIS A CA 1
ATOM 2695 C C . HIS A 1 337 ? -1.006 -0.633 19.336 1.00 73.44 337 HIS A C 1
ATOM 2697 O O . HIS A 1 337 ? -1.309 -0.488 18.168 1.00 73.44 337 HIS A O 1
ATOM 2703 N N . ARG A 1 338 ? -1.581 -1.556 20.130 1.00 80.12 338 ARG A N 1
ATOM 2704 C CA . ARG A 1 338 ? -2.661 -2.502 19.763 1.00 80.12 338 ARG A CA 1
ATOM 2705 C C . ARG A 1 338 ? -4.008 -2.063 20.335 1.00 80.12 338 ARG A C 1
ATOM 2707 O O . ARG A 1 338 ? -4.073 -1.548 21.448 1.00 80.12 338 ARG A O 1
ATOM 2714 N N . ALA A 1 339 ? -5.079 -2.297 19.583 1.00 83.56 339 ALA A N 1
ATOM 2715 C CA . ALA A 1 339 ? -6.435 -2.158 20.094 1.00 83.56 339 ALA A CA 1
ATOM 2716 C C . ALA A 1 339 ? -6.759 -3.303 21.072 1.00 83.56 339 ALA A C 1
ATOM 2718 O O . ALA A 1 339 ? -6.559 -4.479 20.755 1.00 83.56 339 ALA A O 1
ATOM 2719 N N . THR A 1 340 ? -7.281 -2.959 22.251 1.00 89.88 340 THR A N 1
ATOM 2720 C CA . THR A 1 340 ? -7.834 -3.922 23.214 1.00 89.88 340 THR A CA 1
ATOM 2721 C C . THR A 1 340 ? -9.348 -4.000 23.038 1.00 89.88 340 THR A C 1
ATOM 2723 O O . THR A 1 340 ? -10.036 -2.977 23.088 1.00 89.88 340 THR A O 1
ATOM 2726 N N . PHE A 1 341 ? -9.877 -5.213 22.892 1.00 90.94 341 PHE A N 1
ATOM 2727 C CA . PHE A 1 341 ? -11.305 -5.490 22.728 1.00 90.94 341 PHE A CA 1
ATOM 2728 C C . PHE A 1 341 ? -11.887 -6.204 23.951 1.00 90.94 341 PHE A C 1
ATOM 2730 O O . PHE A 1 341 ? -11.173 -6.867 24.710 1.00 90.94 341 PHE A O 1
ATOM 2737 N N . ILE A 1 342 ? -13.208 -6.092 24.120 1.00 91.25 342 ILE A N 1
ATOM 2738 C CA . ILE A 1 342 ? -13.964 -6.917 25.071 1.00 91.25 342 ILE A CA 1
ATOM 2739 C C . ILE A 1 342 ? -14.045 -8.339 24.515 1.00 91.25 342 ILE A C 1
ATOM 2741 O O . ILE A 1 342 ? -14.443 -8.528 23.368 1.00 91.25 342 ILE A O 1
ATOM 2745 N N . THR A 1 343 ? -13.724 -9.334 25.339 1.00 89.44 343 THR A N 1
ATOM 2746 C CA . THR A 1 343 ? -13.943 -10.751 25.011 1.00 89.44 343 THR A CA 1
ATOM 2747 C C . THR A 1 343 ? -14.832 -11.424 26.048 1.00 89.44 343 THR A C 1
ATOM 2749 O O . THR A 1 343 ? -14.979 -10.931 27.168 1.00 89.44 343 THR A O 1
ATOM 2752 N N . GLN A 1 344 ? -15.398 -12.561 25.666 1.00 88.88 344 GLN A N 1
ATOM 2753 C CA . GLN A 1 344 ? -16.087 -13.490 26.541 1.00 88.88 344 GLN A CA 1
ATOM 2754 C C . GLN A 1 344 ? -15.450 -14.867 26.344 1.00 88.88 344 GLN A C 1
ATOM 2756 O O . GLN A 1 344 ? -15.421 -15.384 25.229 1.00 88.88 344 GLN A O 1
ATOM 2761 N N . ILE A 1 345 ? -14.906 -15.445 27.412 1.00 85.00 345 ILE A N 1
ATOM 2762 C CA . ILE A 1 345 ? -14.203 -16.732 27.381 1.00 85.00 345 ILE A CA 1
ATOM 2763 C C . ILE A 1 345 ? -14.977 -17.726 28.238 1.00 85.00 345 ILE A C 1
ATOM 2765 O O . ILE A 1 345 ? -15.393 -17.403 29.352 1.00 85.00 345 ILE A O 1
ATOM 2769 N N . TRP A 1 346 ? -15.175 -18.936 27.721 1.00 85.44 346 TRP A N 1
ATOM 2770 C CA . TRP A 1 346 ? -15.744 -20.027 28.501 1.00 85.44 346 TRP A CA 1
ATOM 2771 C C . TRP A 1 346 ? -14.680 -20.579 29.454 1.00 85.44 346 TRP A C 1
ATOM 2773 O O . TRP A 1 346 ? -13.692 -21.161 29.010 1.00 85.44 346 TRP A O 1
ATOM 2783 N N . LEU A 1 347 ? -14.866 -20.373 30.758 1.00 82.81 347 LEU A N 1
ATOM 2784 C CA . LEU A 1 347 ? -13.944 -20.807 31.808 1.00 82.81 347 LEU A CA 1
ATOM 2785 C C . LEU A 1 347 ? -14.736 -21.323 33.015 1.00 82.81 347 LEU A C 1
ATOM 2787 O O . LEU A 1 347 ? -15.709 -20.695 33.441 1.00 82.81 347 LEU A O 1
ATOM 2791 N N . ASP A 1 348 ? -14.328 -22.473 33.553 1.00 84.88 348 ASP A N 1
ATOM 2792 C CA . ASP A 1 348 ? -14.935 -23.111 34.730 1.00 84.88 348 ASP A CA 1
ATOM 2793 C C . ASP A 1 348 ? -16.468 -23.245 34.641 1.00 84.88 348 ASP A C 1
ATOM 2795 O O . ASP A 1 348 ? -17.193 -22.979 35.595 1.00 84.88 348 ASP A O 1
ATOM 2799 N N . ASN A 1 349 ? -16.979 -23.656 33.473 1.00 86.81 349 ASN A N 1
ATOM 2800 C CA . ASN A 1 349 ? -18.415 -23.779 33.165 1.00 86.81 349 ASN A CA 1
ATOM 2801 C C . ASN A 1 349 ? -19.205 -22.461 33.224 1.00 86.81 349 ASN A C 1
ATOM 2803 O O . ASN A 1 349 ? -20.405 -22.456 33.504 1.00 86.81 349 ASN A O 1
ATOM 2807 N N . SER A 1 350 ? -18.546 -21.337 32.956 1.00 90.69 350 SER A N 1
ATOM 2808 C CA . SER A 1 350 ? -19.170 -20.019 32.972 1.00 90.69 350 SER A CA 1
ATOM 2809 C C . SER A 1 350 ? -18.585 -19.106 31.892 1.00 90.69 350 SER A C 1
ATOM 2811 O O . SER A 1 350 ? -17.448 -19.283 31.457 1.00 90.69 350 SER A O 1
ATOM 2813 N N . TRP A 1 351 ? -19.357 -18.118 31.441 1.00 91.12 351 TRP A N 1
ATOM 2814 C CA . TRP A 1 351 ? -18.871 -17.121 30.490 1.00 91.12 351 TRP A CA 1
ATOM 2815 C C . TRP A 1 351 ? -18.209 -15.952 31.222 1.00 91.12 351 TRP A C 1
ATOM 2817 O O . TRP A 1 351 ? -18.890 -15.087 31.770 1.00 91.12 351 TRP A O 1
ATOM 2827 N N . GLN A 1 352 ? -16.883 -15.882 31.192 1.00 90.00 352 GLN A N 1
ATOM 2828 C CA . GLN A 1 352 ? -16.115 -14.831 31.854 1.00 90.00 352 GLN A CA 1
ATOM 2829 C C . GLN A 1 352 ? -15.791 -13.694 30.874 1.00 90.00 352 GLN A C 1
ATOM 2831 O O . GLN A 1 352 ? -15.174 -13.945 29.835 1.00 90.00 352 GLN A O 1
ATOM 2836 N N . PRO A 1 353 ? -16.165 -12.438 31.176 1.00 92.50 353 PRO A N 1
ATOM 2837 C CA . PRO A 1 353 ? -15.720 -11.309 30.382 1.00 92.50 353 PRO A CA 1
ATOM 2838 C C . PRO A 1 353 ? -14.242 -11.028 30.654 1.00 92.50 353 PRO A C 1
ATOM 2840 O O . PRO A 1 353 ? -13.763 -11.139 31.784 1.00 92.50 353 PRO A O 1
ATOM 2843 N N . GLY A 1 354 ? -13.524 -10.634 29.611 1.00 88.19 354 GLY A N 1
ATOM 2844 C CA . GLY A 1 354 ? -12.096 -10.374 29.677 1.00 88.19 354 GLY A CA 1
ATOM 2845 C C . GLY A 1 354 ? -11.636 -9.371 28.632 1.00 88.19 354 GLY A C 1
ATOM 2846 O O . GLY A 1 354 ? -12.423 -8.599 28.077 1.00 88.19 354 GLY A O 1
ATOM 2847 N N . LYS A 1 355 ? -10.336 -9.422 28.355 1.00 89.12 355 LYS A N 1
ATOM 2848 C CA . LYS A 1 355 ? -9.658 -8.581 27.371 1.00 89.12 355 LYS A CA 1
ATOM 2849 C C . LYS A 1 355 ? -8.905 -9.433 26.358 1.00 89.12 355 LYS A C 1
ATOM 2851 O O . LYS A 1 355 ? -8.408 -10.502 26.703 1.00 89.12 355 LYS A O 1
ATOM 2856 N N . VAL A 1 356 ? -8.820 -8.952 25.127 1.00 85.88 356 VAL A N 1
ATOM 2857 C CA . VAL A 1 356 ? -8.044 -9.581 24.055 1.00 85.88 356 VAL A CA 1
ATOM 2858 C C . VAL A 1 356 ? -7.477 -8.503 23.134 1.00 85.88 356 VAL A C 1
ATOM 2860 O O . VAL A 1 356 ? -8.063 -7.423 23.013 1.00 85.88 356 VAL A O 1
ATOM 2863 N N . HIS A 1 357 ? -6.364 -8.795 22.471 1.00 84.00 357 HIS A N 1
ATOM 2864 C CA . HIS A 1 357 ? -5.749 -7.911 21.485 1.00 84.00 357 HIS A CA 1
ATOM 2865 C C . HIS A 1 357 ? -5.810 -8.557 20.102 1.00 84.00 357 HIS A C 1
ATOM 2867 O O . HIS A 1 357 ? -5.610 -9.762 19.959 1.00 84.00 357 HIS A O 1
ATOM 2873 N N . SER A 1 358 ? -6.064 -7.759 19.065 1.00 70.94 358 SER A N 1
ATOM 2874 C CA . SER A 1 358 ? -5.875 -8.224 17.684 1.00 70.94 358 SER A CA 1
ATOM 2875 C C . SER A 1 358 ? -4.410 -8.608 17.459 1.00 70.94 358 SER A C 1
ATOM 2877 O O . SER A 1 358 ? -3.519 -7.882 17.919 1.00 70.94 358 SER A O 1
ATOM 2879 N N . GLY A 1 359 ? -4.160 -9.692 16.731 1.00 63.59 359 GLY A N 1
ATOM 2880 C CA . GLY A 1 359 ? -2.802 -10.192 16.497 1.00 63.59 359 GLY A CA 1
ATOM 2881 C C . GLY A 1 359 ? -2.158 -10.924 17.686 1.00 63.59 359 GLY A C 1
ATOM 2882 O O . GLY A 1 359 ? -0.995 -11.313 17.579 1.00 63.59 359 GLY A O 1
ATOM 2883 N N . ASP A 1 360 ? -2.878 -11.158 18.796 1.00 56.34 360 ASP A N 1
ATOM 2884 C CA . ASP A 1 360 ? -2.453 -12.123 19.822 1.00 56.34 360 ASP A CA 1
ATOM 2885 C C . ASP A 1 360 ? -2.647 -13.544 19.274 1.00 56.34 360 ASP A C 1
ATOM 2887 O O . ASP A 1 360 ? -3.704 -14.163 19.407 1.00 56.34 360 ASP A O 1
ATOM 2891 N N . LEU A 1 361 ? -1.611 -14.082 18.636 1.00 47.41 361 LEU A N 1
ATOM 2892 C CA . LEU A 1 361 ? -1.500 -15.522 18.441 1.00 47.41 361 LEU A CA 1
ATOM 2893 C C . LEU A 1 361 ? -1.264 -16.154 19.815 1.00 47.41 361 LEU A C 1
ATOM 2895 O O . LEU A 1 361 ? -0.383 -15.722 20.562 1.00 47.41 361 LEU A O 1
ATOM 2899 N N . ALA A 1 362 ? -2.088 -17.147 20.162 1.00 41.47 362 ALA A N 1
ATOM 2900 C CA . ALA A 1 362 ? -2.016 -17.872 21.423 1.00 41.47 362 ALA A CA 1
ATOM 2901 C C . ALA A 1 362 ? -0.557 -18.203 21.780 1.00 41.47 362 ALA A C 1
ATOM 2903 O O . ALA A 1 362 ? 0.178 -18.767 20.970 1.00 41.47 362 ALA A O 1
ATOM 2904 N N . LYS A 1 363 ? -0.162 -17.852 23.010 1.00 39.09 363 LYS A N 1
ATOM 2905 C CA . LYS A 1 363 ? 1.207 -17.865 23.563 1.00 39.09 363 LYS A CA 1
ATOM 2906 C C . LYS A 1 363 ? 1.990 -19.192 23.478 1.00 39.09 363 LYS A C 1
ATOM 2908 O O . LYS A 1 363 ? 3.088 -19.251 24.016 1.00 39.09 363 LYS A O 1
ATOM 2913 N N . ASN A 1 364 ? 1.491 -20.234 22.814 1.00 32.75 364 ASN A N 1
ATOM 2914 C CA . ASN A 1 364 ? 2.099 -21.565 22.833 1.00 32.75 364 ASN A CA 1
ATOM 2915 C C . ASN A 1 364 ? 2.530 -22.164 21.494 1.00 32.75 364 ASN A C 1
ATOM 2917 O O . ASN A 1 364 ? 3.157 -23.216 21.513 1.00 32.75 364 ASN A O 1
ATOM 2921 N N . GLU A 1 365 ? 2.347 -21.501 20.355 1.00 35.62 365 GLU A N 1
ATOM 2922 C CA . GLU A 1 365 ? 3.065 -21.896 19.139 1.00 35.62 365 GLU A CA 1
ATOM 2923 C C . GLU A 1 365 ? 3.595 -20.638 18.465 1.00 35.62 365 GLU A C 1
ATOM 2925 O O . GLU A 1 365 ? 2.834 -19.786 18.016 1.00 35.62 365 GLU A O 1
ATOM 2930 N N . ARG A 1 366 ? 4.929 -20.513 18.435 1.00 41.59 366 ARG A N 1
ATOM 2931 C CA . ARG A 1 366 ? 5.678 -19.514 17.666 1.00 41.59 366 ARG A CA 1
ATOM 2932 C C . ARG A 1 366 ? 5.333 -19.676 16.182 1.00 41.59 366 ARG A C 1
ATOM 2934 O O . ARG A 1 366 ? 6.116 -20.248 15.428 1.00 41.59 366 ARG A O 1
ATOM 2941 N N . SER A 1 367 ? 4.160 -19.219 15.749 1.00 38.53 367 SER A N 1
ATOM 2942 C CA . SER A 1 367 ? 3.840 -19.188 14.331 1.00 38.53 367 SER A CA 1
ATOM 2943 C C . SER A 1 367 ? 4.752 -18.141 13.715 1.00 38.53 367 SER A C 1
ATOM 2945 O O . SER A 1 367 ? 4.716 -16.967 14.104 1.00 38.53 367 SER A O 1
ATOM 2947 N N . ALA A 1 368 ? 5.620 -18.593 12.816 1.00 46.88 368 ALA A N 1
ATOM 2948 C CA . ALA A 1 368 ? 6.487 -17.736 12.036 1.00 46.88 368 ALA A CA 1
ATOM 2949 C C . ALA A 1 368 ? 5.626 -16.625 11.425 1.00 46.88 368 ALA A C 1
ATOM 2951 O O . ALA A 1 368 ? 4.742 -16.890 10.615 1.00 46.88 368 ALA A O 1
ATOM 2952 N N . PHE A 1 369 ? 5.833 -15.392 11.886 1.00 62.91 369 PHE A N 1
ATOM 2953 C CA . PHE A 1 369 ? 5.360 -14.220 11.169 1.00 62.91 369 PHE A CA 1
ATOM 2954 C C . PHE A 1 369 ? 6.056 -14.272 9.812 1.00 62.91 369 PHE A C 1
ATOM 2956 O O . PHE A 1 369 ? 7.281 -14.329 9.784 1.00 62.91 369 PHE A O 1
ATOM 2963 N N . VAL A 1 370 ? 5.307 -14.370 8.718 1.00 68.69 370 VAL A N 1
ATOM 2964 C CA . VAL A 1 370 ? 5.887 -14.549 7.385 1.00 68.69 370 VAL A CA 1
ATOM 2965 C C . VAL A 1 370 ? 5.944 -13.196 6.688 1.00 68.69 370 VAL A C 1
ATOM 2967 O O . VAL A 1 370 ? 4.917 -12.548 6.517 1.00 68.69 370 VAL A O 1
ATOM 2970 N N . PHE A 1 371 ? 7.139 -12.782 6.288 1.00 76.12 371 PHE A N 1
ATOM 2971 C CA . PHE A 1 371 ? 7.412 -11.601 5.488 1.00 76.12 371 PHE A CA 1
ATOM 2972 C C . PHE A 1 371 ? 7.672 -12.040 4.051 1.00 76.12 371 PHE A C 1
ATOM 2974 O O . PHE A 1 371 ? 8.693 -12.660 3.758 1.00 76.12 371 PHE A O 1
ATOM 2981 N N . THR A 1 372 ? 6.714 -11.744 3.179 1.00 68.88 372 THR A N 1
ATOM 2982 C CA . THR A 1 372 ? 6.773 -12.003 1.731 1.00 68.88 372 THR A CA 1
ATOM 2983 C C . THR A 1 372 ? 7.233 -10.784 0.947 1.00 68.88 372 THR A C 1
ATOM 2985 O O . THR A 1 372 ? 7.792 -10.924 -0.140 1.00 68.88 372 THR A O 1
ATOM 2988 N N . GLY A 1 373 ? 7.023 -9.608 1.544 1.00 61.97 373 GLY A N 1
ATOM 2989 C CA . GLY A 1 373 ? 7.505 -8.324 1.075 1.00 61.97 373 GLY A CA 1
ATOM 2990 C C . GLY A 1 373 ? 6.769 -7.776 -0.158 1.00 61.97 373 GLY A C 1
ATOM 2991 O O . GLY A 1 373 ? 7.339 -7.212 -1.089 1.00 61.97 373 GLY A O 1
ATOM 2992 N N . LYS A 1 374 ? 5.448 -7.898 -0.147 1.00 59.00 374 LYS A N 1
ATOM 2993 C CA . LYS A 1 374 ? 4.561 -7.449 -1.220 1.00 59.00 374 LYS A CA 1
ATOM 2994 C C . LYS A 1 374 ? 4.482 -5.923 -1.362 1.00 59.00 374 LYS A C 1
ATOM 2996 O O . LYS A 1 374 ? 4.278 -5.429 -2.466 1.00 59.00 374 LYS A O 1
ATOM 3001 N N . ASP A 1 375 ? 4.619 -5.176 -0.264 1.00 59.25 375 ASP A N 1
ATOM 3002 C CA . ASP A 1 375 ? 4.435 -3.724 -0.232 1.00 59.25 375 ASP A CA 1
ATOM 3003 C C . ASP A 1 375 ? 5.190 -3.049 0.933 1.00 59.25 375 ASP A C 1
ATOM 3005 O O . ASP A 1 375 ? 5.730 -3.687 1.844 1.00 59.25 375 ASP A O 1
ATOM 3009 N N . LYS A 1 376 ? 5.261 -1.713 0.887 1.00 58.34 376 LYS A N 1
ATOM 3010 C CA . LYS A 1 376 ? 5.980 -0.889 1.874 1.00 58.34 376 LYS A CA 1
ATOM 3011 C C . LYS A 1 376 ? 5.314 -0.932 3.252 1.00 58.34 376 LYS A C 1
ATOM 3013 O O . LYS A 1 376 ? 5.967 -0.726 4.278 1.00 58.34 376 LYS A O 1
ATOM 3018 N N . GLU A 1 377 ? 4.017 -1.191 3.288 1.00 63.22 377 GLU A N 1
ATOM 3019 C CA . GLU A 1 377 ? 3.207 -1.344 4.485 1.00 63.22 377 GLU A CA 1
ATOM 3020 C C . GLU A 1 377 ? 3.572 -2.642 5.222 1.00 63.22 377 GLU A C 1
ATOM 3022 O O . GLU A 1 377 ? 3.771 -2.600 6.437 1.00 63.22 377 GLU A O 1
ATOM 3027 N N . GLU A 1 378 ? 3.786 -3.752 4.510 1.00 69.75 378 GLU A N 1
ATOM 3028 C CA . GLU A 1 378 ? 4.287 -5.024 5.040 1.00 69.75 378 GLU A CA 1
ATOM 3029 C C . GLU A 1 378 ? 5.712 -4.870 5.579 1.00 69.75 378 GLU A C 1
ATOM 3031 O O . GLU A 1 378 ? 6.016 -5.382 6.653 1.00 69.75 378 GLU A O 1
ATOM 3036 N N . CYS A 1 379 ? 6.568 -4.090 4.911 1.00 65.88 379 CYS A N 1
ATOM 3037 C CA . CYS A 1 379 ? 7.925 -3.788 5.392 1.00 65.88 379 CYS A CA 1
ATOM 3038 C C . CYS A 1 379 ? 7.895 -3.052 6.733 1.00 65.88 379 CYS A C 1
ATOM 3040 O O . CYS A 1 379 ? 8.577 -3.425 7.692 1.00 65.88 379 CYS A O 1
ATOM 3042 N N . ARG A 1 380 ? 7.053 -2.015 6.830 1.00 69.75 380 ARG A N 1
ATOM 3043 C CA . ARG A 1 380 ? 6.841 -1.271 8.079 1.00 69.75 380 ARG A CA 1
ATOM 3044 C C . ARG A 1 380 ? 6.230 -2.163 9.159 1.00 69.75 380 ARG A C 1
ATOM 3046 O O . ARG A 1 380 ? 6.636 -2.057 10.316 1.00 69.75 380 ARG A O 1
ATOM 3053 N N . ALA A 1 381 ? 5.287 -3.032 8.798 1.00 66.12 381 ALA A N 1
ATOM 3054 C CA . ALA A 1 381 ? 4.652 -3.971 9.716 1.00 66.12 381 ALA A CA 1
ATOM 3055 C C . ALA A 1 381 ? 5.648 -5.013 10.250 1.00 66.12 381 ALA A C 1
ATOM 3057 O O . ALA A 1 381 ? 5.688 -5.235 11.456 1.00 66.12 381 ALA A O 1
ATOM 3058 N N . PHE A 1 382 ? 6.502 -5.572 9.391 1.00 77.12 382 PHE A N 1
ATOM 3059 C CA . PHE A 1 382 ? 7.549 -6.529 9.751 1.00 77.12 382 PHE A CA 1
ATOM 3060 C C . PHE A 1 382 ? 8.575 -5.931 10.714 1.00 77.12 382 PHE A C 1
ATOM 3062 O O . PHE A 1 382 ? 8.824 -6.488 11.782 1.00 77.12 382 PHE A O 1
ATOM 3069 N N . ILE A 1 383 ? 9.128 -4.756 10.392 1.00 79.44 383 ILE A N 1
ATOM 3070 C CA . ILE A 1 383 ? 10.090 -4.080 11.275 1.00 79.44 383 ILE A CA 1
ATOM 3071 C C . ILE A 1 383 ? 9.465 -3.750 12.624 1.00 79.44 383 ILE A C 1
ATOM 3073 O O . ILE A 1 383 ? 10.082 -3.937 13.677 1.00 79.44 383 ILE A O 1
ATOM 3077 N N . ARG A 1 384 ? 8.221 -3.275 12.599 1.00 71.19 384 ARG A N 1
ATOM 3078 C CA . ARG A 1 384 ? 7.475 -2.989 13.814 1.00 71.19 384 ARG A CA 1
ATOM 3079 C C . ARG A 1 384 ? 7.283 -4.250 14.650 1.00 71.19 384 ARG A C 1
ATOM 3081 O O . ARG A 1 384 ? 7.560 -4.198 15.838 1.00 71.19 384 ARG A O 1
ATOM 3088 N N . GLU A 1 385 ? 6.900 -5.371 14.051 1.00 74.06 385 GLU A N 1
ATOM 3089 C CA . GLU A 1 385 ? 6.709 -6.641 14.758 1.00 74.06 385 GLU A CA 1
ATOM 3090 C C . GLU A 1 385 ? 7.994 -7.132 15.445 1.00 74.06 385 GLU A C 1
ATOM 3092 O O . GLU A 1 385 ? 7.968 -7.483 16.625 1.00 74.06 385 GLU A O 1
ATOM 3097 N N . ILE A 1 386 ? 9.146 -7.079 14.768 1.00 78.75 386 ILE A N 1
ATOM 3098 C CA . ILE A 1 386 ? 10.427 -7.478 15.378 1.00 78.75 386 ILE A CA 1
ATOM 3099 C C . ILE A 1 386 ? 10.818 -6.552 16.536 1.00 78.75 386 ILE A C 1
ATOM 3101 O O . ILE A 1 386 ? 11.283 -7.025 17.576 1.00 78.75 386 ILE A O 1
ATOM 3105 N N . ARG A 1 387 ? 10.606 -5.236 16.395 1.00 73.44 387 ARG A N 1
ATOM 3106 C CA . ARG A 1 387 ? 10.845 -4.268 17.479 1.00 73.44 387 ARG A CA 1
ATOM 3107 C C . ARG A 1 387 ? 9.951 -4.535 18.686 1.00 73.44 387 ARG A C 1
ATOM 3109 O O . ARG A 1 387 ? 10.428 -4.466 19.812 1.00 73.44 387 ARG A O 1
ATOM 3116 N N . LEU A 1 388 ? 8.683 -4.858 18.451 1.00 60.00 388 LEU A N 1
ATOM 3117 C CA . LEU A 1 388 ? 7.716 -5.133 19.509 1.00 60.00 388 LEU A CA 1
ATOM 3118 C C . LEU A 1 388 ? 8.091 -6.379 20.310 1.00 60.00 388 LEU A C 1
ATOM 3120 O O . LEU A 1 388 ? 8.183 -6.302 21.530 1.00 60.00 388 LEU A O 1
ATOM 3124 N N . ARG A 1 389 ? 8.418 -7.484 19.633 1.00 66.69 389 ARG A N 1
ATOM 3125 C CA . ARG A 1 389 ? 8.854 -8.719 20.305 1.00 66.69 389 ARG A CA 1
ATOM 3126 C C . ARG A 1 389 ? 10.160 -8.547 21.069 1.00 66.69 389 ARG A C 1
ATOM 3128 O O . ARG A 1 389 ? 10.350 -9.153 22.116 1.00 66.69 389 ARG A O 1
ATOM 3135 N N . ALA A 1 390 ? 11.068 -7.721 20.558 1.00 67.44 390 ALA A N 1
ATOM 3136 C CA . ALA A 1 390 ? 12.287 -7.405 21.284 1.00 67.44 390 ALA A CA 1
ATOM 3137 C C . ALA A 1 390 ? 12.006 -6.624 22.567 1.00 67.44 390 ALA A C 1
ATOM 3139 O O . ALA A 1 390 ? 12.648 -6.896 23.574 1.00 67.44 390 ALA A O 1
ATOM 3140 N N . SER A 1 391 ? 11.035 -5.713 22.548 1.00 60.06 391 SER A N 1
ATOM 3141 C CA . SER A 1 391 ? 10.637 -4.965 23.740 1.00 60.06 391 SER A CA 1
ATOM 3142 C C . SER A 1 391 ? 9.947 -5.858 24.776 1.00 60.06 391 SER A C 1
ATOM 3144 O O . SER A 1 391 ? 10.274 -5.790 25.958 1.00 60.06 391 SER A O 1
ATOM 3146 N N . GLU A 1 392 ? 9.074 -6.773 24.337 1.00 62.81 392 GLU A N 1
ATOM 3147 C CA . GLU A 1 392 ? 8.419 -7.764 25.211 1.00 62.81 392 GLU A CA 1
ATOM 3148 C C . GLU A 1 392 ? 9.425 -8.670 25.942 1.00 62.81 392 GLU A C 1
ATOM 3150 O O . GLU A 1 392 ? 9.216 -9.026 27.100 1.00 62.81 392 GLU A O 1
ATOM 3155 N N . GLU A 1 393 ? 10.535 -9.010 25.286 1.00 65.69 393 GLU A N 1
ATOM 3156 C CA . GLU A 1 393 ? 11.588 -9.883 25.821 1.00 65.69 393 GLU A CA 1
ATOM 3157 C C . GLU A 1 393 ? 12.732 -9.099 26.505 1.00 65.69 393 GLU A C 1
ATOM 3159 O O . GLU A 1 393 ? 13.716 -9.693 26.957 1.00 65.69 393 GLU A O 1
ATOM 3164 N N . GLY A 1 394 ? 12.645 -7.762 26.580 1.00 70.75 394 GLY A N 1
ATOM 3165 C CA . GLY A 1 394 ? 13.693 -6.901 27.152 1.00 70.75 394 GLY A CA 1
ATOM 3166 C C . GLY A 1 394 ? 15.014 -6.928 26.366 1.00 70.75 394 GLY A C 1
ATOM 3167 O O . GLY A 1 394 ? 16.101 -6.805 26.931 1.00 70.75 394 GLY A O 1
ATOM 3168 N N . LYS A 1 395 ? 14.930 -7.149 25.053 1.00 77.94 395 LYS A N 1
ATOM 3169 C CA . LYS A 1 395 ? 16.028 -7.306 24.086 1.00 77.94 395 LYS A CA 1
ATOM 3170 C C . LYS A 1 395 ? 16.125 -6.133 23.110 1.00 77.94 395 LYS A C 1
ATOM 3172 O O . LYS A 1 395 ? 16.613 -6.293 21.990 1.00 77.94 395 LYS A O 1
ATOM 3177 N N . ASP A 1 396 ? 15.686 -4.947 23.522 1.00 70.25 396 ASP A N 1
ATOM 3178 C CA . ASP A 1 396 ? 15.672 -3.742 22.687 1.00 70.25 396 ASP A CA 1
ATOM 3179 C C . ASP A 1 396 ? 17.051 -3.387 22.106 1.00 70.25 396 ASP A C 1
ATOM 3181 O O . ASP A 1 396 ? 17.148 -3.015 20.938 1.00 70.25 396 ASP A O 1
ATOM 3185 N N . ASP A 1 397 ? 18.131 -3.601 22.849 1.00 77.00 397 ASP A N 1
ATOM 3186 C CA . ASP A 1 397 ? 19.488 -3.304 22.369 1.00 77.00 397 ASP A CA 1
ATOM 3187 C C . ASP A 1 397 ? 20.215 -4.532 21.782 1.00 77.00 397 ASP A C 1
ATOM 3189 O O . ASP A 1 397 ? 21.320 -4.426 21.244 1.00 77.00 397 ASP A O 1
ATOM 3193 N N . ASP A 1 398 ? 19.598 -5.719 21.827 1.00 80.56 398 ASP A N 1
ATOM 3194 C CA . ASP A 1 398 ? 20.208 -6.971 21.370 1.00 80.56 398 ASP A CA 1
ATOM 3195 C C . ASP A 1 398 ? 19.966 -7.188 19.867 1.00 80.56 398 ASP A C 1
ATOM 3197 O O . ASP A 1 398 ? 19.082 -7.924 19.418 1.00 80.56 398 ASP A O 1
ATOM 3201 N N . SER A 1 399 ? 20.802 -6.526 19.065 1.00 79.25 399 SER A N 1
ATOM 3202 C CA . SER A 1 399 ? 20.809 -6.626 17.598 1.00 79.25 399 SER A CA 1
ATOM 3203 C C . SER A 1 399 ? 20.920 -8.077 17.096 1.00 79.25 399 SER A C 1
ATOM 3205 O O . SER A 1 399 ? 20.284 -8.456 16.110 1.00 79.25 399 SER A O 1
ATOM 3207 N N . SER A 1 400 ? 21.682 -8.921 17.801 1.00 78.94 400 SER A N 1
ATOM 3208 C CA . SER A 1 400 ? 21.872 -10.331 17.444 1.00 78.94 400 SER A CA 1
ATOM 3209 C C . SER A 1 400 ? 20.596 -11.142 17.667 1.00 78.94 400 SER A C 1
ATOM 3211 O O . SER A 1 400 ? 20.228 -11.979 16.839 1.00 78.94 400 SER A O 1
ATOM 3213 N N . TRP A 1 401 ? 19.896 -10.878 18.771 1.00 84.31 401 TRP A N 1
ATOM 3214 C CA . TRP A 1 401 ? 18.607 -11.487 19.072 1.00 84.31 401 TRP A CA 1
ATOM 3215 C C . TRP A 1 401 ? 17.540 -11.084 18.052 1.00 84.31 401 TRP A C 1
ATOM 3217 O O . TRP A 1 401 ? 16.885 -11.961 17.489 1.00 84.31 401 TRP A O 1
ATOM 3227 N N . LYS A 1 402 ? 17.437 -9.789 17.735 1.00 80.56 402 LYS A N 1
ATOM 3228 C CA . LYS A 1 402 ? 16.463 -9.259 16.767 1.00 80.56 402 LYS A CA 1
ATOM 3229 C C . LYS A 1 402 ? 16.636 -9.849 15.369 1.00 80.56 402 LYS A C 1
ATOM 3231 O O . LYS A 1 402 ? 15.658 -10.273 14.762 1.00 80.56 402 LYS A O 1
ATOM 3236 N N . HIS A 1 403 ? 17.869 -9.954 14.873 1.00 81.12 403 HIS A N 1
ATOM 3237 C CA . HIS A 1 403 ? 18.113 -10.618 13.590 1.00 81.12 403 HIS A CA 1
ATOM 3238 C C . HIS A 1 403 ? 17.783 -12.119 13.636 1.00 81.12 403 HIS A C 1
ATOM 3240 O O . HIS A 1 403 ? 17.129 -12.614 12.723 1.00 81.12 403 HIS A O 1
ATOM 3246 N N . ARG A 1 404 ? 18.189 -12.860 14.680 1.00 76.88 404 ARG A N 1
ATOM 3247 C CA . ARG A 1 404 ? 17.854 -14.297 14.789 1.00 76.88 404 ARG A CA 1
ATOM 3248 C C . ARG A 1 404 ? 16.347 -14.544 14.813 1.00 76.88 404 ARG A C 1
ATOM 3250 O O . ARG A 1 404 ? 15.903 -15.578 14.328 1.00 76.88 404 ARG A O 1
ATOM 3257 N N . LEU A 1 405 ? 15.586 -13.603 15.369 1.00 76.06 405 LEU A N 1
ATOM 3258 C CA . LEU A 1 405 ? 14.129 -13.614 15.339 1.00 76.06 405 LEU A CA 1
ATOM 3259 C C . LEU A 1 405 ? 13.576 -13.308 13.937 1.00 76.06 405 LEU A C 1
ATOM 3261 O O . LEU A 1 405 ? 12.626 -13.955 13.514 1.00 76.06 405 LEU A O 1
ATOM 3265 N N . ALA A 1 406 ? 14.169 -12.348 13.225 1.00 80.25 406 ALA A N 1
ATOM 3266 C CA . ALA A 1 406 ? 13.726 -11.894 11.907 1.00 80.25 406 ALA A CA 1
ATOM 3267 C C . ALA A 1 406 ? 14.071 -12.863 10.763 1.00 80.25 406 ALA A C 1
ATOM 3269 O O . ALA A 1 406 ? 13.296 -13.034 9.832 1.00 80.25 406 ALA A O 1
ATOM 3270 N N . SER A 1 407 ? 15.228 -13.519 10.829 1.00 76.25 407 SER A N 1
ATOM 3271 C CA . SER A 1 407 ? 15.753 -14.417 9.793 1.00 76.25 407 SER A CA 1
ATOM 3272 C C . SER A 1 407 ? 14.788 -15.539 9.347 1.00 76.25 407 SER A C 1
ATOM 3274 O O . SER A 1 407 ? 14.594 -15.696 8.142 1.00 76.25 407 SER A O 1
ATOM 3276 N N . PRO A 1 408 ? 14.115 -16.289 10.248 1.00 72.62 408 PRO A N 1
ATOM 3277 C CA . PRO A 1 408 ? 13.165 -17.335 9.849 1.00 72.62 408 PRO A CA 1
ATOM 3278 C C . PRO A 1 408 ? 11.822 -16.798 9.336 1.00 72.62 408 PRO A C 1
ATOM 3280 O O . PRO A 1 408 ? 10.988 -17.579 8.885 1.00 72.62 408 PRO A O 1
ATOM 3283 N N . CYS A 1 409 ? 11.581 -15.491 9.449 1.00 75.25 409 CYS A N 1
ATOM 3284 C CA . CYS A 1 409 ? 10.331 -14.870 9.035 1.00 75.25 409 CYS A CA 1
ATOM 3285 C C . CYS A 1 409 ? 10.293 -14.563 7.536 1.00 75.25 409 CYS A C 1
ATOM 3287 O O . CYS A 1 409 ? 9.209 -14.414 6.990 1.00 75.25 409 CYS A O 1
ATOM 3289 N N . PHE A 1 410 ? 11.431 -14.472 6.849 1.00 72.81 410 PHE A N 1
ATOM 3290 C CA . PHE A 1 410 ? 11.443 -14.195 5.413 1.00 72.81 410 PHE A CA 1
ATOM 3291 C C . PHE A 1 410 ? 10.922 -15.400 4.606 1.00 72.81 410 PHE A C 1
ATOM 3293 O O . PHE A 1 410 ? 11.361 -16.530 4.818 1.00 72.81 410 PHE A O 1
ATOM 3300 N N . ALA A 1 411 ? 10.021 -15.166 3.647 1.00 61.00 411 ALA A N 1
ATOM 3301 C CA . ALA A 1 411 ? 9.528 -16.169 2.698 1.00 61.00 411 ALA A CA 1
ATOM 3302 C C . ALA A 1 411 ? 9.330 -15.579 1.293 1.00 61.00 411 ALA A C 1
ATOM 3304 O O . ALA A 1 411 ? 9.280 -14.363 1.120 1.00 61.00 411 ALA A O 1
ATOM 3305 N N . GLY A 1 412 ? 9.211 -16.445 0.281 1.00 61.22 412 GLY A N 1
ATOM 3306 C CA . GLY A 1 412 ? 9.079 -16.023 -1.119 1.00 61.22 412 GLY A CA 1
ATOM 3307 C C . GLY A 1 412 ? 10.218 -15.092 -1.553 1.00 61.22 412 GLY A C 1
ATOM 3308 O O . GLY A 1 412 ? 11.364 -15.267 -1.136 1.00 61.22 412 GLY A O 1
ATOM 3309 N N . ASN A 1 413 ? 9.887 -14.056 -2.323 1.00 53.91 413 ASN A N 1
ATOM 3310 C CA . ASN A 1 413 ? 10.849 -13.096 -2.879 1.00 53.91 413 ASN A CA 1
ATOM 3311 C C . ASN A 1 413 ? 11.657 -12.357 -1.795 1.00 53.91 413 ASN A C 1
ATOM 3313 O O . ASN A 1 413 ? 12.817 -11.999 -2.000 1.00 53.91 413 ASN A O 1
ATOM 3317 N N . ALA A 1 414 ? 11.071 -12.142 -0.614 1.00 61.34 414 ALA A N 1
ATOM 3318 C CA . ALA A 1 414 ? 11.766 -11.524 0.509 1.00 61.34 414 ALA A CA 1
ATOM 3319 C C . ALA A 1 414 ? 12.830 -12.439 1.143 1.00 61.34 414 ALA A C 1
ATOM 3321 O O . ALA A 1 414 ? 13.831 -11.938 1.653 1.00 61.34 414 ALA A O 1
ATOM 3322 N N . LEU A 1 415 ? 12.657 -13.766 1.095 1.00 65.00 415 LEU A N 1
ATOM 3323 C CA . LEU A 1 415 ? 13.682 -14.722 1.537 1.00 65.00 415 LEU A CA 1
ATOM 3324 C C . LEU A 1 415 ? 14.886 -14.720 0.606 1.00 65.00 415 LEU A C 1
ATOM 3326 O O . LEU A 1 415 ? 16.023 -14.725 1.075 1.00 65.00 415 LEU A O 1
ATOM 3330 N N . GLU A 1 416 ? 14.636 -14.677 -0.699 1.00 53.25 416 GLU A N 1
ATOM 3331 C CA . GLU A 1 416 ? 15.685 -14.605 -1.714 1.00 53.25 416 GLU A CA 1
ATOM 3332 C C . GLU A 1 416 ? 16.487 -13.309 -1.603 1.00 53.25 416 GLU A C 1
ATOM 3334 O O . GLU A 1 416 ? 17.717 -13.356 -1.610 1.00 53.25 416 GLU A O 1
ATOM 3339 N N . TRP A 1 417 ? 15.798 -12.181 -1.407 1.00 70.19 417 TRP A N 1
ATOM 3340 C CA . TRP A 1 417 ? 16.423 -10.890 -1.126 1.00 70.19 417 TRP A CA 1
ATOM 3341 C C . TRP A 1 417 ? 17.221 -10.908 0.182 1.00 70.19 417 TRP A C 1
ATOM 3343 O O . TRP A 1 417 ? 18.377 -10.504 0.211 1.00 70.19 417 TRP A O 1
ATOM 3353 N N . HIS A 1 418 ? 16.653 -11.425 1.274 1.00 71.19 418 HIS A N 1
ATOM 3354 C CA . HIS A 1 418 ? 17.361 -11.488 2.552 1.00 71.19 418 HIS A CA 1
ATOM 3355 C C . HIS A 1 418 ? 18.630 -12.341 2.448 1.00 71.19 418 HIS A C 1
ATOM 3357 O O . HIS A 1 418 ? 19.671 -11.960 2.979 1.00 71.19 418 HIS A O 1
ATOM 3363 N N . ALA A 1 419 ? 18.566 -13.470 1.736 1.00 61.16 419 ALA A N 1
ATOM 3364 C CA . ALA A 1 419 ? 19.702 -14.356 1.517 1.00 61.16 419 ALA A CA 1
ATOM 3365 C C . ALA A 1 419 ? 20.813 -13.726 0.656 1.00 61.16 419 ALA A C 1
ATOM 3367 O O . ALA A 1 419 ? 21.978 -14.082 0.853 1.00 61.16 419 ALA A O 1
ATOM 3368 N N . SER A 1 420 ? 20.482 -12.795 -0.250 1.00 56.03 420 SER A N 1
ATOM 3369 C CA . SER A 1 420 ? 21.459 -12.095 -1.099 1.00 56.03 420 SER A CA 1
ATOM 3370 C C . SER A 1 420 ? 22.200 -10.961 -0.378 1.00 56.03 420 SER A C 1
ATOM 3372 O O . SER A 1 420 ? 23.249 -10.514 -0.846 1.00 56.03 420 SER A O 1
ATOM 3374 N N . LEU A 1 421 ? 21.722 -10.527 0.795 1.00 59.97 421 LEU A N 1
ATOM 3375 C CA . LEU A 1 421 ? 22.380 -9.483 1.578 1.00 59.97 421 LEU A CA 1
ATOM 3376 C C . LEU A 1 421 ? 23.752 -9.935 2.127 1.00 59.97 421 LEU A C 1
ATOM 3378 O O . LEU A 1 421 ? 23.907 -11.082 2.583 1.00 59.97 421 LEU A O 1
ATOM 3382 N N . PRO A 1 422 ? 24.739 -9.017 2.195 1.00 66.56 422 PRO A N 1
ATOM 3383 C CA . PRO A 1 422 ? 26.020 -9.266 2.848 1.00 66.56 422 PRO A CA 1
ATOM 3384 C C . PRO A 1 422 ? 25.863 -9.808 4.276 1.00 66.56 422 PRO A C 1
ATOM 3386 O O . PRO A 1 422 ? 24.940 -9.446 5.009 1.00 66.56 422 PRO A O 1
ATOM 3389 N N . GLN A 1 423 ? 26.773 -10.691 4.695 1.00 68.38 423 GLN A N 1
ATOM 3390 C CA . GLN A 1 423 ? 26.683 -11.381 5.989 1.00 68.38 423 GLN A CA 1
ATOM 3391 C C . GLN A 1 423 ? 26.670 -10.408 7.180 1.00 68.38 423 GLN A C 1
ATOM 3393 O O . GLN A 1 423 ? 26.023 -10.673 8.189 1.00 68.38 423 GLN A O 1
ATOM 3398 N N . ASP A 1 424 ? 27.365 -9.280 7.069 1.00 73.75 424 ASP A N 1
ATOM 3399 C CA . ASP A 1 424 ? 27.393 -8.201 8.057 1.00 73.75 424 ASP A CA 1
ATOM 3400 C C . ASP A 1 424 ? 26.084 -7.391 8.103 1.00 73.75 424 ASP A C 1
ATOM 3402 O O . ASP A 1 424 ? 25.736 -6.863 9.160 1.00 73.75 424 ASP A O 1
ATOM 3406 N N . VAL A 1 425 ? 25.344 -7.322 6.989 1.00 73.19 425 VAL A N 1
ATOM 3407 C CA . VAL A 1 425 ? 23.991 -6.747 6.935 1.00 73.19 425 VAL A CA 1
ATOM 3408 C C . VAL A 1 425 ? 22.994 -7.717 7.554 1.00 73.19 425 VAL A C 1
ATOM 3410 O O . VAL A 1 425 ? 22.245 -7.311 8.438 1.00 73.19 425 VAL A O 1
ATOM 3413 N N . ARG A 1 426 ? 23.043 -9.004 7.182 1.00 75.31 426 ARG A N 1
ATOM 3414 C CA . ARG A 1 426 ? 22.206 -10.048 7.794 1.00 75.31 426 ARG A CA 1
ATOM 3415 C C . ARG A 1 426 ? 22.430 -10.117 9.301 1.00 75.31 426 ARG A C 1
ATOM 3417 O O . ARG A 1 426 ? 21.493 -9.996 10.067 1.00 75.31 426 ARG A O 1
ATOM 3424 N N . ASN A 1 427 ? 23.676 -10.184 9.760 1.00 79.12 427 ASN A N 1
ATOM 3425 C CA . ASN A 1 427 ? 23.989 -10.356 11.182 1.00 79.12 427 ASN A CA 1
ATOM 3426 C C . ASN A 1 427 ? 23.767 -9.109 12.059 1.00 79.12 427 ASN A C 1
ATOM 3428 O O . ASN A 1 427 ? 23.977 -9.188 13.272 1.00 79.12 427 ASN A O 1
ATOM 3432 N N . SER A 1 428 ? 23.371 -7.971 11.484 1.00 81.81 428 SER A N 1
ATOM 3433 C CA . SER A 1 428 ? 23.149 -6.724 12.212 1.00 81.81 428 SER A CA 1
ATOM 3434 C C . SER A 1 428 ? 21.730 -6.225 11.993 1.00 81.81 428 SER A C 1
ATOM 3436 O O . SER A 1 428 ? 21.396 -5.741 10.914 1.00 81.81 428 SER A O 1
ATOM 3438 N N . TRP A 1 429 ? 20.913 -6.255 13.048 1.00 87.44 429 TRP A N 1
ATOM 3439 C CA . TRP A 1 429 ? 19.534 -5.779 12.991 1.00 87.44 429 TRP A CA 1
ATOM 3440 C C . TRP A 1 429 ? 19.428 -4.355 12.449 1.00 87.44 429 TRP A C 1
ATOM 3442 O O . TRP A 1 429 ? 18.616 -4.107 11.575 1.00 87.44 429 TRP A O 1
ATOM 3452 N N . HIS A 1 430 ? 20.275 -3.426 12.897 1.00 79.44 430 HIS A N 1
ATOM 3453 C CA . HIS A 1 430 ? 20.222 -2.038 12.427 1.00 79.44 430 HIS A CA 1
ATOM 3454 C C . HIS A 1 430 ? 20.486 -1.923 10.913 1.00 79.44 430 HIS A C 1
ATOM 3456 O O . HIS A 1 430 ? 19.926 -1.057 10.237 1.00 79.44 430 HIS A O 1
ATOM 3462 N N . ARG A 1 431 ? 21.363 -2.768 10.357 1.00 77.00 431 ARG A N 1
ATOM 3463 C CA . ARG A 1 431 ? 21.663 -2.761 8.916 1.00 77.00 431 ARG A CA 1
ATOM 3464 C C . ARG A 1 431 ? 20.555 -3.447 8.127 1.00 77.00 431 ARG A C 1
ATOM 3466 O O . ARG A 1 431 ? 20.113 -2.887 7.131 1.00 77.00 431 ARG A O 1
ATOM 3473 N N . LEU A 1 432 ? 20.072 -4.589 8.611 1.00 79.69 432 LEU A N 1
ATOM 3474 C CA . LEU A 1 432 ? 18.946 -5.308 8.025 1.00 79.69 432 LEU A CA 1
ATOM 3475 C C . LEU A 1 432 ? 17.665 -4.466 8.031 1.00 79.69 432 LEU A C 1
ATOM 3477 O O . LEU A 1 432 ? 16.960 -4.398 7.037 1.00 79.69 432 LEU A O 1
ATOM 3481 N N . GLU A 1 433 ? 17.390 -3.767 9.125 1.00 81.88 433 GLU A N 1
ATOM 3482 C CA . GLU A 1 433 ? 16.248 -2.870 9.269 1.00 81.88 433 GLU A CA 1
ATOM 3483 C C . GLU A 1 433 ? 16.293 -1.710 8.276 1.00 81.88 433 GLU A C 1
ATOM 3485 O O . GLU A 1 433 ? 15.289 -1.399 7.635 1.00 81.88 433 GLU A O 1
ATOM 3490 N N . LYS A 1 434 ? 17.467 -1.090 8.114 1.00 70.81 434 LYS A N 1
ATOM 3491 C CA . LYS A 1 434 ? 17.670 -0.071 7.085 1.00 70.81 434 LYS A CA 1
ATOM 3492 C C . LYS A 1 434 ? 17.443 -0.667 5.694 1.00 70.81 434 LYS A C 1
ATOM 3494 O O . LYS A 1 434 ? 16.727 -0.057 4.911 1.00 70.81 434 LYS A O 1
ATOM 3499 N N . ALA A 1 435 ? 17.978 -1.856 5.427 1.00 64.12 435 ALA A N 1
ATOM 3500 C CA . ALA A 1 435 ? 17.809 -2.531 4.146 1.00 64.12 435 ALA A CA 1
ATOM 3501 C C . ALA A 1 435 ? 16.332 -2.841 3.846 1.00 64.12 435 ALA A C 1
ATOM 3503 O O . ALA A 1 435 ? 15.858 -2.575 2.751 1.00 64.12 435 ALA A O 1
ATOM 3504 N N . VAL A 1 436 ? 15.555 -3.297 4.830 1.00 72.62 436 VAL A N 1
ATOM 3505 C CA . VAL A 1 436 ? 14.118 -3.567 4.647 1.00 72.62 436 VAL A CA 1
ATOM 3506 C C . VAL A 1 436 ? 13.305 -2.283 4.431 1.00 72.62 436 VAL A C 1
ATOM 3508 O O . VAL A 1 436 ? 12.314 -2.304 3.713 1.00 72.62 436 VAL A O 1
ATOM 3511 N N . LEU A 1 437 ? 13.673 -1.163 5.063 1.00 61.78 437 LEU A N 1
ATOM 3512 C CA . LEU A 1 437 ? 12.909 0.093 4.970 1.00 61.78 437 LEU A CA 1
ATOM 3513 C C . LEU A 1 437 ? 13.301 0.984 3.787 1.00 61.78 437 LEU A C 1
ATOM 3515 O O . LEU A 1 437 ? 12.507 1.838 3.383 1.00 61.78 437 LEU A O 1
ATOM 3519 N N . VAL A 1 438 ? 14.536 0.845 3.305 1.00 55.12 438 VAL A N 1
ATOM 3520 C CA . VAL A 1 438 ? 15.142 1.721 2.292 1.00 55.12 438 VAL A CA 1
ATOM 3521 C C . VAL A 1 438 ? 15.379 0.972 0.986 1.00 55.12 438 VAL A C 1
ATOM 3523 O O . VAL A 1 438 ? 15.093 1.522 -0.073 1.00 55.12 438 VAL A O 1
ATOM 3526 N N . ASP A 1 439 ? 15.826 -0.281 1.066 1.00 51.03 439 ASP A N 1
ATOM 3527 C CA . ASP A 1 439 ? 16.255 -1.076 -0.088 1.00 51.03 439 ASP A CA 1
ATOM 3528 C C . ASP A 1 439 ? 15.180 -2.098 -0.519 1.00 51.03 439 ASP A C 1
ATOM 3530 O O . ASP A 1 439 ? 15.380 -2.842 -1.478 1.00 51.03 439 ASP A O 1
ATOM 3534 N N . TYR A 1 440 ? 14.028 -2.147 0.168 1.00 47.38 440 TYR A N 1
ATOM 3535 C CA . TYR A 1 440 ? 12.933 -3.072 -0.121 1.00 47.38 440 TYR A CA 1
ATOM 3536 C C . TYR A 1 440 ? 11.538 -2.393 -0.032 1.00 47.38 440 TYR A C 1
ATOM 3538 O O . TYR A 1 440 ? 11.269 -1.667 0.928 1.00 47.38 440 TYR A O 1
ATOM 3546 N N . PRO A 1 441 ? 10.617 -2.614 -0.997 1.00 47.94 441 PRO A N 1
ATOM 3547 C CA . PRO A 1 441 ? 10.840 -3.303 -2.261 1.00 47.94 441 PRO A CA 1
ATOM 3548 C C . PRO A 1 441 ? 11.546 -2.372 -3.257 1.00 47.94 441 PRO A C 1
ATOM 3550 O O . PRO A 1 441 ? 11.045 -1.294 -3.586 1.00 47.94 441 PRO A O 1
ATOM 3553 N N . LEU A 1 442 ? 12.674 -2.816 -3.813 1.00 39.41 442 LEU A N 1
ATOM 3554 C CA . LEU A 1 442 ? 13.049 -2.398 -5.160 1.00 39.41 442 LEU A CA 1
ATOM 3555 C C . LEU A 1 442 ? 11.986 -2.982 -6.099 1.00 39.41 442 LEU A C 1
ATOM 3557 O O . LEU A 1 442 ? 12.095 -4.128 -6.520 1.00 39.41 442 LEU A O 1
ATOM 3561 N N . ALA A 1 443 ? 10.926 -2.234 -6.403 1.00 36.44 443 ALA A N 1
ATOM 3562 C CA . ALA A 1 443 ? 10.145 -2.537 -7.592 1.00 36.44 443 ALA A CA 1
ATOM 3563 C C . ALA A 1 443 ? 10.910 -1.937 -8.770 1.00 36.44 443 ALA A C 1
ATOM 3565 O O . ALA A 1 443 ? 10.852 -0.739 -9.047 1.00 36.44 443 ALA A O 1
ATOM 3566 N N . PRO A 1 444 ? 11.613 -2.808 -9.483 1.00 36.75 444 PRO A N 1
ATOM 3567 C CA . PRO A 1 444 ? 11.007 -3.165 -10.737 1.00 36.75 444 PRO A CA 1
ATOM 3568 C C . PRO A 1 444 ? 10.849 -4.667 -10.862 1.00 36.75 444 PRO A C 1
ATOM 3570 O O . PRO A 1 444 ? 11.838 -5.387 -10.876 1.00 36.75 444 PRO A O 1
ATOM 3573 N N . LEU A 1 445 ? 9.583 -5.086 -10.956 1.00 37.66 445 LEU A N 1
ATOM 3574 C CA . LEU A 1 445 ? 9.114 -6.332 -11.563 1.00 37.66 445 LEU A CA 1
ATOM 3575 C C . LEU A 1 445 ? 10.139 -7.479 -11.474 1.00 37.66 445 LEU A C 1
ATOM 3577 O O . LEU A 1 445 ? 10.983 -7.613 -12.357 1.00 37.66 445 LEU A O 1
ATOM 3581 N N . GLN A 1 446 ? 10.022 -8.364 -10.475 1.00 45.84 446 GLN A N 1
ATOM 3582 C CA . GLN A 1 446 ? 10.573 -9.723 -10.600 1.00 45.84 446 GLN A CA 1
ATOM 3583 C C . GLN A 1 446 ? 9.741 -10.503 -11.628 1.00 45.84 446 GLN A C 1
ATOM 3585 O O . GLN A 1 446 ? 9.035 -11.461 -11.334 1.00 45.84 446 GLN A O 1
ATOM 3590 N N . THR A 1 447 ? 9.809 -10.037 -12.866 1.00 55.53 447 THR A N 1
ATOM 3591 C CA . THR A 1 447 ? 9.622 -10.843 -14.050 1.00 55.53 447 THR A CA 1
ATOM 3592 C C . THR A 1 447 ? 11.018 -11.019 -14.623 1.00 55.53 447 THR A C 1
ATOM 3594 O O . THR A 1 447 ? 11.717 -10.048 -14.895 1.00 55.53 447 THR A O 1
ATOM 3597 N N . ILE A 1 448 ? 11.436 -12.266 -14.814 1.00 69.25 448 ILE A N 1
ATOM 3598 C CA . ILE A 1 448 ? 12.653 -12.602 -15.570 1.00 69.25 448 ILE A CA 1
ATOM 3599 C C . ILE A 1 448 ? 12.572 -12.005 -16.990 1.00 69.25 448 ILE A C 1
ATOM 3601 O O . ILE A 1 448 ? 13.579 -11.634 -17.595 1.00 69.25 448 ILE A O 1
ATOM 3605 N N . SER A 1 449 ? 11.341 -11.852 -17.483 1.00 81.19 449 SER A N 1
ATOM 3606 C CA . SER A 1 449 ? 11.010 -11.234 -18.754 1.00 81.19 449 SER A CA 1
ATOM 3607 C C . SER A 1 449 ? 11.349 -9.744 -18.821 1.00 81.19 449 SER A C 1
ATOM 3609 O O . SER A 1 449 ? 11.035 -9.003 -17.885 1.00 81.19 449 SER A O 1
ATOM 3611 N N . PRO A 1 450 ? 11.929 -9.283 -19.948 1.00 86.00 450 PRO A N 1
ATOM 3612 C CA . PRO A 1 450 ? 12.078 -7.861 -20.229 1.00 86.00 450 PRO A CA 1
ATOM 3613 C C . PRO A 1 450 ? 10.743 -7.117 -20.098 1.00 86.00 450 PRO A C 1
ATOM 3615 O O . PRO A 1 450 ? 9.676 -7.678 -20.355 1.00 86.00 450 PRO A O 1
ATOM 3618 N N . ALA A 1 451 ? 10.785 -5.835 -19.742 1.00 80.94 451 ALA A N 1
ATOM 3619 C CA . ALA A 1 451 ? 9.564 -5.047 -19.662 1.00 80.94 451 ALA A CA 1
ATOM 3620 C C . ALA A 1 451 ? 8.900 -4.899 -21.047 1.00 80.94 451 ALA A C 1
ATOM 3622 O O . ALA A 1 451 ? 9.562 -4.830 -22.089 1.00 80.94 451 ALA A O 1
ATOM 3623 N N . ARG A 1 452 ? 7.565 -4.843 -21.038 1.00 84.88 452 ARG A N 1
ATOM 3624 C CA . ARG A 1 452 ? 6.730 -4.509 -22.197 1.00 84.88 452 ARG A CA 1
ATOM 3625 C C . ARG A 1 452 ? 6.505 -3.000 -22.198 1.00 84.88 452 ARG A C 1
ATOM 3627 O O . ARG A 1 452 ? 5.856 -2.487 -21.291 1.00 84.88 452 ARG A O 1
ATOM 3634 N N . ILE A 1 453 ? 7.032 -2.290 -23.191 1.00 82.44 453 ILE A N 1
ATOM 3635 C CA . ILE A 1 453 ? 6.816 -0.845 -23.344 1.00 82.44 453 ILE A CA 1
ATOM 3636 C C . ILE A 1 453 ? 5.759 -0.629 -24.420 1.00 82.44 453 ILE A C 1
ATOM 3638 O O . ILE A 1 453 ? 5.995 -0.916 -25.590 1.00 82.44 453 ILE A O 1
ATOM 3642 N N . PHE A 1 454 ? 4.585 -0.138 -24.032 1.00 84.69 454 PHE A N 1
ATOM 3643 C CA . PHE A 1 454 ? 3.503 0.113 -24.978 1.00 84.69 454 PHE A CA 1
ATOM 3644 C C . PHE A 1 454 ? 3.811 1.337 -25.850 1.00 84.69 454 PHE A C 1
ATOM 3646 O O . PHE A 1 454 ? 4.091 2.422 -25.343 1.00 84.69 454 PHE A O 1
ATOM 3653 N N . VAL A 1 455 ? 3.760 1.150 -27.167 1.00 80.75 455 VAL A N 1
ATOM 3654 C CA . VAL A 1 455 ? 4.004 2.176 -28.180 1.00 80.75 455 VAL A CA 1
ATOM 3655 C C . VAL A 1 455 ? 2.739 2.337 -29.009 1.00 80.75 455 VAL A C 1
ATOM 3657 O O . VAL A 1 455 ? 2.462 1.552 -29.916 1.00 80.75 455 VAL A O 1
ATOM 3660 N N . GLU A 1 456 ? 1.971 3.379 -28.704 1.00 82.69 456 GLU A N 1
ATOM 3661 C CA . GLU A 1 456 ? 0.762 3.713 -29.458 1.00 82.69 456 GLU A CA 1
ATOM 3662 C C . GLU A 1 456 ? 1.106 4.356 -30.808 1.00 82.69 456 GLU A C 1
ATOM 3664 O O . GLU A 1 456 ? 0.581 3.962 -31.848 1.00 82.69 456 GLU A O 1
ATOM 3669 N N . LYS A 1 457 ? 2.037 5.319 -30.802 1.00 80.38 457 LYS A N 1
ATOM 3670 C CA . LYS A 1 457 ? 2.540 6.015 -31.993 1.00 80.38 457 LYS A CA 1
ATOM 3671 C C . LYS A 1 457 ? 4.039 6.256 -31.868 1.00 80.38 457 LYS A C 1
ATOM 3673 O O . LYS A 1 457 ? 4.493 6.886 -30.918 1.00 80.38 457 LYS A O 1
ATOM 3678 N N . TRP A 1 458 ? 4.801 5.838 -32.874 1.00 81.44 458 TRP A N 1
ATOM 3679 C CA . TRP A 1 458 ? 6.261 5.974 -32.919 1.00 81.44 458 TRP A CA 1
ATOM 3680 C C . TRP A 1 458 ? 6.747 7.432 -32.889 1.00 81.44 458 TRP A C 1
ATOM 3682 O O . TRP A 1 458 ? 7.851 7.731 -32.430 1.00 81.44 458 TRP A O 1
ATOM 3692 N N . SER A 1 459 ? 5.907 8.354 -33.364 1.00 76.44 459 SER A N 1
ATOM 3693 C CA . SER A 1 459 ? 6.162 9.796 -33.361 1.00 76.44 459 SER A CA 1
ATOM 3694 C C . SER A 1 459 ? 6.054 10.450 -31.982 1.00 76.44 459 SER A C 1
ATOM 3696 O O . SER A 1 459 ? 6.298 11.649 -31.872 1.00 76.44 459 SER A O 1
ATOM 3698 N N . ILE A 1 460 ? 5.672 9.704 -30.945 1.00 81.00 460 ILE A N 1
ATOM 3699 C CA . ILE A 1 460 ? 5.561 10.196 -29.572 1.00 81.00 460 ILE A CA 1
ATOM 3700 C C . ILE A 1 460 ? 6.735 9.650 -28.761 1.00 81.00 460 ILE A C 1
ATOM 3702 O O . ILE A 1 460 ? 7.122 8.492 -28.905 1.00 81.00 460 ILE A O 1
ATOM 3706 N N . SER A 1 461 ? 7.323 10.498 -27.916 1.00 82.75 461 SER A N 1
ATOM 3707 C CA . SER A 1 461 ? 8.393 10.080 -27.012 1.00 82.75 461 SER A CA 1
ATOM 3708 C C . SER A 1 461 ? 7.832 9.145 -25.950 1.00 82.75 461 SER A C 1
ATOM 3710 O O . SER A 1 461 ? 6.953 9.541 -25.189 1.00 82.75 461 SER A O 1
ATOM 3712 N N . VAL A 1 462 ? 8.370 7.932 -25.869 1.00 82.75 462 VAL A N 1
ATOM 3713 C CA . VAL A 1 462 ? 7.958 6.925 -24.886 1.00 82.75 462 VAL A CA 1
ATOM 3714 C C . VAL A 1 462 ? 9.016 6.846 -23.781 1.00 82.75 462 VAL A C 1
ATOM 3716 O O . VAL A 1 462 ? 10.197 6.741 -24.115 1.00 82.75 462 VAL A O 1
ATOM 3719 N N . PRO A 1 463 ? 8.657 6.918 -22.485 1.00 83.25 463 PRO A N 1
ATOM 3720 C CA . PRO A 1 463 ? 9.630 6.841 -21.395 1.00 83.25 463 PRO A CA 1
ATOM 3721 C C . PRO A 1 463 ? 10.184 5.412 -21.203 1.00 83.25 463 PRO A C 1
ATOM 3723 O O . PRO A 1 463 ? 9.483 4.447 -21.514 1.00 83.25 463 PRO A O 1
ATOM 3726 N N . PRO A 1 464 ? 11.411 5.243 -20.658 1.00 79.50 464 PRO A N 1
ATOM 3727 C CA . PRO A 1 464 ? 11.944 3.924 -20.303 1.00 79.50 464 PRO A CA 1
ATOM 3728 C C . PRO A 1 464 ? 11.091 3.248 -19.228 1.00 79.50 464 PRO A C 1
ATOM 3730 O O . PRO A 1 464 ? 10.430 3.933 -18.443 1.00 79.50 464 PRO A O 1
ATOM 3733 N N . SER A 1 465 ? 11.160 1.919 -19.119 1.00 75.56 465 SER A N 1
ATOM 3734 C CA . SER A 1 465 ? 10.451 1.216 -18.047 1.00 75.56 465 SER A CA 1
ATOM 3735 C C . SER A 1 465 ? 10.997 1.584 -16.664 1.00 75.56 465 SER A C 1
ATOM 3737 O O . SER A 1 465 ? 12.180 1.904 -16.503 1.00 75.56 465 SER A O 1
ATOM 3739 N N . ALA A 1 466 ? 10.159 1.442 -15.633 1.00 67.56 466 ALA A N 1
ATOM 3740 C CA . ALA A 1 466 ? 10.593 1.587 -14.245 1.00 67.56 466 ALA A CA 1
ATOM 3741 C C . ALA A 1 466 ? 11.799 0.680 -13.924 1.00 67.56 466 ALA A C 1
ATOM 3743 O O . ALA A 1 466 ? 12.635 1.053 -13.109 1.00 67.56 466 ALA A O 1
ATOM 3744 N N . SER A 1 467 ? 11.952 -0.464 -14.607 1.00 67.75 467 SER A N 1
ATOM 3745 C CA . SER A 1 467 ? 13.092 -1.364 -14.402 1.00 67.75 467 SER A CA 1
ATOM 3746 C C . SER A 1 467 ? 14.443 -0.793 -14.763 1.00 67.75 467 SER A C 1
ATOM 3748 O O . SER A 1 467 ? 15.417 -1.032 -14.051 1.00 67.75 467 SER A O 1
ATOM 3750 N N . LEU A 1 468 ? 14.485 0.044 -15.792 1.00 72.69 468 LEU A N 1
ATOM 3751 C CA . LEU A 1 468 ? 15.719 0.672 -16.228 1.00 72.69 468 LEU A CA 1
ATOM 3752 C C . LEU A 1 468 ? 15.923 2.053 -15.605 1.00 72.69 468 LEU A C 1
ATOM 3754 O O . LEU A 1 468 ? 17.064 2.450 -15.396 1.00 72.69 468 LEU A O 1
ATOM 3758 N N . GLN A 1 469 ? 14.852 2.761 -15.225 1.00 68.12 469 GLN A N 1
ATOM 3759 C CA . GLN A 1 469 ? 14.949 4.092 -14.601 1.00 68.12 469 GLN A CA 1
ATOM 3760 C C . GLN A 1 469 ? 15.734 4.103 -13.275 1.00 68.12 469 GLN A C 1
ATOM 3762 O O . GLN A 1 469 ? 16.302 5.132 -12.908 1.00 68.12 469 GLN A O 1
ATOM 3767 N N . HIS A 1 470 ? 15.790 2.971 -12.566 1.00 67.75 470 HIS A N 1
ATOM 3768 C CA . HIS A 1 470 ? 16.491 2.849 -11.284 1.00 67.75 470 HIS A CA 1
ATOM 3769 C C . HIS A 1 470 ? 17.967 2.442 -11.424 1.00 67.75 470 HIS A C 1
ATOM 3771 O O . HIS A 1 470 ? 18.695 2.487 -10.434 1.00 67.75 470 HIS A O 1
ATOM 3777 N N . ILE A 1 471 ? 18.430 2.073 -12.626 1.00 76.25 471 ILE A N 1
ATOM 3778 C CA . ILE A 1 471 ? 19.825 1.686 -12.866 1.00 76.25 471 ILE A CA 1
ATOM 3779 C C . ILE A 1 471 ? 20.657 2.954 -13.076 1.00 76.25 471 ILE A C 1
ATOM 3781 O O . ILE A 1 471 ? 20.561 3.615 -14.111 1.00 76.25 471 ILE A O 1
ATOM 3785 N N . ASN A 1 472 ? 21.475 3.308 -12.085 1.00 80.00 472 ASN A N 1
ATOM 3786 C CA . ASN A 1 472 ? 22.252 4.547 -12.100 1.00 80.00 472 ASN A CA 1
ATOM 3787 C C . ASN A 1 472 ? 23.763 4.321 -12.159 1.00 80.00 472 ASN A C 1
ATOM 3789 O O . ASN A 1 472 ? 24.482 5.238 -12.564 1.00 80.00 472 ASN A O 1
ATOM 3793 N N . ALA A 1 473 ? 24.221 3.118 -11.818 1.00 86.19 473 ALA A N 1
ATOM 3794 C CA . ALA A 1 473 ? 25.619 2.718 -11.850 1.00 86.19 473 ALA A CA 1
ATOM 3795 C C . ALA A 1 473 ? 25.818 1.306 -12.430 1.00 86.19 473 ALA A C 1
ATOM 3797 O O . ALA A 1 473 ? 24.883 0.509 -12.559 1.00 86.19 473 ALA A O 1
ATOM 3798 N N . ARG A 1 474 ? 27.079 0.986 -12.743 1.00 87.81 474 ARG A N 1
ATOM 3799 C CA . ARG A 1 474 ? 27.500 -0.328 -13.245 1.00 87.81 474 ARG A CA 1
ATOM 3800 C C . ARG A 1 474 ? 27.164 -1.433 -12.254 1.00 87.81 474 ARG A C 1
ATOM 3802 O O . ARG A 1 474 ? 26.729 -2.511 -12.647 1.00 87.81 474 ARG A O 1
ATOM 3809 N N . GLU A 1 475 ? 27.366 -1.152 -10.976 1.00 85.19 475 GLU A N 1
ATOM 3810 C CA . GLU A 1 475 ? 27.131 -2.067 -9.867 1.00 85.19 475 GLU A CA 1
ATOM 3811 C C . GLU A 1 475 ? 25.642 -2.410 -9.741 1.00 85.19 475 GLU A C 1
ATOM 3813 O O . GLU A 1 475 ? 25.310 -3.584 -9.572 1.00 85.19 475 GLU A O 1
ATOM 3818 N N . ASP A 1 476 ? 24.750 -1.424 -9.917 1.00 81.44 476 ASP A N 1
ATOM 3819 C CA . ASP A 1 476 ? 23.295 -1.634 -9.918 1.00 81.44 476 ASP A CA 1
ATOM 3820 C C . ASP A 1 476 ? 22.893 -2.599 -11.036 1.00 81.44 476 ASP A C 1
ATOM 3822 O O . ASP A 1 476 ? 22.139 -3.551 -10.822 1.00 81.44 476 ASP A O 1
ATOM 3826 N N . TRP A 1 477 ? 23.426 -2.366 -12.239 1.00 89.94 477 TRP A N 1
ATOM 3827 C CA . TRP A 1 477 ? 23.160 -3.213 -13.394 1.00 89.94 477 TRP A CA 1
ATOM 3828 C C . TRP A 1 477 ? 23.690 -4.635 -13.191 1.00 89.94 477 TRP A C 1
ATOM 3830 O O . TRP A 1 477 ? 22.937 -5.586 -13.399 1.00 89.94 477 TRP A O 1
ATOM 3840 N N . ILE A 1 478 ? 24.946 -4.796 -12.755 1.00 86.81 478 ILE A N 1
ATOM 3841 C CA . ILE A 1 478 ? 25.546 -6.117 -12.509 1.00 86.81 478 ILE A CA 1
ATOM 3842 C C . ILE A 1 478 ? 24.748 -6.886 -11.459 1.00 86.81 478 ILE A C 1
ATOM 3844 O O . ILE A 1 478 ? 24.497 -8.078 -11.644 1.00 86.81 478 ILE A O 1
ATOM 3848 N N . CYS A 1 479 ? 24.321 -6.219 -10.386 1.00 80.31 479 CYS A N 1
ATOM 3849 C CA . CYS A 1 479 ? 23.487 -6.822 -9.353 1.00 80.31 479 CYS A CA 1
ATOM 3850 C C . CYS A 1 479 ? 22.175 -7.360 -9.952 1.00 80.31 479 CYS A C 1
ATOM 3852 O O . CYS A 1 479 ? 21.885 -8.552 -9.849 1.00 80.31 479 CYS A O 1
ATOM 3854 N N . GLN A 1 480 ? 21.432 -6.522 -10.684 1.00 80.00 480 GLN A N 1
ATOM 3855 C CA . GLN A 1 480 ? 20.175 -6.941 -11.313 1.00 80.00 480 GLN A CA 1
ATOM 3856 C C . GLN A 1 480 ? 20.358 -8.039 -12.372 1.00 80.00 480 GLN A C 1
ATOM 3858 O O . GLN A 1 480 ? 19.535 -8.948 -12.470 1.00 80.00 480 GLN A O 1
ATOM 3863 N N . ALA A 1 481 ? 21.419 -7.966 -13.175 1.00 87.06 481 ALA A N 1
ATOM 3864 C CA . ALA A 1 481 ? 21.717 -8.944 -14.217 1.00 87.06 481 ALA A CA 1
ATOM 3865 C C . ALA A 1 481 ? 22.098 -10.313 -13.627 1.00 87.06 481 ALA A C 1
ATOM 3867 O O . ALA A 1 481 ? 21.698 -11.360 -14.145 1.00 87.06 481 ALA A O 1
ATOM 3868 N N . THR A 1 482 ? 22.827 -10.308 -12.508 1.00 84.31 482 THR A N 1
ATOM 3869 C CA . THR A 1 482 ? 23.188 -11.522 -11.766 1.00 84.31 482 THR A CA 1
ATOM 3870 C C . THR A 1 482 ? 21.941 -12.196 -11.195 1.00 84.31 482 THR A C 1
ATOM 3872 O O . THR A 1 482 ? 21.765 -13.402 -11.380 1.00 84.31 482 THR A O 1
ATOM 3875 N N . GLU A 1 483 ? 21.032 -11.425 -10.592 1.00 79.31 483 GLU A N 1
ATOM 3876 C CA . GLU A 1 483 ? 19.766 -11.953 -10.070 1.00 79.31 483 GLU A CA 1
ATOM 3877 C C . GLU A 1 483 ? 18.848 -12.476 -11.184 1.00 79.31 483 GLU A C 1
ATOM 3879 O O . GLU A 1 483 ? 18.334 -13.589 -11.071 1.00 79.31 483 GLU A O 1
ATOM 3884 N N . ARG A 1 484 ? 18.718 -11.770 -12.319 1.00 86.00 484 ARG A N 1
ATOM 3885 C CA . ARG A 1 484 ? 17.985 -12.291 -13.492 1.00 86.00 484 ARG A CA 1
ATOM 3886 C C . ARG A 1 484 ? 18.546 -13.630 -13.972 1.00 86.00 484 ARG A C 1
ATOM 3888 O O . ARG A 1 484 ? 17.781 -14.558 -14.233 1.00 86.00 484 ARG A O 1
ATOM 3895 N N . ARG A 1 485 ? 19.877 -13.764 -14.052 1.00 86.62 485 ARG A N 1
ATOM 3896 C CA . ARG A 1 485 ? 20.548 -15.020 -14.442 1.00 86.62 485 ARG A CA 1
ATOM 3897 C C . ARG A 1 485 ? 20.264 -16.149 -13.460 1.00 86.62 485 ARG A C 1
ATOM 3899 O O . ARG A 1 485 ? 20.067 -17.288 -13.884 1.00 86.62 485 ARG A O 1
ATOM 3906 N N . ARG A 1 486 ? 20.260 -15.845 -12.164 1.00 83.50 486 ARG A N 1
ATOM 3907 C CA . ARG A 1 486 ? 19.916 -16.802 -11.114 1.00 83.50 486 ARG A CA 1
ATOM 3908 C C . ARG A 1 486 ? 18.468 -17.280 -11.262 1.00 83.50 486 ARG A C 1
ATOM 3910 O O . ARG A 1 486 ? 18.262 -18.480 -11.411 1.00 83.50 486 ARG A O 1
ATOM 3917 N N . MET A 1 487 ? 17.504 -16.361 -11.311 1.00 77.44 487 MET A N 1
ATOM 3918 C CA . MET A 1 487 ? 16.074 -16.680 -11.433 1.00 77.44 487 MET A CA 1
ATOM 3919 C C . MET A 1 487 ? 15.768 -17.473 -12.711 1.00 77.44 487 MET A C 1
ATOM 3921 O O . MET A 1 487 ? 15.042 -18.462 -12.675 1.00 77.44 487 MET A O 1
ATOM 3925 N N . TYR A 1 488 ? 16.384 -17.107 -13.839 1.00 84.06 488 TYR A N 1
ATOM 3926 C CA . TYR A 1 488 ? 16.249 -17.850 -15.096 1.00 84.06 488 TYR A CA 1
ATOM 3927 C C . TYR A 1 488 ? 16.674 -19.323 -14.959 1.00 84.06 488 TYR A C 1
ATOM 3929 O O . TYR A 1 488 ? 15.986 -20.225 -15.433 1.00 84.06 488 TYR A O 1
ATOM 3937 N N . ARG A 1 489 ? 17.781 -19.591 -14.251 1.00 82.31 489 ARG A N 1
ATOM 3938 C CA . ARG A 1 489 ? 18.249 -20.963 -13.982 1.00 82.31 489 ARG A CA 1
ATOM 3939 C C . ARG A 1 489 ? 17.314 -21.739 -13.052 1.00 82.31 489 ARG A C 1
ATOM 3941 O O . ARG A 1 489 ? 17.244 -22.962 -13.156 1.00 82.31 489 ARG A O 1
ATOM 3948 N N . GLU A 1 490 ? 16.624 -21.052 -12.148 1.00 78.06 490 GLU A N 1
ATOM 3949 C CA . GLU A 1 490 ? 15.689 -21.658 -11.194 1.00 78.06 490 GLU A CA 1
ATOM 3950 C C . GLU A 1 490 ? 14.366 -22.069 -11.860 1.00 78.06 490 GLU A C 1
ATOM 3952 O O . GLU A 1 490 ? 13.846 -23.141 -11.549 1.00 78.06 490 GLU A O 1
ATOM 3957 N N . VAL A 1 491 ? 13.865 -21.284 -12.823 1.00 73.62 491 VAL A N 1
ATOM 3958 C CA . VAL A 1 491 ? 12.616 -21.584 -13.551 1.00 73.62 491 VAL A CA 1
ATOM 3959 C C . VAL A 1 491 ? 12.742 -22.822 -14.451 1.00 73.62 491 VAL A C 1
ATOM 3961 O O . VAL A 1 491 ? 11.750 -23.513 -14.675 1.00 73.62 491 VAL A O 1
ATOM 3964 N N . LYS A 1 492 ? 13.956 -23.160 -14.918 1.00 75.75 492 LYS A N 1
ATOM 3965 C CA . LYS A 1 492 ? 14.255 -24.331 -15.782 1.00 75.75 492 LYS A CA 1
ATOM 3966 C C . LYS A 1 492 ? 13.453 -24.393 -17.088 1.00 75.75 492 LYS A C 1
ATOM 3968 O O . LYS A 1 492 ? 13.456 -25.422 -17.762 1.00 75.75 492 LYS A O 1
ATOM 3973 N N . ASP A 1 493 ? 12.798 -23.300 -17.452 1.00 82.06 493 ASP A N 1
ATOM 3974 C CA . ASP A 1 493 ? 12.101 -23.133 -18.712 1.00 82.06 493 ASP A CA 1
ATOM 3975 C C . ASP A 1 493 ? 12.937 -22.245 -19.632 1.00 82.06 493 ASP A C 1
ATOM 3977 O O . ASP A 1 493 ? 12.990 -21.023 -19.491 1.00 82.06 493 ASP A O 1
ATOM 3981 N N . ASN A 1 494 ? 13.583 -22.884 -20.602 1.00 83.00 494 ASN A N 1
ATOM 3982 C CA . ASN A 1 494 ? 14.442 -22.204 -21.561 1.00 83.00 494 ASN A CA 1
ATOM 3983 C C . ASN A 1 494 ? 13.655 -21.326 -22.551 1.00 83.00 494 ASN A C 1
ATOM 3985 O O . ASN A 1 494 ? 14.267 -20.514 -23.245 1.00 83.00 494 ASN A O 1
ATOM 3989 N N . SER A 1 495 ? 12.326 -21.474 -22.620 1.00 86.06 495 SER A N 1
ATOM 3990 C CA . SER A 1 495 ? 11.462 -20.678 -23.497 1.00 86.06 495 SER A CA 1
ATOM 3991 C C . SER A 1 495 ? 11.148 -19.295 -22.923 1.00 86.06 495 SER A C 1
ATOM 3993 O O . SER A 1 495 ? 10.884 -18.365 -23.685 1.00 86.06 495 SER A O 1
ATOM 3995 N N . THR A 1 496 ? 11.261 -19.118 -21.601 1.00 87.88 496 THR A N 1
ATOM 3996 C CA . THR A 1 496 ? 10.995 -17.842 -20.932 1.00 87.88 496 THR A CA 1
ATOM 3997 C C . THR A 1 496 ? 11.933 -16.736 -21.453 1.00 87.88 496 THR A C 1
ATOM 3999 O O . THR A 1 496 ? 13.153 -16.849 -21.337 1.00 87.88 496 THR A O 1
ATOM 4002 N N . PRO A 1 497 ? 11.407 -15.621 -21.984 1.00 91.62 497 PRO A N 1
ATOM 4003 C CA . PRO A 1 497 ? 12.214 -14.459 -22.347 1.00 91.62 497 PRO A CA 1
ATOM 4004 C C . PRO A 1 497 ? 13.033 -13.897 -21.183 1.00 91.62 497 PRO A C 1
ATOM 4006 O O . PRO A 1 497 ? 12.488 -13.727 -20.093 1.00 91.62 497 PRO A O 1
ATOM 4009 N N . CYS A 1 498 ? 14.307 -13.558 -21.404 1.00 92.69 498 CYS A N 1
ATOM 4010 C CA . CYS A 1 498 ? 15.185 -12.999 -20.368 1.00 92.69 498 CYS A CA 1
ATOM 4011 C C . CYS A 1 498 ? 16.367 -12.212 -20.951 1.00 92.69 498 CYS A C 1
ATOM 4013 O O . CYS A 1 498 ? 16.922 -12.585 -21.981 1.00 92.69 498 CYS A O 1
ATOM 4015 N N . TRP A 1 499 ? 16.813 -11.166 -20.252 1.00 94.81 499 TRP A N 1
ATOM 4016 C CA . TRP A 1 499 ? 18.164 -10.627 -20.428 1.00 94.81 499 TRP A CA 1
ATOM 4017 C C . TRP A 1 499 ? 19.131 -11.413 -19.538 1.00 94.81 499 TRP A C 1
ATOM 4019 O O . TRP A 1 499 ? 19.129 -11.242 -18.318 1.00 94.81 499 TRP A O 1
ATOM 4029 N N . LEU A 1 500 ? 19.930 -12.297 -20.139 1.00 94.19 500 LEU A N 1
ATOM 4030 C CA . LEU A 1 500 ? 20.787 -13.229 -19.414 1.00 94.19 500 LEU A CA 1
ATOM 4031 C C . LEU A 1 500 ? 22.234 -12.738 -19.359 1.00 94.19 500 LEU A C 1
ATOM 4033 O O . LEU A 1 500 ? 22.852 -12.504 -20.394 1.00 94.19 500 LEU A O 1
ATOM 4037 N N . LEU A 1 501 ? 22.788 -12.628 -18.152 1.00 95.31 501 LEU A N 1
ATOM 4038 C CA . LEU A 1 501 ? 24.171 -12.205 -17.940 1.00 95.31 501 LEU A CA 1
ATOM 4039 C C . LEU A 1 501 ? 25.184 -13.238 -18.469 1.00 95.31 501 LEU A C 1
ATOM 4041 O O . LEU A 1 501 ? 25.152 -14.420 -18.107 1.00 95.31 501 LEU A O 1
ATOM 4045 N N . VAL A 1 502 ? 26.118 -12.742 -19.275 1.00 94.94 502 VAL A N 1
ATOM 4046 C CA . VAL A 1 502 ? 27.277 -13.420 -19.854 1.00 94.94 502 VAL A CA 1
ATOM 4047 C C . VAL A 1 502 ? 28.537 -12.755 -19.298 1.00 94.94 502 VAL A C 1
ATOM 4049 O O . VAL A 1 502 ? 28.783 -11.563 -19.488 1.00 94.94 502 VAL A O 1
ATOM 4052 N N . GLU A 1 503 ? 29.327 -13.528 -18.558 1.00 89.25 503 GLU A N 1
ATOM 4053 C CA . GLU A 1 503 ? 30.505 -13.017 -17.845 1.00 89.25 503 GLU A CA 1
ATOM 4054 C C . GLU A 1 503 ? 31.757 -12.999 -18.716 1.00 89.25 503 GLU A C 1
ATOM 4056 O O . GLU A 1 503 ? 32.603 -12.122 -18.551 1.00 89.25 503 GLU A O 1
ATOM 4061 N N . THR A 1 504 ? 31.866 -13.947 -19.649 1.00 85.56 504 THR A N 1
ATOM 4062 C CA . THR A 1 504 ? 33.009 -14.068 -20.552 1.00 85.56 504 THR A CA 1
ATOM 4063 C C . THR A 1 504 ? 32.552 -14.080 -22.004 1.00 85.56 504 THR A C 1
ATOM 4065 O O . THR A 1 504 ? 31.464 -14.545 -22.334 1.00 85.56 504 THR A O 1
ATOM 4068 N N . GLU A 1 505 ? 33.413 -13.604 -22.896 1.00 77.88 505 GLU A N 1
ATOM 4069 C CA . GLU A 1 505 ? 33.174 -13.542 -24.343 1.00 77.88 505 GLU A CA 1
ATOM 4070 C C . GLU A 1 505 ? 32.840 -14.893 -25.010 1.00 77.88 505 GLU A C 1
ATOM 4072 O O . GLU A 1 505 ? 32.375 -14.904 -26.145 1.00 77.88 505 GLU A O 1
ATOM 4077 N N . LYS A 1 506 ? 33.061 -16.029 -24.331 1.00 70.12 506 LYS A N 1
ATOM 4078 C CA . LYS A 1 506 ? 32.920 -17.380 -24.906 1.00 70.12 506 LYS A CA 1
ATOM 4079 C C . LYS A 1 506 ? 31.624 -18.094 -24.519 1.00 70.12 506 LYS A C 1
ATOM 4081 O O . LYS A 1 506 ? 31.335 -19.149 -25.075 1.00 70.12 506 LYS A O 1
ATOM 4086 N N . ASP A 1 507 ? 30.829 -17.515 -23.621 1.00 81.06 507 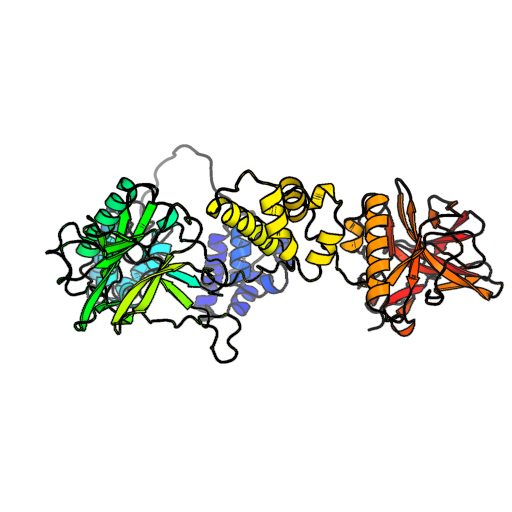ASP A N 1
ATOM 4087 C CA . ASP A 1 507 ? 29.730 -18.218 -22.947 1.00 81.06 507 ASP A CA 1
ATOM 4088 C C . ASP A 1 507 ? 28.334 -17.784 -23.430 1.00 81.06 507 ASP A C 1
ATOM 4090 O O . ASP A 1 507 ? 27.385 -17.727 -22.642 1.00 81.06 507 ASP A O 1
ATOM 4094 N N . ILE A 1 508 ? 28.179 -17.459 -24.722 1.00 90.81 508 ILE A N 1
ATOM 4095 C CA . ILE A 1 508 ? 26.856 -17.134 -25.281 1.00 90.81 508 ILE A CA 1
ATOM 4096 C C . ILE A 1 508 ? 25.970 -18.395 -25.224 1.00 90.81 508 ILE A C 1
ATOM 4098 O O . ILE A 1 508 ? 26.300 -19.398 -25.866 1.00 90.81 508 ILE A O 1
ATOM 4102 N N . PRO A 1 509 ? 24.836 -18.360 -24.498 1.00 91.50 509 PRO A N 1
ATOM 4103 C CA . PRO A 1 509 ? 23.981 -19.521 -24.292 1.00 91.50 509 PRO A CA 1
ATOM 4104 C C . PRO A 1 509 ? 23.356 -20.003 -25.610 1.00 91.50 509 PRO A C 1
ATOM 4106 O O . PRO A 1 509 ? 23.074 -19.214 -26.511 1.00 91.50 509 PRO A O 1
ATOM 4109 N N . GLU A 1 510 ? 23.095 -21.307 -25.726 1.00 89.69 510 GLU A N 1
ATOM 4110 C CA . GLU A 1 510 ? 22.456 -21.895 -26.920 1.00 89.69 510 GLU A CA 1
ATOM 4111 C C . GLU A 1 510 ? 21.050 -21.340 -27.183 1.00 89.69 510 GLU A C 1
ATOM 4113 O O . GLU A 1 510 ? 20.619 -21.267 -28.328 1.00 89.69 510 GLU A O 1
ATOM 4118 N N . VAL A 1 511 ? 20.380 -20.891 -26.123 1.00 90.12 511 VAL A N 1
ATOM 4119 C CA . VAL A 1 511 ? 19.030 -20.308 -26.124 1.00 90.12 511 VAL A CA 1
ATOM 4120 C C . VAL A 1 511 ? 19.009 -18.809 -26.462 1.00 90.12 511 VAL A C 1
ATOM 4122 O O . VAL A 1 511 ? 17.970 -18.163 -26.330 1.00 90.12 511 VAL A O 1
ATOM 4125 N N . ALA A 1 512 ? 20.151 -18.228 -26.846 1.00 95.25 512 ALA A N 1
ATOM 4126 C CA . ALA A 1 512 ? 20.225 -16.832 -27.266 1.00 95.25 512 ALA A CA 1
ATOM 4127 C C . ALA A 1 512 ? 19.356 -16.577 -28.502 1.00 95.25 512 ALA A C 1
ATOM 4129 O O . ALA A 1 512 ? 19.427 -17.295 -29.501 1.00 95.25 512 ALA A O 1
ATOM 4130 N N . LEU A 1 513 ? 18.542 -15.523 -28.427 1.00 95.94 513 LEU A N 1
ATOM 4131 C CA . LEU A 1 513 ? 17.618 -15.154 -29.485 1.00 95.94 513 LEU A CA 1
ATOM 4132 C C . LEU A 1 513 ? 18.398 -14.523 -30.639 1.00 95.94 513 LEU A C 1
ATOM 4134 O O . LEU A 1 513 ? 18.995 -13.456 -30.484 1.00 95.94 513 LEU A O 1
ATOM 4138 N N . ILE A 1 514 ? 18.383 -15.174 -31.802 1.00 96.69 514 ILE A N 1
ATOM 4139 C CA . ILE A 1 514 ? 19.004 -14.630 -33.011 1.00 96.69 514 ILE A CA 1
ATOM 4140 C C . ILE A 1 514 ? 18.214 -13.392 -33.440 1.00 96.69 514 ILE A C 1
ATOM 4142 O O . ILE A 1 514 ? 17.046 -13.482 -33.819 1.00 96.69 514 ILE A O 1
ATOM 4146 N N . THR A 1 515 ? 18.862 -12.233 -33.404 1.00 96.38 515 THR A N 1
ATOM 4147 C CA . THR A 1 515 ? 18.266 -10.949 -33.794 1.00 96.38 515 THR A CA 1
ATOM 4148 C C . THR A 1 515 ? 18.924 -10.345 -35.028 1.00 96.38 515 THR A C 1
ATOM 4150 O O . THR A 1 515 ? 18.536 -9.262 -35.462 1.00 96.38 515 THR A O 1
ATOM 4153 N N . GLY A 1 516 ? 19.876 -11.043 -35.645 1.00 95.88 516 GLY A N 1
ATOM 4154 C CA . GLY A 1 516 ? 20.535 -10.609 -36.867 1.00 95.88 516 GLY A CA 1
ATOM 4155 C C . GLY A 1 516 ? 21.465 -11.663 -37.453 1.00 95.88 516 GLY A C 1
ATOM 4156 O O . GLY A 1 516 ? 21.626 -12.746 -36.896 1.00 95.88 516 GLY A O 1
ATOM 4157 N N . PHE A 1 517 ? 22.087 -11.323 -38.577 1.00 96.38 517 PHE A N 1
ATOM 4158 C CA . PHE A 1 517 ? 23.058 -12.163 -39.274 1.00 96.38 517 PHE A CA 1
ATOM 4159 C C . PHE A 1 517 ? 24.133 -11.296 -39.913 1.00 96.38 517 PHE A C 1
ATOM 4161 O O . PHE A 1 517 ? 23.837 -10.222 -40.439 1.00 96.38 517 PHE A O 1
ATOM 4168 N N . GLU A 1 518 ? 25.366 -11.774 -39.930 1.00 93.75 518 GLU A N 1
ATOM 4169 C CA . GLU A 1 518 ? 26.368 -11.244 -40.847 1.00 93.75 518 GLU A CA 1
ATOM 4170 C C . GLU A 1 518 ? 26.109 -11.721 -42.279 1.00 93.75 518 GLU A C 1
ATOM 4172 O O . GLU A 1 518 ? 25.431 -12.720 -42.520 1.00 93.75 518 GLU A O 1
ATOM 4177 N N . SER A 1 519 ? 26.691 -11.024 -43.248 1.00 92.19 519 SER A N 1
ATOM 4178 C CA . SER A 1 519 ? 26.705 -11.404 -44.664 1.00 92.19 519 SER A CA 1
ATOM 4179 C C . SER A 1 519 ? 27.346 -12.773 -44.919 1.00 92.19 519 SER A C 1
ATOM 4181 O O . SER A 1 519 ? 27.025 -13.420 -45.915 1.00 92.19 519 SER A O 1
ATOM 4183 N N . SER A 1 520 ? 28.205 -13.240 -44.008 1.00 92.31 520 SER A N 1
ATOM 4184 C CA . SER A 1 520 ? 28.761 -14.600 -43.978 1.00 92.31 520 SER A CA 1
ATOM 4185 C C . SER A 1 520 ? 27.727 -15.678 -43.616 1.00 92.31 520 SER A C 1
ATOM 4187 O O . SER A 1 520 ? 27.949 -16.853 -43.903 1.00 92.31 520 SER A O 1
ATOM 4189 N N . GLY A 1 521 ? 26.601 -15.292 -43.006 1.00 92.25 5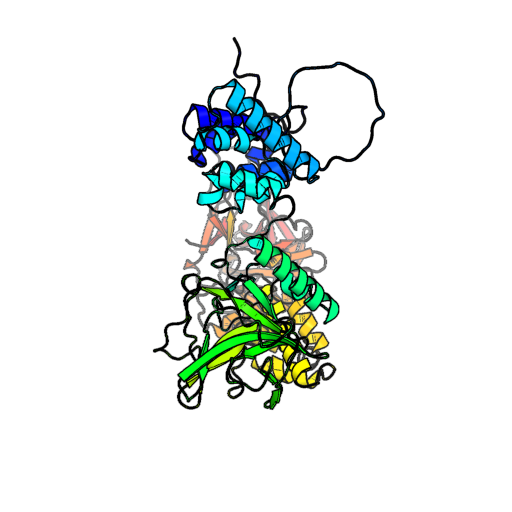21 GLY A N 1
ATOM 4190 C CA . GLY A 1 521 ? 25.587 -16.186 -42.447 1.00 92.25 521 GLY A CA 1
ATOM 4191 C C . GLY A 1 521 ? 25.732 -16.440 -40.943 1.00 92.25 521 GLY A C 1
ATOM 4192 O O . GLY A 1 521 ? 24.853 -17.077 -40.362 1.00 92.25 521 GLY A O 1
ATOM 4193 N N . GLU A 1 522 ? 26.789 -15.934 -40.300 1.00 95.38 522 GLU A N 1
ATOM 4194 C CA . GLU A 1 522 ? 26.987 -16.089 -38.854 1.00 95.38 522 GLU A CA 1
ATOM 4195 C C . GLU A 1 522 ? 25.903 -15.340 -38.052 1.00 95.38 522 GLU A C 1
ATOM 4197 O O . GLU A 1 522 ? 25.580 -14.188 -38.373 1.00 95.38 522 GLU A O 1
ATOM 4202 N N . PRO A 1 523 ? 25.316 -15.959 -37.009 1.00 96.38 523 PRO A N 1
ATOM 4203 C CA . PRO A 1 523 ? 24.232 -15.359 -36.240 1.00 96.38 523 PRO A CA 1
ATOM 4204 C C . PRO A 1 523 ? 24.725 -14.231 -35.328 1.00 96.38 523 PRO A C 1
ATOM 4206 O O . PRO A 1 523 ? 25.755 -14.339 -34.657 1.00 96.38 523 PRO A O 1
ATOM 4209 N N . LEU A 1 524 ? 23.920 -13.173 -35.245 1.00 96.94 524 LEU A N 1
ATOM 4210 C CA . LEU A 1 524 ? 24.083 -12.063 -34.312 1.00 96.94 524 LEU A CA 1
ATOM 4211 C C . LEU A 1 524 ? 22.937 -12.056 -33.294 1.00 96.94 524 LEU A C 1
ATOM 4213 O O . LEU A 1 524 ? 21.781 -12.332 -33.627 1.00 96.94 524 LEU A O 1
ATOM 4217 N N . TYR A 1 525 ? 23.264 -11.685 -32.061 1.00 97.19 525 TYR A N 1
ATOM 4218 C CA . TYR A 1 525 ? 22.333 -11.598 -30.938 1.00 97.19 525 TYR A CA 1
ATOM 4219 C C . TYR A 1 525 ? 22.318 -10.177 -30.385 1.00 97.19 525 TYR A C 1
ATOM 4221 O O . TYR A 1 525 ? 23.316 -9.457 -30.466 1.00 97.19 525 TYR A O 1
ATOM 4229 N N . SER A 1 526 ? 21.201 -9.775 -29.782 1.00 97.69 526 SER A N 1
ATOM 4230 C CA . SER A 1 526 ? 21.101 -8.485 -29.104 1.00 97.69 526 SER A CA 1
ATOM 4231 C C . SER A 1 526 ? 21.788 -8.572 -27.752 1.00 97.69 526 SER A C 1
ATOM 4233 O O . SER A 1 526 ? 21.448 -9.426 -26.931 1.00 97.69 526 SER A O 1
ATOM 4235 N N . ALA A 1 527 ? 22.734 -7.667 -27.528 1.00 96.94 527 ALA A N 1
ATOM 4236 C CA . ALA A 1 527 ? 23.487 -7.572 -26.290 1.00 96.94 527 ALA A CA 1
ATOM 4237 C C . ALA A 1 527 ? 23.298 -6.197 -25.658 1.00 96.94 527 ALA A C 1
ATOM 4239 O O . ALA A 1 527 ? 23.082 -5.214 -26.364 1.00 96.94 527 ALA A O 1
ATOM 4240 N N . ARG A 1 528 ? 23.423 -6.109 -24.337 1.00 96.81 528 ARG A N 1
ATOM 4241 C CA . ARG A 1 528 ? 23.491 -4.829 -23.633 1.00 96.81 528 ARG A CA 1
ATOM 4242 C C . ARG A 1 528 ? 24.513 -4.861 -22.514 1.00 96.81 528 ARG A C 1
ATOM 4244 O O . ARG A 1 528 ? 24.668 -5.884 -21.849 1.00 96.81 528 ARG A O 1
ATOM 4251 N N . ALA A 1 529 ? 25.191 -3.747 -22.283 1.00 96.25 529 ALA A N 1
ATOM 4252 C CA . ALA A 1 529 ? 26.089 -3.617 -21.144 1.00 96.25 529 ALA A CA 1
ATOM 4253 C C . ALA A 1 529 ? 26.138 -2.185 -20.630 1.00 96.25 529 ALA A C 1
ATOM 4255 O O . ALA A 1 529 ? 25.835 -1.226 -21.345 1.00 96.25 529 ALA A O 1
ATOM 4256 N N . TRP A 1 530 ? 26.514 -2.052 -19.363 1.00 95.75 530 TRP A N 1
ATOM 4257 C CA . TRP A 1 530 ? 26.749 -0.747 -18.779 1.00 95.75 530 TRP A CA 1
ATOM 4258 C C . TRP A 1 530 ? 28.047 -0.137 -19.304 1.00 95.75 530 TRP A C 1
ATOM 4260 O O . TRP A 1 530 ? 29.103 -0.769 -19.260 1.00 95.75 530 TRP A O 1
ATOM 4270 N N . VAL A 1 531 ? 27.967 1.115 -19.746 1.00 94.19 531 VAL A N 1
ATOM 4271 C CA . VAL A 1 531 ? 29.109 1.933 -20.151 1.00 94.19 531 VAL A CA 1
ATOM 4272 C C . VAL A 1 531 ? 29.175 3.154 -19.234 1.00 94.19 531 VAL A C 1
ATOM 4274 O O . VAL A 1 531 ? 28.205 3.909 -19.099 1.00 94.19 531 VAL A O 1
ATOM 4277 N N . ASP A 1 532 ? 30.325 3.354 -18.591 1.00 89.81 532 ASP A N 1
ATOM 4278 C CA . ASP A 1 532 ? 30.495 4.388 -17.571 1.00 89.81 532 ASP A CA 1
ATOM 4279 C C . ASP A 1 532 ? 30.245 5.796 -18.119 1.00 89.81 532 ASP A C 1
ATOM 4281 O O . ASP A 1 532 ? 30.750 6.196 -19.169 1.00 89.81 532 ASP A O 1
ATOM 4285 N N . GLY A 1 533 ? 29.409 6.551 -17.400 1.00 87.62 533 GLY A N 1
ATOM 4286 C CA . GLY A 1 533 ? 28.968 7.888 -17.804 1.00 87.62 533 GLY A CA 1
ATOM 4287 C C . GLY A 1 533 ? 28.039 7.915 -19.025 1.00 87.62 533 GLY A C 1
ATOM 4288 O O . GLY A 1 533 ? 27.730 9.000 -19.521 1.00 87.62 533 GLY A O 1
ATOM 4289 N N . LYS A 1 534 ? 27.606 6.752 -19.526 1.00 91.62 534 LYS A N 1
ATOM 4290 C CA . LYS A 1 534 ? 26.761 6.619 -20.720 1.00 91.62 534 LYS A CA 1
ATOM 4291 C C . LYS A 1 534 ? 25.457 5.872 -20.466 1.00 91.62 534 LYS A C 1
ATOM 4293 O O . LYS A 1 534 ? 24.453 6.238 -21.068 1.00 91.62 534 LYS A O 1
ATOM 4298 N N . GLY A 1 535 ? 25.439 4.909 -19.548 1.00 92.62 535 GLY A N 1
ATOM 4299 C CA . GLY A 1 535 ? 24.243 4.149 -19.171 1.00 92.62 535 GLY A CA 1
ATOM 4300 C C . GLY A 1 535 ? 24.260 2.711 -19.687 1.00 92.62 535 GLY A C 1
ATOM 4301 O O . GLY A 1 535 ? 25.321 2.169 -19.990 1.00 92.62 535 GLY A O 1
ATOM 4302 N N . LEU A 1 536 ? 23.084 2.085 -19.761 1.00 94.38 536 LEU A N 1
ATOM 4303 C CA . LEU A 1 536 ? 22.918 0.710 -20.234 1.00 94.38 536 LEU A CA 1
ATOM 4304 C C . LEU A 1 536 ? 22.675 0.717 -21.746 1.00 94.38 536 LEU A C 1
ATOM 4306 O O . LEU A 1 536 ? 21.566 1.014 -22.193 1.00 94.38 536 LEU A O 1
ATOM 4310 N N . ILE A 1 537 ? 23.719 0.408 -22.513 1.00 95.06 537 ILE A N 1
ATOM 4311 C CA . ILE A 1 537 ? 23.743 0.554 -23.971 1.00 95.06 537 ILE A CA 1
ATOM 4312 C C . ILE A 1 537 ? 23.464 -0.787 -24.636 1.00 95.06 537 ILE A C 1
ATOM 4314 O O . ILE A 1 537 ? 24.012 -1.808 -24.225 1.00 95.06 537 ILE A O 1
ATOM 4318 N N . VAL A 1 538 ? 22.635 -0.765 -25.677 1.00 96.19 538 VAL A N 1
ATOM 4319 C CA . VAL A 1 538 ? 22.269 -1.935 -26.483 1.00 96.19 538 VAL A CA 1
ATOM 4320 C C . VAL A 1 538 ? 23.089 -1.953 -27.767 1.00 96.19 538 VAL A C 1
ATOM 4322 O O . VAL A 1 538 ? 23.313 -0.920 -28.390 1.00 96.19 538 VAL A O 1
ATOM 4325 N N . GLY A 1 539 ? 23.503 -3.144 -28.171 1.00 95.81 539 GLY A N 1
ATOM 4326 C CA . GLY A 1 539 ? 24.222 -3.416 -29.403 1.00 95.81 539 GLY A CA 1
ATOM 4327 C C . GLY A 1 539 ? 24.107 -4.891 -29.767 1.00 95.81 539 GLY A C 1
ATOM 4328 O O . GLY A 1 539 ? 23.025 -5.483 -29.675 1.00 95.81 539 GLY A O 1
ATOM 4329 N N . LYS A 1 540 ? 25.224 -5.497 -30.171 1.00 96.00 540 LYS A N 1
ATOM 4330 C CA . LYS A 1 540 ? 25.257 -6.873 -30.677 1.00 96.00 540 LYS A CA 1
ATOM 4331 C C . LYS A 1 540 ? 26.352 -7.718 -30.033 1.00 96.00 540 LYS A C 1
ATOM 4333 O O . LYS A 1 540 ? 27.365 -7.197 -29.577 1.00 96.00 540 LYS A O 1
ATOM 4338 N N . CYS A 1 541 ? 26.183 -9.030 -30.066 1.00 96.19 541 CYS A N 1
ATOM 4339 C CA . CYS A 1 541 ? 27.259 -9.998 -29.871 1.00 96.19 541 CYS A CA 1
ATOM 4340 C C . CYS A 1 541 ? 27.090 -11.172 -30.848 1.00 96.19 541 CYS A C 1
ATOM 4342 O O . CYS A 1 541 ? 26.066 -11.297 -31.523 1.00 96.19 541 CYS A O 1
ATOM 4344 N N . GLY A 1 542 ? 28.101 -12.028 -30.938 1.00 94.69 542 GLY A N 1
ATOM 4345 C CA . GLY A 1 542 ? 28.118 -13.210 -31.797 1.00 94.69 542 GLY A CA 1
ATOM 4346 C C . GLY A 1 542 ? 29.169 -14.184 -31.288 1.00 94.69 542 GLY A C 1
ATOM 4347 O O . GLY A 1 542 ? 30.102 -13.770 -30.607 1.00 94.69 542 GLY A O 1
ATOM 4348 N N . ARG A 1 543 ? 29.041 -15.480 -31.593 1.00 93.00 543 ARG A N 1
ATOM 4349 C CA . ARG A 1 543 ? 30.030 -16.483 -31.136 1.00 93.00 543 ARG A CA 1
ATOM 4350 C C . ARG A 1 543 ? 31.405 -16.284 -31.783 1.00 93.00 543 ARG A C 1
ATOM 4352 O O . ARG A 1 543 ? 32.410 -16.738 -31.250 1.00 93.00 543 ARG A O 1
ATOM 4359 N N . HIS A 1 544 ? 31.434 -15.598 -32.920 1.00 91.75 544 HIS A N 1
ATOM 4360 C CA . HIS A 1 544 ? 32.622 -15.180 -33.658 1.00 91.75 544 HIS A CA 1
ATOM 4361 C C . HIS A 1 544 ? 33.120 -13.774 -33.271 1.00 91.75 544 HIS A C 1
ATOM 4363 O O . HIS A 1 544 ? 34.132 -13.327 -33.807 1.00 91.75 544 HIS A O 1
ATOM 4369 N N . ILE A 1 545 ? 32.441 -13.079 -32.346 1.00 90.38 545 ILE A N 1
ATOM 4370 C CA . ILE A 1 545 ? 32.790 -11.733 -31.869 1.00 90.38 545 ILE A CA 1
ATOM 4371 C C . ILE A 1 545 ? 33.325 -11.830 -30.434 1.00 90.38 545 ILE A C 1
ATOM 4373 O O . ILE A 1 545 ? 32.718 -12.456 -29.570 1.00 90.38 545 ILE A O 1
ATOM 4377 N N . SER A 1 546 ? 34.458 -11.181 -30.163 1.00 90.12 546 SER A N 1
ATOM 4378 C CA . SER A 1 546 ? 34.996 -11.038 -28.805 1.00 90.12 546 SER A CA 1
ATOM 4379 C C . SER A 1 546 ? 34.144 -10.027 -28.024 1.00 90.12 546 SER A C 1
ATOM 4381 O O . SER A 1 546 ? 34.196 -8.823 -28.280 1.00 90.12 546 SER A O 1
ATOM 4383 N N . GLY A 1 547 ? 33.309 -10.529 -27.110 1.00 92.06 547 GLY A N 1
ATOM 4384 C CA . GLY A 1 547 ? 32.434 -9.731 -26.245 1.00 92.06 547 GLY A CA 1
ATOM 4385 C C . GLY A 1 547 ? 31.253 -9.072 -26.970 1.00 92.06 547 GLY A C 1
ATOM 4386 O O . GLY A 1 547 ? 30.860 -9.472 -28.068 1.00 92.06 547 GLY A O 1
ATOM 4387 N N . ALA A 1 548 ? 30.662 -8.057 -26.336 1.00 95.31 548 ALA A N 1
ATOM 4388 C CA . ALA A 1 548 ? 29.630 -7.229 -26.957 1.00 95.31 548 ALA A CA 1
ATOM 4389 C C . ALA A 1 548 ? 30.238 -6.035 -27.717 1.00 95.31 548 ALA A C 1
ATOM 4391 O O . ALA A 1 548 ? 31.205 -5.418 -27.264 1.00 95.31 548 ALA A O 1
ATOM 4392 N N . GLY A 1 549 ? 29.639 -5.715 -28.865 1.00 95.69 549 GLY A N 1
ATOM 4393 C CA . GLY A 1 549 ? 29.874 -4.513 -29.662 1.00 95.69 549 GLY A CA 1
ATOM 4394 C C . GLY A 1 549 ? 28.755 -3.498 -29.434 1.00 95.69 549 GLY A C 1
ATOM 4395 O O . GLY A 1 549 ? 27.597 -3.780 -29.756 1.00 95.69 549 GLY A O 1
ATOM 4396 N N . LEU A 1 550 ? 29.078 -2.335 -28.866 1.00 96.31 550 LEU A N 1
ATOM 4397 C CA . LEU A 1 550 ? 28.106 -1.315 -28.462 1.00 96.31 550 LEU A CA 1
ATOM 4398 C C . LEU A 1 550 ? 28.299 -0.025 -29.278 1.00 96.31 550 LEU A C 1
ATOM 4400 O O . LEU A 1 550 ? 29.345 0.615 -29.135 1.00 96.31 550 LEU A O 1
ATOM 4404 N N . PRO A 1 551 ? 27.322 0.382 -30.113 1.00 94.69 551 PRO A N 1
ATOM 4405 C CA . PRO A 1 551 ? 27.368 1.664 -30.807 1.00 94.69 551 PRO A CA 1
ATOM 4406 C C . PRO A 1 551 ? 27.163 2.804 -29.810 1.00 94.69 551 PRO A C 1
ATOM 4408 O O . PRO A 1 551 ? 26.147 2.846 -29.109 1.00 94.69 551 PRO A O 1
ATOM 4411 N N . ILE A 1 552 ? 28.135 3.708 -29.709 1.00 91.00 552 ILE A N 1
ATOM 4412 C CA . ILE A 1 552 ? 28.001 4.928 -28.922 1.00 91.00 552 ILE A CA 1
ATOM 4413 C C . ILE A 1 552 ? 28.968 6.017 -29.381 1.00 91.00 552 ILE A C 1
ATOM 4415 O O . ILE A 1 552 ? 30.149 5.764 -29.592 1.00 91.00 552 ILE A O 1
ATOM 4419 N N . ASN A 1 553 ? 28.504 7.269 -29.431 1.00 86.38 553 ASN A N 1
ATOM 4420 C CA . ASN A 1 553 ? 29.357 8.439 -29.663 1.00 86.38 553 ASN A CA 1
ATOM 4421 C C . ASN A 1 553 ? 30.231 8.323 -30.934 1.00 86.38 553 ASN A C 1
ATOM 4423 O O . ASN A 1 553 ? 31.413 8.663 -30.917 1.00 86.38 553 ASN A O 1
ATOM 4427 N N . SER A 1 554 ? 29.644 7.856 -32.037 1.00 87.94 554 SER A N 1
ATOM 4428 C CA . SER A 1 554 ? 30.290 7.657 -33.344 1.00 87.94 554 SER A CA 1
ATOM 4429 C C . SER A 1 554 ? 31.314 6.513 -33.410 1.00 87.94 554 SER A C 1
ATOM 4431 O O . SER A 1 554 ? 31.965 6.337 -34.439 1.00 87.94 554 SER A O 1
ATOM 4433 N N . ILE A 1 555 ? 31.435 5.697 -32.358 1.00 92.12 555 ILE A N 1
ATOM 4434 C CA . ILE A 1 555 ? 32.303 4.513 -32.321 1.00 92.12 555 ILE A CA 1
ATOM 4435 C C . ILE A 1 555 ? 31.513 3.254 -31.949 1.00 92.12 555 ILE A C 1
ATOM 4437 O O . ILE A 1 555 ? 30.481 3.322 -31.288 1.00 92.12 555 ILE A O 1
ATOM 4441 N N . GLU A 1 556 ? 32.018 2.086 -32.334 1.00 94.38 556 GLU A N 1
ATOM 4442 C CA . GLU A 1 556 ? 31.570 0.806 -31.778 1.00 94.38 556 GLU A CA 1
ATOM 4443 C C . GLU A 1 556 ? 32.599 0.352 -30.739 1.00 94.38 556 GLU A C 1
ATOM 4445 O O . GLU A 1 556 ? 33.723 -0.013 -31.086 1.00 94.38 556 GLU A O 1
ATOM 4450 N N . ILE A 1 557 ? 32.230 0.372 -29.456 1.00 94.38 557 ILE A N 1
ATOM 4451 C CA . ILE A 1 557 ? 33.072 -0.203 -28.402 1.00 94.38 557 ILE A CA 1
ATOM 4452 C C . ILE A 1 557 ? 32.967 -1.724 -28.512 1.00 94.38 557 ILE A C 1
ATOM 4454 O O . ILE A 1 557 ? 31.882 -2.272 -28.336 1.00 94.38 557 ILE A O 1
ATOM 4458 N N . GLN A 1 558 ? 34.079 -2.396 -28.800 1.00 93.44 558 GLN A N 1
ATOM 4459 C CA . GLN A 1 558 ? 34.167 -3.854 -28.941 1.00 93.44 558 GLN A CA 1
ATOM 4460 C C . GLN A 1 558 ? 34.796 -4.494 -27.695 1.00 93.44 558 GLN A C 1
ATOM 4462 O O . GLN A 1 558 ? 35.430 -3.804 -26.895 1.00 93.44 558 GLN A O 1
ATOM 4467 N N . GLY A 1 559 ? 34.647 -5.813 -27.524 1.00 91.88 559 GLY A N 1
ATOM 4468 C CA . GLY A 1 559 ? 35.265 -6.526 -26.401 1.00 91.88 559 GLY A CA 1
ATOM 4469 C C . GLY A 1 559 ? 34.593 -6.277 -25.052 1.00 91.88 559 GLY A C 1
ATOM 4470 O O . GLY A 1 559 ? 35.211 -6.508 -24.015 1.00 91.88 559 GLY A O 1
ATOM 4471 N N . VAL A 1 560 ? 33.353 -5.774 -25.025 1.00 94.38 560 VAL A N 1
ATOM 4472 C CA . VAL A 1 560 ? 32.707 -5.406 -23.760 1.00 94.38 560 VAL A CA 1
ATOM 4473 C C . VAL A 1 560 ? 32.271 -6.658 -23.002 1.00 94.38 560 VAL A C 1
ATOM 4475 O O . VAL A 1 560 ? 31.470 -7.450 -23.501 1.00 94.38 560 VAL A O 1
ATOM 4478 N N . THR A 1 561 ? 32.786 -6.810 -21.780 1.00 93.00 561 THR A N 1
ATOM 4479 C CA . THR A 1 561 ? 32.412 -7.857 -20.817 1.00 93.00 561 THR A CA 1
ATOM 4480 C C . THR A 1 561 ? 32.391 -7.303 -19.381 1.00 93.00 561 THR A C 1
ATOM 4482 O O . THR A 1 561 ? 33.239 -6.468 -19.048 1.00 93.00 561 THR A O 1
ATOM 4485 N N . PRO A 1 562 ? 31.493 -7.775 -18.496 1.00 95.56 562 PRO A N 1
ATOM 4486 C CA . PRO A 1 562 ? 30.375 -8.669 -18.800 1.00 95.56 562 PRO A CA 1
ATOM 4487 C C . PRO A 1 562 ? 29.309 -7.951 -19.647 1.00 95.56 562 PRO A C 1
ATOM 4489 O O . PRO A 1 562 ? 29.374 -6.735 -19.823 1.00 95.56 562 PRO A O 1
ATOM 4492 N N . PHE A 1 563 ? 28.337 -8.691 -20.174 1.00 96.69 563 PHE A N 1
ATOM 4493 C CA . PHE A 1 563 ? 27.180 -8.150 -20.901 1.00 96.69 563 PHE A CA 1
ATOM 4494 C C . PHE A 1 563 ? 25.952 -9.041 -20.681 1.00 96.69 563 PHE A C 1
ATOM 4496 O O . PHE A 1 563 ? 26.082 -10.175 -20.241 1.00 96.69 563 PHE A O 1
ATOM 4503 N N . GLU A 1 564 ? 24.751 -8.555 -20.974 1.00 96.69 564 GLU A N 1
ATOM 4504 C CA . GLU A 1 564 ? 23.547 -9.388 -21.042 1.00 96.69 564 GLU A CA 1
ATOM 4505 C C . GLU A 1 564 ? 23.182 -9.671 -22.496 1.00 96.69 564 GLU A C 1
ATOM 4507 O O . GLU A 1 564 ? 23.291 -8.784 -23.339 1.00 96.69 564 GLU A O 1
ATOM 4512 N N . VAL A 1 565 ? 22.709 -10.881 -22.781 1.00 97.25 565 VAL A N 1
ATOM 4513 C CA . VAL A 1 565 ? 22.174 -11.283 -24.088 1.00 97.25 565 VAL A CA 1
ATOM 4514 C C . VAL A 1 565 ? 20.699 -11.644 -23.954 1.00 97.25 565 VAL A C 1
ATOM 4516 O O . VAL A 1 565 ? 20.294 -12.238 -22.954 1.00 97.25 565 VAL A O 1
ATOM 4519 N N . LEU A 1 566 ? 19.884 -11.271 -24.938 1.00 97.38 566 LEU A N 1
ATOM 4520 C CA . LEU A 1 566 ? 18.467 -11.633 -24.947 1.00 97.38 566 LEU A CA 1
ATOM 4521 C C . LEU A 1 566 ? 18.302 -13.125 -25.288 1.00 97.38 566 LEU A C 1
ATOM 4523 O O . LEU A 1 566 ? 18.826 -13.599 -26.296 1.00 97.38 566 LEU A O 1
ATOM 4527 N N . VAL A 1 567 ? 17.563 -13.857 -24.456 1.00 95.31 567 VAL A N 1
ATOM 4528 C CA . VAL A 1 567 ? 17.222 -15.281 -24.627 1.00 95.31 567 VAL A CA 1
ATOM 4529 C C . VAL A 1 567 ? 15.703 -15.472 -24.586 1.00 95.31 567 VAL A C 1
ATOM 4531 O O . VAL A 1 567 ? 14.993 -14.595 -24.088 1.00 95.31 567 VAL A O 1
ATOM 4534 N N . GLY A 1 568 ? 15.213 -16.615 -25.070 1.00 92.06 568 GLY A N 1
ATOM 4535 C CA . GLY A 1 568 ? 13.801 -17.021 -24.998 1.00 92.06 568 GLY A CA 1
ATOM 4536 C C . GLY A 1 568 ? 13.268 -17.597 -26.310 1.00 92.06 568 GLY A C 1
ATOM 4537 O O . GLY A 1 568 ? 13.961 -17.580 -27.329 1.00 92.06 568 GLY A O 1
ATOM 4538 N N . ASP A 1 569 ? 12.030 -18.094 -26.290 1.00 91.06 569 ASP A N 1
ATOM 4539 C CA . ASP A 1 569 ? 11.369 -18.628 -27.484 1.00 91.06 569 ASP A CA 1
ATOM 4540 C C . ASP A 1 569 ? 11.044 -17.496 -28.476 1.00 91.06 569 ASP A C 1
ATOM 4542 O O . ASP A 1 569 ? 10.359 -16.530 -28.109 1.00 91.06 569 ASP A O 1
ATOM 4546 N N . PRO A 1 570 ? 11.503 -17.594 -29.740 1.00 92.50 570 PRO A N 1
ATOM 4547 C CA . PRO A 1 570 ? 11.156 -16.647 -30.791 1.00 92.50 570 PRO A CA 1
ATOM 4548 C C . PRO A 1 570 ? 9.650 -16.404 -30.958 1.00 92.50 570 PRO A C 1
ATOM 4550 O O . PRO A 1 570 ? 9.277 -15.316 -31.391 1.00 92.50 570 PRO A O 1
ATOM 4553 N N . SER A 1 571 ? 8.775 -17.359 -30.608 1.00 91.50 571 SER A N 1
ATOM 4554 C CA . SER A 1 571 ? 7.317 -17.199 -30.711 1.00 91.50 571 SER A CA 1
ATOM 4555 C C . SER A 1 571 ? 6.755 -16.104 -29.803 1.00 91.50 571 SER A C 1
ATOM 4557 O O . SER A 1 571 ? 5.646 -15.630 -30.036 1.00 91.50 571 SER A O 1
ATOM 4559 N N . HIS A 1 572 ? 7.501 -15.686 -28.776 1.00 90.50 572 HIS A N 1
ATOM 4560 C CA . HIS A 1 572 ? 7.128 -14.563 -27.916 1.00 90.50 572 HIS A CA 1
ATOM 4561 C C . HIS A 1 572 ? 7.376 -13.197 -28.554 1.00 90.50 572 HIS A C 1
ATOM 4563 O O . HIS A 1 572 ? 7.036 -12.180 -27.945 1.00 90.50 572 HIS A O 1
ATOM 4569 N N . PHE A 1 573 ? 7.953 -13.148 -29.757 1.00 94.44 573 PHE A N 1
ATOM 4570 C CA . PHE A 1 573 ? 8.356 -11.906 -30.394 1.00 94.44 573 PHE A CA 1
ATOM 4571 C C . PHE A 1 573 ? 7.932 -11.825 -31.856 1.00 94.44 573 PHE A C 1
ATOM 4573 O O . PHE A 1 573 ? 7.777 -12.821 -32.559 1.00 94.44 573 PHE A O 1
ATOM 4580 N N . TYR A 1 574 ? 7.801 -10.597 -32.341 1.00 93.88 574 TYR A N 1
ATOM 4581 C CA . TYR A 1 574 ? 7.669 -10.305 -33.759 1.00 93.88 574 TYR A CA 1
ATOM 4582 C C . TYR A 1 574 ? 8.348 -8.976 -34.097 1.00 93.88 574 TYR A C 1
ATOM 4584 O O . TYR A 1 574 ? 8.647 -8.160 -33.225 1.00 93.88 574 TYR A O 1
ATOM 4592 N N . TRP A 1 575 ? 8.622 -8.770 -35.383 1.00 92.38 575 TRP A N 1
ATOM 4593 C CA . TRP A 1 575 ? 9.298 -7.575 -35.878 1.00 92.38 575 TRP A CA 1
ATOM 4594 C C . TRP A 1 575 ? 8.290 -6.560 -36.418 1.00 92.38 575 TRP A C 1
ATOM 4596 O O . TRP A 1 575 ? 7.538 -6.863 -37.345 1.00 92.38 575 TRP A O 1
ATOM 4606 N N . VAL A 1 576 ? 8.312 -5.340 -35.883 1.00 89.75 576 VAL A N 1
ATOM 4607 C CA . VAL A 1 576 ? 7.463 -4.223 -36.318 1.00 89.75 576 VAL A CA 1
ATOM 4608 C C . VAL A 1 576 ? 8.270 -3.283 -37.204 1.00 89.75 576 VAL A C 1
ATOM 4610 O O . VAL A 1 576 ? 9.325 -2.800 -36.803 1.00 89.75 576 VAL A O 1
ATOM 4613 N N . ALA A 1 577 ? 7.782 -2.990 -38.407 1.00 84.94 577 ALA A N 1
ATOM 4614 C CA . ALA A 1 577 ? 8.359 -1.930 -39.228 1.00 84.94 577 ALA A CA 1
ATOM 4615 C C . ALA A 1 577 ? 7.915 -0.560 -38.693 1.00 84.94 577 ALA A C 1
ATOM 4617 O O . ALA A 1 577 ? 6.719 -0.319 -38.527 1.00 84.94 577 ALA A O 1
ATOM 4618 N N . VAL A 1 578 ? 8.869 0.339 -38.459 1.00 75.50 578 VAL A N 1
ATOM 4619 C CA . VAL A 1 578 ? 8.602 1.742 -38.112 1.00 75.50 578 VAL A CA 1
ATOM 4620 C C . VAL A 1 578 ? 9.154 2.634 -39.210 1.00 75.50 578 VAL A C 1
ATOM 4622 O O . VAL A 1 578 ? 10.267 2.424 -39.668 1.00 75.50 578 VAL A O 1
ATOM 4625 N N . LEU A 1 579 ? 8.373 3.600 -39.691 1.00 65.94 579 LEU A N 1
ATOM 4626 C CA . LEU A 1 579 ? 8.823 4.521 -40.736 1.00 65.94 579 LEU A CA 1
ATOM 4627 C C . LEU A 1 579 ? 9.208 5.876 -40.142 1.00 65.94 579 LEU A C 1
ATOM 4629 O O . LEU A 1 579 ? 8.541 6.386 -39.241 1.00 65.94 579 LEU A O 1
ATOM 4633 N N . SER A 1 580 ? 10.265 6.468 -40.701 1.00 59.12 580 SER A N 1
ATOM 4634 C CA . SER A 1 580 ? 10.628 7.869 -40.474 1.00 59.12 580 SER A CA 1
ATOM 4635 C C . SER A 1 580 ? 9.539 8.804 -41.018 1.00 59.12 580 SER A C 1
ATOM 4637 O O . SER A 1 580 ? 8.918 8.498 -42.038 1.00 59.12 580 SER A O 1
ATOM 4639 N N . GLN A 1 581 ? 9.328 9.956 -40.373 1.00 55.66 581 GLN A N 1
ATOM 4640 C CA . GLN A 1 581 ? 8.400 11.018 -40.802 1.00 55.66 581 GLN A CA 1
ATOM 4641 C C . GLN A 1 581 ? 8.895 11.787 -42.045 1.00 55.66 581 GLN A C 1
ATOM 4643 O O . GLN A 1 581 ? 8.824 13.013 -42.093 1.00 55.66 581 GLN A O 1
ATOM 4648 N N . THR A 1 582 ? 9.416 11.110 -43.067 1.00 50.03 582 THR A N 1
ATOM 4649 C CA . THR A 1 582 ? 9.732 11.787 -44.328 1.00 50.03 582 THR A CA 1
ATOM 4650 C C . THR A 1 582 ? 8.486 11.835 -45.206 1.00 50.03 582 THR A C 1
ATOM 4652 O O . THR A 1 582 ? 7.874 10.810 -45.494 1.00 50.03 582 THR A O 1
ATOM 4655 N N . GLU A 1 583 ? 8.106 13.066 -45.556 1.00 49.16 583 GLU A N 1
ATOM 4656 C CA . GLU A 1 583 ? 7.042 13.576 -46.438 1.00 49.16 583 GLU A CA 1
ATOM 4657 C C . GLU A 1 583 ? 6.549 12.637 -47.561 1.00 49.16 583 GLU A C 1
ATOM 4659 O O . GLU A 1 583 ? 6.665 12.926 -48.752 1.00 49.16 583 GLU A O 1
ATOM 4664 N N . LYS A 1 584 ? 5.947 11.500 -47.214 1.00 49.88 584 LYS A N 1
ATOM 4665 C CA . LYS A 1 584 ? 5.153 10.700 -48.144 1.00 49.88 584 LYS A CA 1
ATOM 4666 C C . LYS A 1 584 ? 3.675 10.885 -47.813 1.00 49.88 584 LYS A C 1
ATOM 4668 O O . LYS A 1 584 ? 3.302 10.773 -46.647 1.00 49.88 584 LYS A O 1
ATOM 4673 N N . PRO A 1 585 ? 2.818 11.122 -48.821 1.00 45.69 585 PRO A N 1
ATOM 4674 C CA . PRO A 1 585 ? 1.426 11.542 -48.635 1.00 45.69 585 PRO A CA 1
ATOM 4675 C C . PRO A 1 585 ? 0.513 10.494 -47.972 1.00 45.69 585 PRO A C 1
ATOM 4677 O O . PRO A 1 585 ? -0.657 10.777 -47.767 1.00 45.69 585 PRO A O 1
ATOM 4680 N N . ASN A 1 586 ? 1.039 9.317 -47.612 1.00 46.69 586 ASN A N 1
ATOM 4681 C CA . ASN A 1 586 ? 0.364 8.268 -46.849 1.00 46.69 586 ASN A CA 1
ATOM 4682 C C . ASN A 1 586 ? 1.374 7.606 -45.887 1.00 46.69 586 ASN A C 1
ATOM 4684 O O . ASN A 1 586 ? 2.049 6.653 -46.292 1.00 46.69 586 ASN A O 1
ATOM 4688 N N . PRO A 1 587 ? 1.541 8.090 -44.643 1.00 54.38 587 PRO A N 1
ATOM 4689 C CA . PRO A 1 587 ? 2.401 7.420 -43.673 1.00 54.38 587 PRO A CA 1
ATOM 4690 C C . PRO A 1 587 ? 1.807 6.048 -43.325 1.00 54.38 587 PRO A C 1
ATOM 4692 O O . PRO A 1 587 ? 0.657 5.956 -42.894 1.00 54.38 587 PRO A O 1
ATOM 4695 N N . ILE A 1 588 ? 2.582 4.970 -43.503 1.00 52.09 588 ILE A N 1
ATOM 4696 C CA . ILE A 1 588 ? 2.195 3.656 -42.973 1.00 52.09 588 ILE A CA 1
ATOM 4697 C C . ILE A 1 588 ? 2.167 3.792 -41.454 1.00 52.09 588 ILE A C 1
ATOM 4699 O O . ILE A 1 588 ? 3.192 4.022 -40.814 1.00 52.09 588 ILE A O 1
ATOM 4703 N N . THR A 1 589 ? 0.974 3.689 -40.889 1.00 58.97 589 THR A N 1
ATOM 4704 C CA . THR A 1 589 ? 0.744 3.699 -39.450 1.00 58.97 589 THR A CA 1
ATOM 4705 C C . THR A 1 589 ? 0.909 2.270 -38.954 1.00 58.97 589 THR A C 1
ATOM 4707 O O . THR A 1 589 ? 0.169 1.373 -39.358 1.00 58.97 589 THR A O 1
ATOM 4710 N N . HIS A 1 590 ? 1.919 2.033 -38.116 1.00 71.81 590 HIS A N 1
ATOM 4711 C CA . HIS A 1 590 ? 1.981 0.778 -37.375 1.00 71.81 590 HIS A CA 1
ATOM 4712 C C . HIS A 1 590 ? 0.751 0.699 -36.456 1.00 71.81 590 HIS A C 1
ATOM 4714 O O . HIS A 1 590 ? 0.272 1.720 -35.958 1.00 71.81 590 HIS A O 1
ATOM 4720 N N . GLN A 1 591 ? 0.236 -0.506 -36.215 1.00 76.50 591 GLN A N 1
ATOM 4721 C CA . GLN A 1 591 ? -0.705 -0.697 -35.111 1.00 76.50 591 GLN A CA 1
ATOM 4722 C C . GLN A 1 591 ? 0.037 -0.514 -33.780 1.00 76.50 591 GLN A C 1
ATOM 4724 O O . GLN A 1 591 ? 1.258 -0.714 -33.748 1.00 76.50 591 GLN A O 1
ATOM 4729 N N . PRO A 1 592 ? -0.650 -0.131 -32.691 1.00 83.94 592 PRO A N 1
ATOM 4730 C CA . PRO A 1 592 ? -0.047 -0.119 -31.367 1.00 83.94 592 PRO A CA 1
ATOM 4731 C C . PRO A 1 592 ? 0.614 -1.463 -31.052 1.00 83.94 592 PRO A C 1
ATOM 4733 O O . PRO A 1 592 ? 0.071 -2.519 -31.380 1.00 83.94 592 PRO A O 1
ATOM 4736 N N . PHE A 1 593 ? 1.792 -1.427 -30.440 1.00 83.50 593 PHE A N 1
ATOM 4737 C CA . PHE A 1 593 ? 2.557 -2.631 -30.119 1.00 83.50 593 PHE A CA 1
ATOM 4738 C C . PHE A 1 593 ? 3.253 -2.502 -28.766 1.00 83.50 593 PHE A C 1
ATOM 4740 O O . PHE A 1 593 ? 3.447 -1.403 -28.252 1.00 83.50 593 PHE A O 1
ATOM 4747 N N . ALA A 1 594 ? 3.658 -3.631 -28.189 1.00 88.44 594 ALA A N 1
ATOM 4748 C CA . ALA A 1 594 ? 4.481 -3.661 -26.988 1.00 88.44 594 ALA A CA 1
ATOM 4749 C C . ALA A 1 594 ? 5.945 -3.913 -27.372 1.00 88.44 594 ALA A C 1
ATOM 4751 O O . ALA A 1 594 ? 6.317 -5.036 -27.695 1.00 88.44 594 ALA A O 1
ATOM 4752 N N . GLY A 1 595 ? 6.783 -2.879 -27.355 1.00 87.12 595 GLY A N 1
ATOM 4753 C CA . GLY A 1 595 ? 8.219 -2.993 -27.601 1.00 87.12 595 GLY A CA 1
ATOM 4754 C C . GLY A 1 595 ? 8.950 -3.707 -26.462 1.00 87.12 595 GLY A C 1
ATOM 4755 O O . GLY A 1 595 ? 8.536 -3.640 -25.300 1.00 87.12 595 GLY A O 1
ATOM 4756 N N . VAL A 1 596 ? 10.043 -4.392 -26.799 1.00 90.75 596 VAL A N 1
ATOM 4757 C CA . VAL A 1 596 ? 10.941 -5.006 -25.812 1.00 90.75 596 VAL A CA 1
ATOM 4758 C C . VAL A 1 596 ? 11.863 -3.936 -25.238 1.00 90.75 596 VAL A C 1
ATOM 4760 O O . VAL A 1 596 ? 12.603 -3.286 -25.979 1.00 90.75 596 VAL A O 1
ATOM 4763 N N . ASP A 1 597 ? 11.831 -3.769 -23.918 1.00 88.00 597 ASP A N 1
ATOM 4764 C CA . ASP A 1 597 ? 12.713 -2.833 -23.230 1.00 88.00 597 ASP A CA 1
ATOM 4765 C C . ASP A 1 597 ? 14.180 -3.280 -23.290 1.00 88.00 597 ASP A C 1
ATOM 4767 O O . ASP A 1 597 ? 14.514 -4.422 -22.940 1.00 88.00 597 ASP A O 1
ATOM 4771 N N . ALA A 1 598 ? 15.055 -2.382 -23.743 1.00 91.19 598 ALA A N 1
ATOM 4772 C CA . ALA A 1 598 ? 16.402 -2.747 -24.158 1.00 91.19 598 ALA A CA 1
ATOM 4773 C C . ALA A 1 598 ? 17.499 -2.041 -23.354 1.00 91.19 598 ALA A C 1
ATOM 4775 O O . ALA A 1 598 ? 18.439 -2.702 -22.914 1.00 91.19 598 ALA A O 1
ATOM 4776 N N . GLY A 1 599 ? 17.376 -0.737 -23.106 1.00 89.56 599 GLY A N 1
ATOM 4777 C CA . GLY A 1 599 ? 18.436 0.051 -22.477 1.00 89.56 599 GLY A CA 1
ATOM 4778 C C . GLY A 1 599 ? 17.990 1.438 -22.018 1.00 89.56 599 GLY A C 1
ATOM 4779 O O . GLY A 1 599 ? 16.862 1.868 -22.263 1.00 89.56 599 GLY A O 1
ATOM 4780 N N . VAL A 1 600 ? 18.903 2.135 -21.341 1.00 88.25 600 VAL A N 1
ATOM 4781 C CA . VAL A 1 600 ? 18.717 3.520 -20.896 1.00 88.25 600 VAL A CA 1
ATOM 4782 C C . VAL A 1 600 ? 20.015 4.295 -21.084 1.00 88.25 600 VAL A C 1
ATOM 4784 O O . VAL A 1 600 ? 21.012 4.059 -20.399 1.00 88.25 600 VAL A O 1
ATOM 4787 N N . GLU A 1 601 ? 20.002 5.246 -22.013 1.00 88.62 601 GLU A N 1
ATOM 4788 C CA . GLU A 1 601 ? 21.129 6.150 -22.215 1.00 88.62 601 GLU A CA 1
ATOM 4789 C C . GLU A 1 601 ? 21.027 7.366 -21.300 1.00 88.62 601 GLU A C 1
ATOM 4791 O O . GLU A 1 601 ? 19.977 7.999 -21.179 1.00 88.62 601 GLU A O 1
ATOM 4796 N N . MET A 1 602 ? 22.139 7.750 -20.679 1.00 85.75 602 MET A N 1
ATOM 4797 C CA . MET A 1 602 ? 22.190 8.905 -19.784 1.00 85.75 602 MET A CA 1
ATOM 4798 C C . MET A 1 602 ? 21.899 10.226 -20.508 1.00 85.75 602 MET A C 1
ATOM 4800 O O . MET A 1 602 ? 21.261 11.104 -19.930 1.00 85.75 602 MET A O 1
ATOM 4804 N N . SER A 1 603 ? 22.312 10.351 -21.772 1.00 81.62 603 SER A N 1
ATOM 4805 C CA . SER A 1 603 ? 21.978 11.482 -22.652 1.00 81.62 603 SER A CA 1
ATOM 4806 C C . SER A 1 603 ? 20.476 11.586 -22.935 1.00 81.62 603 SER A C 1
ATOM 4808 O O . SER A 1 603 ? 19.976 12.684 -23.162 1.00 81.62 603 SER A O 1
ATOM 4810 N N . ASN A 1 604 ? 19.751 10.465 -22.875 1.00 79.25 604 ASN A N 1
ATOM 4811 C CA . ASN A 1 604 ? 18.352 10.343 -23.276 1.00 79.25 604 ASN A CA 1
ATOM 4812 C C . ASN A 1 604 ? 17.489 9.652 -22.203 1.00 79.25 604 ASN A C 1
ATOM 4814 O O . ASN A 1 604 ? 16.574 8.905 -22.533 1.00 79.25 604 ASN A O 1
ATOM 4818 N N . ARG A 1 605 ? 17.717 9.929 -20.907 1.00 79.88 605 ARG A N 1
ATOM 4819 C CA . ARG A 1 605 ? 17.026 9.243 -19.783 1.00 79.88 605 ARG A CA 1
ATOM 4820 C C . ARG A 1 605 ? 15.497 9.294 -19.806 1.00 79.88 605 ARG A C 1
ATOM 4822 O O . ARG A 1 605 ? 14.850 8.504 -19.131 1.00 79.88 605 ARG A O 1
ATOM 4829 N N . HIS A 1 606 ? 14.919 10.241 -20.532 1.00 80.94 606 HIS A N 1
ATOM 4830 C CA . HIS A 1 606 ? 13.474 10.404 -20.660 1.00 80.94 606 HIS A CA 1
ATOM 4831 C C . HIS A 1 606 ? 12.880 9.597 -21.828 1.00 80.94 606 HIS A C 1
ATOM 4833 O O . HIS A 1 606 ? 11.676 9.681 -22.059 1.00 80.94 606 HIS A O 1
ATOM 4839 N N . ARG A 1 607 ? 13.696 8.833 -22.573 1.00 84.88 607 ARG A N 1
ATOM 4840 C CA . ARG A 1 607 ? 13.268 8.052 -23.742 1.00 84.88 607 ARG A CA 1
ATOM 4841 C C . ARG A 1 607 ? 13.686 6.594 -23.630 1.00 84.88 607 ARG A C 1
ATOM 4843 O O . ARG A 1 607 ? 14.833 6.290 -23.317 1.00 84.88 607 ARG A O 1
ATOM 4850 N N . ALA A 1 608 ? 12.759 5.700 -23.938 1.00 85.12 608 ALA A N 1
ATOM 4851 C CA . ALA A 1 608 ? 13.022 4.279 -24.053 1.00 85.12 608 ALA A CA 1
ATOM 4852 C C . ALA A 1 608 ? 13.984 3.999 -25.214 1.00 85.12 608 ALA A C 1
ATOM 4854 O O . ALA A 1 608 ? 13.859 4.576 -26.300 1.00 85.12 608 ALA A O 1
ATOM 4855 N N . THR A 1 609 ? 14.917 3.080 -24.972 1.00 91.69 609 THR A N 1
ATOM 4856 C CA . THR A 1 609 ? 15.754 2.483 -26.015 1.00 91.69 609 THR A CA 1
ATOM 4857 C C . THR A 1 609 ? 15.163 1.129 -26.381 1.00 91.69 609 THR A C 1
ATOM 4859 O O . THR A 1 609 ? 14.904 0.313 -25.494 1.00 91.69 609 THR A O 1
ATOM 4862 N N . PHE A 1 610 ? 14.979 0.876 -27.673 1.00 93.31 610 PHE A N 1
ATOM 4863 C CA . PHE A 1 610 ? 14.445 -0.384 -28.187 1.00 93.31 610 PHE A CA 1
ATOM 4864 C C . PHE A 1 610 ? 15.494 -1.150 -28.994 1.00 93.31 610 PHE A C 1
ATOM 4866 O O . PHE A 1 610 ? 16.420 -0.555 -29.549 1.00 93.31 610 PHE A O 1
ATOM 4873 N N . ILE A 1 611 ? 15.312 -2.470 -29.103 1.00 95.88 611 ILE A N 1
ATOM 4874 C CA . ILE A 1 611 ? 16.088 -3.304 -30.027 1.00 95.88 611 ILE A CA 1
ATOM 4875 C C . ILE A 1 611 ? 15.603 -3.038 -31.447 1.00 95.88 611 ILE A C 1
ATOM 4877 O O . ILE A 1 611 ? 14.423 -3.232 -31.758 1.00 95.88 611 ILE A O 1
ATOM 4881 N N . SER A 1 612 ? 16.532 -2.660 -32.313 1.00 93.88 612 SER A N 1
ATOM 4882 C CA . SER A 1 612 ? 16.305 -2.518 -33.745 1.00 93.88 612 SER A CA 1
ATOM 4883 C C . SER A 1 612 ? 17.101 -3.542 -34.543 1.00 93.88 612 SER A C 1
ATOM 4885 O O . SER A 1 612 ? 18.091 -4.100 -34.075 1.00 93.88 612 SER A O 1
ATOM 4887 N N . GLN A 1 613 ? 16.659 -3.779 -35.770 1.00 93.12 613 GLN A N 1
ATOM 4888 C CA . GLN A 1 613 ? 17.350 -4.572 -36.770 1.00 93.12 613 GLN A CA 1
ATOM 4889 C C . GLN A 1 613 ? 17.410 -3.773 -38.073 1.00 93.12 613 GLN A C 1
ATOM 4891 O O . GLN A 1 613 ? 16.373 -3.346 -38.587 1.00 93.12 613 GLN A O 1
ATOM 4896 N N . PHE A 1 614 ? 18.616 -3.595 -38.612 1.00 91.88 614 PHE A N 1
ATOM 4897 C CA . PHE A 1 614 ? 18.877 -2.847 -39.842 1.00 91.88 614 PHE A CA 1
ATOM 4898 C C . PHE A 1 614 ? 19.599 -3.704 -40.872 1.00 91.88 614 PHE A C 1
ATOM 4900 O O . PHE A 1 614 ? 20.462 -4.505 -40.526 1.00 91.88 614 PHE A O 1
ATOM 4907 N N . ARG A 1 615 ? 19.310 -3.489 -42.157 1.00 90.12 615 ARG A N 1
ATOM 4908 C CA . ARG A 1 615 ? 20.153 -4.022 -43.231 1.00 90.12 615 ARG A CA 1
ATOM 4909 C C . ARG A 1 615 ? 21.264 -3.023 -43.544 1.00 90.12 615 ARG A C 1
ATOM 4911 O O . ARG A 1 615 ? 20.968 -1.886 -43.899 1.00 90.12 615 ARG A O 1
ATOM 4918 N N . HIS A 1 616 ? 22.520 -3.449 -43.462 1.00 90.38 616 HIS A N 1
ATOM 4919 C CA . HIS A 1 616 ? 23.666 -2.593 -43.758 1.00 90.38 616 HIS A CA 1
ATOM 4920 C C . HIS A 1 616 ? 24.806 -3.406 -44.375 1.00 90.38 616 HIS A C 1
ATOM 4922 O O . HIS A 1 616 ? 25.278 -4.368 -43.779 1.00 90.38 616 HIS A O 1
ATOM 4928 N N . GLU A 1 617 ? 25.224 -3.031 -45.590 1.00 89.25 617 GLU A N 1
ATOM 4929 C CA . GLU A 1 617 ? 26.338 -3.673 -46.312 1.00 89.25 617 GLU A CA 1
ATOM 4930 C C . GLU A 1 617 ? 26.248 -5.215 -46.364 1.00 89.25 617 GLU A C 1
ATOM 4932 O O . GLU A 1 617 ? 27.223 -5.926 -46.138 1.00 89.25 617 GLU A O 1
ATOM 4937 N N . GLY A 1 618 ? 25.050 -5.741 -46.631 1.00 86.94 618 GLY A N 1
ATOM 4938 C CA . GLY A 1 618 ? 24.797 -7.185 -46.716 1.00 86.94 618 GLY A CA 1
ATOM 4939 C C . GLY A 1 618 ? 24.465 -7.862 -45.383 1.00 86.94 618 GLY A C 1
ATOM 4940 O O . GLY A 1 618 ? 23.813 -8.904 -45.405 1.00 86.94 618 GLY A O 1
ATOM 4941 N N . ASP A 1 619 ? 24.801 -7.240 -44.254 1.00 91.31 619 ASP A N 1
ATOM 4942 C CA . ASP A 1 619 ? 24.476 -7.739 -42.920 1.00 91.31 619 ASP A CA 1
ATOM 4943 C C . ASP A 1 619 ? 23.053 -7.329 -42.509 1.00 91.31 619 ASP A C 1
ATOM 4945 O O . ASP A 1 619 ? 22.487 -6.341 -42.994 1.00 91.31 619 ASP A O 1
ATOM 4949 N N . LEU A 1 620 ? 22.486 -8.085 -41.576 1.00 94.12 620 LEU A N 1
ATOM 4950 C CA . LEU A 1 620 ? 21.273 -7.774 -40.835 1.00 94.12 620 LEU A CA 1
ATOM 4951 C C . LEU A 1 620 ? 21.670 -7.520 -39.374 1.00 94.12 620 LEU A C 1
ATOM 4953 O O . LEU A 1 620 ? 21.765 -8.451 -38.579 1.00 94.12 620 LEU A O 1
ATOM 4957 N N . CYS A 1 621 ? 21.967 -6.270 -39.034 1.00 93.50 621 CYS A N 1
ATOM 4958 C CA . CYS A 1 621 ? 22.593 -5.890 -37.772 1.00 93.50 621 CYS A CA 1
ATOM 4959 C C . CYS A 1 621 ? 21.559 -5.544 -36.690 1.00 93.50 621 CYS A C 1
ATOM 4961 O O . CYS A 1 621 ? 20.728 -4.659 -36.922 1.00 93.50 621 CYS A O 1
ATOM 4963 N N . PRO A 1 622 ? 21.651 -6.155 -35.494 1.00 96.00 622 PRO A N 1
ATOM 4964 C CA . PRO A 1 622 ? 20.992 -5.644 -34.303 1.00 96.00 622 PRO A CA 1
ATOM 4965 C C . PRO A 1 622 ? 21.597 -4.296 -33.899 1.00 96.00 622 PRO A C 1
ATOM 4967 O O . PRO A 1 622 ? 22.811 -4.096 -33.990 1.00 96.00 622 PRO A O 1
ATOM 4970 N N . GLY A 1 623 ? 20.756 -3.388 -33.426 1.00 93.88 623 GLY A N 1
ATOM 4971 C CA . GLY A 1 623 ? 21.157 -2.069 -32.967 1.00 93.88 623 GLY A CA 1
ATOM 4972 C C . GLY A 1 623 ? 20.207 -1.510 -31.928 1.00 93.88 623 GLY A C 1
ATOM 4973 O O . GLY A 1 623 ? 19.401 -2.228 -31.325 1.00 93.88 623 GLY A O 1
ATOM 4974 N N . LYS A 1 624 ? 20.308 -0.200 -31.748 1.00 93.19 624 LYS A N 1
ATOM 4975 C CA . LYS A 1 624 ? 19.460 0.564 -30.845 1.00 93.19 624 LYS A CA 1
ATOM 4976 C C . LYS A 1 624 ? 18.714 1.650 -31.614 1.00 93.19 624 LYS A C 1
ATOM 4978 O O . LYS A 1 624 ? 19.091 2.048 -32.718 1.00 93.19 624 LYS A O 1
ATOM 4983 N N . ILE A 1 625 ? 17.584 2.064 -31.069 1.00 90.56 625 ILE A N 1
ATOM 4984 C CA . ILE A 1 625 ? 16.747 3.114 -31.640 1.00 90.56 625 ILE A CA 1
ATOM 4985 C C . ILE A 1 625 ? 15.897 3.715 -30.524 1.00 90.56 625 ILE A C 1
ATOM 4987 O O . ILE A 1 625 ? 15.474 3.024 -29.594 1.00 90.56 625 ILE A O 1
ATOM 4991 N N . HIS A 1 626 ? 15.623 5.006 -30.640 1.00 88.44 626 HIS A N 1
ATOM 4992 C CA . HIS A 1 626 ? 14.808 5.756 -29.699 1.00 88.44 626 HIS A CA 1
ATOM 4993 C C . HIS A 1 626 ? 13.528 6.209 -30.406 1.00 88.44 626 HIS A C 1
ATOM 4995 O O . HIS A 1 626 ? 13.578 6.640 -31.561 1.00 88.44 626 HIS A O 1
ATOM 5001 N N . SER A 1 627 ? 12.385 6.175 -29.716 1.00 77.81 627 SER A N 1
ATOM 5002 C CA . SER A 1 627 ? 11.142 6.768 -30.238 1.00 77.81 627 SER A CA 1
ATOM 5003 C C . SER A 1 627 ? 11.383 8.225 -30.662 1.00 77.81 627 SER A C 1
ATOM 5005 O O . SER A 1 627 ? 12.192 8.914 -30.029 1.00 77.81 627 SER A O 1
ATOM 5007 N N . THR A 1 628 ? 10.678 8.718 -31.688 1.00 75.31 628 THR A N 1
ATOM 5008 C CA . THR A 1 628 ? 10.808 10.069 -32.295 1.00 75.31 628 THR A CA 1
ATOM 5009 C C . THR A 1 628 ? 12.092 10.398 -33.061 1.00 75.31 628 THR A C 1
ATOM 5011 O O . THR A 1 628 ? 12.105 11.400 -33.774 1.00 75.31 628 THR A O 1
ATOM 5014 N N . HIS A 1 629 ? 13.158 9.596 -32.965 1.00 77.81 629 HIS A N 1
ATOM 5015 C CA . HIS A 1 629 ? 14.363 9.856 -33.753 1.00 77.81 629 HIS A CA 1
ATOM 5016 C C . HIS A 1 629 ? 14.188 9.357 -35.200 1.00 77.81 629 HIS A C 1
ATOM 5018 O O . HIS A 1 629 ? 13.636 8.274 -35.420 1.00 77.81 629 HIS A O 1
ATOM 5024 N N . PRO A 1 630 ? 14.641 10.127 -36.209 1.00 77.06 630 PRO A N 1
ATOM 5025 C CA . PRO A 1 630 ? 14.554 9.734 -37.619 1.00 77.06 630 PRO A CA 1
ATOM 5026 C C . PRO A 1 630 ? 15.612 8.692 -38.008 1.00 77.06 630 PRO A C 1
ATOM 5028 O O . PRO A 1 630 ? 15.562 8.138 -39.109 1.00 77.06 630 PRO A O 1
ATOM 5031 N N . THR A 1 631 ? 16.545 8.403 -37.102 1.00 86.06 631 THR A N 1
ATOM 5032 C CA . THR A 1 631 ? 17.650 7.460 -37.265 1.00 86.06 631 THR A CA 1
ATOM 5033 C C . THR A 1 631 ? 17.719 6.479 -36.091 1.00 86.06 631 THR A C 1
ATOM 5035 O O . THR A 1 631 ? 17.230 6.765 -34.998 1.00 86.06 631 THR A O 1
ATOM 5038 N N . GLY A 1 632 ? 18.311 5.309 -36.319 1.00 90.12 632 GLY A N 1
ATOM 5039 C CA . GLY A 1 632 ? 18.82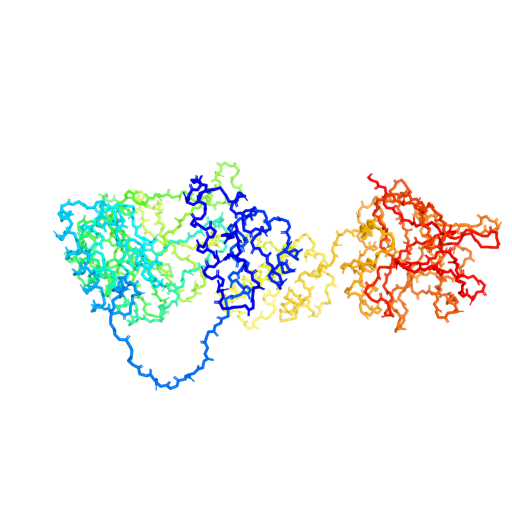7 4.445 -35.258 1.00 90.12 632 GLY A CA 1
ATOM 5040 C C . GLY A 1 632 ? 20.293 4.114 -35.501 1.00 90.12 632 GLY A C 1
ATOM 5041 O O . GLY A 1 632 ? 20.835 4.410 -36.570 1.00 90.12 632 GLY A O 1
ATOM 5042 N N . GLU A 1 633 ? 20.930 3.523 -34.498 1.00 93.44 633 GLU A N 1
ATOM 5043 C CA . GLU A 1 633 ? 22.374 3.324 -34.480 1.00 93.44 633 GLU A CA 1
ATOM 5044 C C . GLU A 1 633 ? 22.739 1.832 -34.469 1.00 93.44 633 GLU A C 1
ATOM 5046 O O . GLU A 1 633 ? 22.190 1.037 -33.696 1.00 93.44 633 GLU A O 1
ATOM 5051 N N . ILE A 1 634 ? 23.700 1.447 -35.314 1.00 94.81 634 ILE A N 1
ATOM 5052 C CA . ILE A 1 634 ? 24.318 0.112 -35.311 1.00 94.81 634 ILE A CA 1
ATOM 5053 C C . ILE A 1 634 ? 25.837 0.223 -35.198 1.00 94.81 634 ILE A C 1
ATOM 5055 O O . ILE A 1 634 ? 26.435 1.178 -35.685 1.00 94.81 634 ILE A O 1
ATOM 5059 N N . GLY A 1 635 ? 26.474 -0.776 -34.590 1.00 92.69 635 GLY A N 1
ATOM 5060 C CA . GLY A 1 635 ? 27.929 -0.925 -34.613 1.00 92.69 635 GLY A CA 1
ATOM 5061 C C . GLY A 1 635 ? 28.365 -1.815 -35.775 1.00 92.69 635 GLY A C 1
ATOM 5062 O O . GLY A 1 635 ? 27.789 -2.891 -35.975 1.00 92.69 635 GLY A O 1
ATOM 5063 N N . LYS A 1 636 ? 29.368 -1.392 -36.551 1.00 90.12 636 LYS A N 1
ATOM 5064 C CA . LYS A 1 636 ? 30.060 -2.253 -37.519 1.00 90.12 636 LYS A CA 1
ATOM 5065 C C . LYS A 1 636 ? 31.480 -1.761 -37.785 1.00 90.12 636 LYS A C 1
ATOM 5067 O O . LYS A 1 636 ? 31.699 -0.586 -38.073 1.00 90.12 636 LYS A O 1
ATOM 5072 N N . GLY A 1 637 ? 32.438 -2.689 -37.752 1.00 86.75 637 GLY A N 1
ATOM 5073 C CA . GLY A 1 637 ? 33.832 -2.408 -38.101 1.00 86.75 637 GLY A CA 1
ATOM 5074 C C . GLY A 1 637 ? 34.510 -1.416 -37.152 1.00 86.75 637 GLY A C 1
ATOM 5075 O O . GLY A 1 637 ? 35.406 -0.695 -37.579 1.00 86.75 637 GLY A O 1
ATOM 5076 N N . GLY A 1 638 ? 34.066 -1.336 -35.892 1.00 89.19 638 GLY A N 1
ATOM 5077 C CA . GLY A 1 638 ? 34.586 -0.368 -34.923 1.00 89.19 638 GLY A CA 1
ATOM 5078 C C . GLY A 1 638 ? 33.943 1.022 -35.019 1.00 89.19 638 GLY A C 1
ATOM 5079 O O . GLY A 1 638 ? 34.311 1.914 -34.255 1.00 89.19 638 GLY A O 1
ATOM 5080 N N . GLN A 1 639 ? 32.971 1.223 -35.914 1.00 92.38 639 GLN A N 1
ATOM 5081 C CA . GLN A 1 639 ? 32.267 2.494 -36.100 1.00 92.38 639 GLN A CA 1
ATOM 5082 C C . GLN A 1 639 ? 30.772 2.373 -35.790 1.00 92.38 639 GLN A C 1
ATOM 5084 O O . GLN A 1 639 ? 30.155 1.332 -36.026 1.00 92.38 639 GLN A O 1
ATOM 5089 N N . GLU A 1 640 ? 30.191 3.456 -35.273 1.00 94.19 640 GLU A N 1
ATOM 5090 C CA . GLU A 1 640 ? 28.738 3.605 -35.153 1.00 94.19 640 GLU A CA 1
ATOM 5091 C C . GLU A 1 640 ? 28.183 4.213 -36.444 1.00 94.19 640 GLU A C 1
ATOM 5093 O O . GLU A 1 640 ? 28.622 5.274 -36.890 1.00 94.19 640 GLU A O 1
ATOM 5098 N N . HIS A 1 641 ? 27.188 3.549 -37.023 1.00 92.94 641 HIS A N 1
ATOM 5099 C CA . HIS A 1 641 ? 26.494 3.986 -38.228 1.00 92.94 641 HIS A CA 1
ATOM 5100 C C . HIS A 1 641 ? 25.079 4.422 -37.886 1.00 92.94 641 HIS A C 1
ATOM 5102 O O . HIS A 1 641 ? 24.353 3.716 -37.184 1.00 92.94 641 HIS A O 1
ATOM 5108 N N . TRP A 1 642 ? 24.683 5.566 -38.435 1.00 91.81 642 TRP A N 1
ATOM 5109 C CA . TRP A 1 642 ? 23.373 6.173 -38.238 1.00 91.81 642 TRP A CA 1
ATOM 5110 C C . TRP A 1 642 ? 22.515 5.889 -39.465 1.00 91.81 642 TRP A C 1
ATOM 5112 O O . TRP A 1 642 ? 22.796 6.384 -40.556 1.00 91.81 642 TRP A O 1
ATOM 5122 N N . LEU A 1 643 ? 21.488 5.064 -39.297 1.00 89.12 643 LEU A N 1
ATOM 5123 C CA . LEU A 1 643 ? 20.656 4.580 -40.393 1.00 89.12 643 LEU A CA 1
ATOM 5124 C C . LEU A 1 643 ? 19.231 5.087 -40.241 1.00 89.12 643 LEU A C 1
ATOM 5126 O O . LEU A 1 643 ? 18.685 5.122 -39.140 1.00 89.12 643 LEU A O 1
ATOM 5130 N N . GLU A 1 644 ? 18.611 5.468 -41.353 1.00 84.31 644 GLU A N 1
ATOM 5131 C CA . GLU A 1 644 ? 17.236 5.957 -41.330 1.00 84.31 644 GLU A CA 1
ATOM 5132 C C . GLU A 1 644 ? 16.255 4.882 -40.853 1.00 84.31 644 GLU A C 1
ATOM 5134 O O . GLU A 1 644 ? 16.300 3.724 -41.281 1.00 84.31 644 GLU A O 1
ATOM 5139 N N . THR A 1 645 ? 15.312 5.286 -40.001 1.00 75.06 645 THR A N 1
ATOM 5140 C CA . THR A 1 645 ? 14.388 4.354 -39.338 1.00 75.06 645 THR A CA 1
ATOM 5141 C C . THR A 1 645 ? 13.448 3.643 -40.293 1.00 75.06 645 THR A C 1
ATOM 5143 O O . THR A 1 645 ? 13.022 2.542 -39.980 1.00 75.06 645 THR A O 1
ATOM 5146 N N . HIS A 1 646 ? 13.209 4.179 -41.495 1.00 71.19 646 HIS A N 1
ATOM 5147 C CA . HIS A 1 646 ? 12.403 3.505 -42.517 1.00 71.19 646 HIS A CA 1
ATOM 5148 C C . HIS A 1 646 ? 12.998 2.166 -43.001 1.00 71.19 646 HIS A C 1
ATOM 5150 O O . HIS A 1 646 ? 12.287 1.373 -43.617 1.00 71.19 646 HIS A O 1
ATOM 5156 N N . ASN A 1 647 ? 14.278 1.909 -42.706 1.00 73.50 647 ASN A N 1
ATOM 5157 C CA . ASN A 1 647 ? 14.967 0.640 -42.957 1.00 73.50 647 ASN A CA 1
ATOM 5158 C C . ASN A 1 647 ? 15.117 -0.226 -41.693 1.00 73.50 647 ASN A C 1
ATOM 5160 O O . ASN A 1 647 ? 15.804 -1.250 -41.734 1.00 73.50 647 ASN A O 1
ATOM 5164 N N . ALA A 1 648 ? 14.498 0.179 -40.580 1.00 84.12 648 ALA A N 1
ATOM 5165 C CA . ALA A 1 648 ? 14.558 -0.507 -39.299 1.00 84.12 648 ALA A CA 1
ATOM 5166 C C . ALA A 1 648 ? 13.342 -1.406 -39.076 1.00 84.12 648 ALA A C 1
ATOM 5168 O O . ALA A 1 648 ? 12.209 -1.097 -39.460 1.00 84.12 648 ALA A O 1
ATOM 5169 N N . ARG A 1 649 ? 13.569 -2.494 -38.346 1.00 89.81 649 ARG A N 1
ATOM 5170 C CA . ARG A 1 649 ? 12.514 -3.247 -37.670 1.00 89.81 649 ARG A CA 1
ATOM 5171 C C . ARG A 1 649 ? 12.766 -3.234 -36.174 1.00 89.81 649 ARG A C 1
ATOM 5173 O O . ARG A 1 649 ? 13.902 -3.391 -35.747 1.00 89.81 649 ARG A O 1
ATOM 5180 N N . LEU A 1 650 ? 11.713 -3.062 -35.394 1.00 91.81 650 LEU A N 1
ATOM 5181 C CA . LEU A 1 650 ? 11.731 -3.102 -33.938 1.00 91.81 650 LEU A CA 1
ATOM 5182 C C . LEU A 1 650 ? 11.320 -4.471 -33.431 1.00 91.81 650 LEU A C 1
ATOM 5184 O O . LEU A 1 650 ? 10.374 -5.055 -33.959 1.00 91.81 650 LEU A O 1
ATOM 5188 N N . LEU A 1 651 ? 11.979 -4.945 -32.380 1.00 95.19 651 LEU A N 1
ATOM 5189 C CA . LEU A 1 651 ? 11.541 -6.149 -31.688 1.00 95.19 651 LEU A CA 1
ATOM 5190 C C . LEU A 1 651 ? 10.378 -5.815 -30.743 1.00 95.19 651 LEU A C 1
ATOM 5192 O O . LEU A 1 651 ? 10.509 -4.982 -29.840 1.00 95.19 651 LEU A O 1
ATOM 5196 N N . ALA A 1 652 ? 9.246 -6.479 -30.947 1.00 92.75 652 ALA A N 1
ATOM 5197 C CA . ALA A 1 652 ? 8.045 -6.339 -30.138 1.00 92.75 652 ALA A CA 1
ATOM 5198 C C . ALA A 1 652 ? 7.592 -7.694 -29.589 1.00 92.75 652 ALA A C 1
ATOM 5200 O O . ALA A 1 652 ? 7.910 -8.748 -30.137 1.00 92.75 652 ALA A O 1
ATOM 5201 N N . TRP A 1 653 ? 6.839 -7.652 -28.500 1.00 89.69 653 TRP A N 1
ATOM 5202 C CA . TRP A 1 653 ? 6.219 -8.800 -27.861 1.00 89.69 653 TRP A CA 1
ATOM 5203 C C . TRP A 1 653 ? 5.017 -9.293 -28.653 1.00 89.69 653 TRP A C 1
ATOM 5205 O O . TRP A 1 653 ? 4.090 -8.522 -28.880 1.00 89.69 653 TRP A O 1
ATOM 5215 N N . ALA A 1 654 ? 4.991 -10.578 -28.997 1.00 83.12 654 ALA A N 1
ATOM 5216 C CA . ALA A 1 654 ? 3.791 -11.228 -29.505 1.00 83.12 654 ALA A CA 1
ATOM 5217 C C . ALA A 1 654 ? 2.664 -11.180 -28.450 1.00 83.12 654 ALA A C 1
ATOM 5219 O O . ALA A 1 654 ? 2.931 -11.201 -27.237 1.00 83.12 654 ALA A O 1
ATOM 5220 N N . ASN A 1 655 ? 1.425 -11.046 -28.940 1.00 57.22 655 ASN A N 1
ATOM 5221 C CA . ASN A 1 655 ? 0.212 -10.962 -28.119 1.00 57.22 655 ASN A CA 1
ATOM 5222 C C . ASN A 1 655 ? -0.010 -12.216 -27.279 1.00 57.22 655 ASN A C 1
ATOM 5224 O O . ASN A 1 655 ? 0.127 -13.325 -27.843 1.00 57.22 655 ASN A O 1
#

Radius of gyration: 35.48 Å; chains: 1; bounding box: 84×78×96 Å

Secondary structure (DSSP, 8-state):
--SSSTT-B-SSSSS-HHHHHHHHHHHHHHTT-TT-HHHHHHHHHTTB-HHHHHHHTTS-HHHHS-HHHHHHHHHHHH-PPP------------------B--S-HHHHHHHHHHHHHHHHHTT-TT-HHHHHHHHGGGB-HHHHHHHHHS-HHHHT-HHHHHHHHHHSSSS--HHHHSPPEEEES-SSS--PPPHHHHT--SHHHHHHHHHHHHHHHHHHT-TTS-EEEEESSGGG--TTB-EEEE-TTS-EEEEEEEEETTTEEEEEEE-TTSSSSEEEEETTEEEEEE-SEEEEES-GGG-------S-TT-TTS-PPPSEEEEEEEEEGGGTTSPEEEEEEEETTEEEEEEEETT---TTS-----B---SHHHHHHHHHHHHHHHHHTT-TT-HHHHHHHHGGGB-THHHHHHHHS-HHHHT-HHHHHHHHHHSTT--S---SSPPEEEES-TTS--PPPHHHHT--SHHHHHHHHHHHHHHHHHH--TTS-EEEEE-STT---TTB-EEEE-TTS-EEEEEEEEETTTEEEEEEE-TTSSSEEEEETTEEEEEE-SEEEEES-GGGEEEEE-------SS---PPPEEEEEEEEEGGGTTS-EEEEEEEETTEEEEEEEETT-SEEEEEETTEEEEEEGGGEEEEEE--

Foldseek 3Di:
DDDPPPQADALPDPCALVNNVVVLCVVCVVVVNNPVQQVSLVSSLVRYDHNRNVVLVVDDPVQSRGNVSVSVVSCVRRVDDDDDDDDDDDDDDDDDPLLADAQPDLVNLVVSLVVLCVVCVVVVNNVVQQVSLVVNQVRYDHLRVVLLVPDDPVLSRGNVSVSCCSNPCTPPPLLVLFAFDKFWDQALLDFGFADPVQLPQDDLVSVVVSQVVSQVSVVVVVAQQRKGFHKAQWLVPPDPQFDFQKADPVRFTKFWKWHQDDLFWIFIFIDGNPDDAAGWADDPNDIDDRDPTMTTIGHNCVVDDDWDDDLDPPPPPDDRTHIDIFGFRIATPLPNGWGKGWDWDCDPNITGIHIDTRSPNPPPDPDQQAQAQPDLVSLVVLLVVLCSVCSVVVNNVVQQVSLVSSLVRYDHPRNVVLVPDDPVLSRGNVSVNCCSNPVGPPDDDPPQAFDWFKDQFLQDFGAADSVQLPDDDQVSVVVVQVVSQVVCVVVVDQQRKHFHKDAFQQCDDPQFDFQWADLVRFTKFKKWHQDPPWWIFIAIHGNPFQAGFGADDFWTDGNDGTITTIGHHCLFKDWAQDAAPDDDPDHDTTHIFTFGQRIATPVCNGWTKFWKWADDPSITTIFIDTRNDQWTWHHDPGTIDTHGSNRIITMTTDD

Organism: NCBI:txid1051891

InterPro domains:
  IPR006616 DM9 repeat [PF11901] (264-359)
  IPR006616 DM9 repeat [PF11901] (536-642)
  IPR006616 DM9 repeat [SM00696] (226-300)